Protein AF-0000000079859825 (afdb_homodimer)

Secondary structure (DSSP, 8-state):
----SPEEEEESTTPPPHHHHHHH--S---S-HHHHHHHHHHHTT-SEEEEEHHHHHHTT-HHHHHHHHHHTT-EEEEEEESSSGGG-GGGGGGGGS-HHHHHHHHHHHHHHHHT-SS--SEEEEE-S-TT--HHHHHHHHHHHHHHHHHHT-TTTEEEE--TTSTTSSHHHHHHHHHH-TT--EEE-HHHHHHHHTS---SHHHHHHIIIIIGGGEEEEE-----SS-SS-S-TT-HHHHHHHHHHHHHHHHHHHHHHHHSTT----EEE-----TTTSPBPSS-TTSBSS-HHHHHHHHHHHHHHHHHHHH--/----SPEEEEESTTPPPHHHHHHH--S---S-HHHHHHHHHHHTT-SEEEEEHHHHHHTT-HHHHHHHHHHTT-EEEEEEESSSGGG-GGGGGGGGS-HHHHHHHHHHHHHHHHT-SS--SEEEEE-S-TT--HHHHHHHHHHHHHHHHHHT-TTTEEEE--TTSTTSSHHHHHHHHHH-TT--EEE-HHHHHHHHTS---SHHHHHHIIIIIGGGEEEEE-----SS-SS-S-TT-HHHHHHHHHHHHHHHHHHHHHHHHSTT----EEE-----TTTSPBPSS-TTSBSS-HHHHHHHHHHHHHHHHHHHH--

Foldseek 3Di:
DPPLFAAEAEEPFAQDDPVVLVVVPPPPPPDQRLLSRLLVVLVLPHQAYEEEQVRCVVSPHLVPNVVSCVVSNHAYAYEAELFCPVVDPVGVVRLVDALVSSLVRRLVRLVVQLPRPDHGQAYEYQAHFCPDDLVRVVVNVVSVCVSCVVSVNLVHYAYEQPPGGVNQEVPSVLVVCVVDVSHAYAYLLLSHLQVVLHLLPPPVSCVCLLPRHLLRYQAYQDAFHHSNASHDQCPPDCVVCVVRVVSSLVSVLSSSQNQCPDPPRRRYYYYPPQHFPPRAAAPPVGRVGGVDSRNVVRSVVSVVVSVVSCVSNVD/DPPLFAAEAEEPFAQDDPVVLVVVPPPPPPDQPLLSRLLVVLVLPHQAYEEEQVRCVVSPHLVPNVVSCVVSNHAYAYEAELFCPVVDPVGVVRLVDALVSSLVRRLVRLVVQLPRPDHGQAYEYQAHFCPDDLVRVVVNVVSVCVSCVVSVNLVHYAYEQPPGGVNQEVPSVLVVCVVDVSHAYAYLLLSHLQVVLHLLPPPVSCVCLLPRHLLRYQAYQDAFHHSNASHDQCPPDCVVCVVRVVSSLVSVLSSSQNQCPDPPRRRYYYYPPQHFPPRAAAPPVGRVGGVDSSNVVRSVVSVVVSVVSCVSNVD

Organism: NCBI:txid29920

Sequence (630 aa):
MASNSLRCFRSLWGSPTALKLASDNTAGSTGSYASQLLAHISRQGFNGIEASLGDLEALGGTDVVLPLLAENELELIVGVYSGWVDYEPQNLHQQFEGVETHVSRFREQLETVSSFSQRPVHINAHSGSDHWCPNEQREFLSRVHEIERELGCDDILAHESHRGRMFYSPWPTLALLEEFPSLKLTLDFSHWCVVTERLLDAPEDEEWLLNKVVPRVRHVHGRVGTEQAAQLPYPLDDELSRHEVERFQKLWDAIWIHQKDEAGGKRPTFTPEYGPIPYAPRHHEDQQFEAYNVDELCAQQAAAQRQKFDRVVQAMASNSLRCFRSLWGSPTALKLASDNTAGSTGSYASQLLAHISRQGFNGIEASLGDLEALGGTDVVLPLLAENELELIVGVYSGWVDYEPQNLHQQFEGVETHVSRFREQLETVSSFSQRPVHINAHSGSDHWCPNEQREFLSRVHEIERELGCDDILAHESHRGRMFYSPWPTLALLEEFPSLKLTLDFSHWCVVTERLLDAPEDEEWLLNKVVPRVRHVHGRVGTEQAAQLPYPLDDELSRHEVERFQKLWDAIWIHQKDEAGGKRPTFTPEYGPIPYAPRHHEDQQFEAYNVDELCAQQAAAQRQKFDRVVQA

InterPro domains:
  IPR036237 Xylose isomerase-like superfamily [SSF51658] (36-221)

Solvent-accessible surface area (backbone atoms only — not comparable to full-atom values): 33139 Å² total; per-residue (Å²): 123,83,79,92,53,65,40,30,28,46,48,57,65,56,52,79,49,63,68,55,51,53,69,68,42,80,64,78,77,87,59,56,61,49,55,50,51,51,49,50,44,40,72,61,64,39,42,22,37,30,37,36,65,66,52,37,46,76,50,64,21,64,85,47,44,52,58,53,28,57,74,57,66,34,45,41,30,37,38,45,42,24,32,26,50,91,71,35,78,90,32,48,71,43,54,75,54,55,58,67,58,26,50,51,43,34,48,54,49,50,54,53,56,66,65,45,93,62,79,56,72,31,35,44,28,44,46,59,28,49,75,55,51,72,68,51,52,50,51,44,52,55,52,49,52,50,50,26,55,74,66,69,41,62,89,36,46,20,40,34,35,32,51,45,16,51,34,24,41,64,55,66,34,52,55,49,48,69,74,34,80,83,58,33,22,22,42,27,61,14,34,38,16,33,39,42,52,33,82,62,74,48,73,72,40,45,49,51,42,61,68,62,44,38,82,29,52,62,34,36,38,55,33,53,25,39,40,55,21,47,38,48,81,46,80,87,37,61,81,86,32,40,68,45,50,53,53,52,46,53,53,52,49,52,34,52,52,51,38,65,70,38,86,86,63,65,74,49,39,38,24,35,59,54,43,47,74,80,54,28,44,56,18,91,88,50,65,92,38,52,62,60,63,47,58,59,48,31,42,51,48,40,55,52,48,38,55,50,47,51,57,62,67,72,97,123,84,78,91,53,64,40,30,30,45,48,56,66,56,54,79,49,63,68,57,50,53,68,68,41,80,66,78,78,87,58,56,61,48,55,49,50,50,52,51,46,40,72,62,65,38,43,22,37,31,36,37,64,66,51,38,47,75,49,65,22,64,85,47,45,54,57,52,28,57,75,56,66,33,44,40,32,38,37,45,42,24,32,26,50,92,70,34,77,91,31,46,69,44,54,75,52,55,58,67,59,26,50,52,43,34,50,53,48,50,53,53,56,67,65,44,94,60,80,56,72,32,34,45,28,42,45,60,30,50,74,54,50,72,68,52,49,50,52,44,51,56,51,48,52,51,50,26,56,75,67,68,41,61,89,38,45,19,40,34,36,32,53,45,16,51,34,22,40,64,53,67,35,52,56,48,48,69,75,33,81,82,59,33,23,22,43,27,60,14,34,38,16,33,38,42,53,32,82,62,76,48,74,73,38,46,49,52,43,61,70,63,45,37,82,30,52,64,34,35,38,54,33,54,25,39,39,56,21,45,38,48,81,46,79,87,38,62,80,85,32,40,69,44,49,52,54,51,46,54,54,52,48,52,34,51,53,51,39,65,68,38,85,87,61,67,72,50,38,39,25,36,59,53,44,47,73,81,53,28,45,55,18,92,88,50,66,91,38,50,62,60,63,48,58,58,47,30,42,52,49,41,56,52,46,40,55,51,47,51,56,64,68,73,98

pLDDT: mean 94.1, std 9.92, range [32.75, 98.88]

Radius of gyration: 25.94 Å; Cα contacts (8 Å, |Δi|>4): 1097; chains: 2; bounding box: 51×80×64 Å

Nearest PDB structures (foldseek):
  1yx1-assembly1_C  TM=6.586E-01  e=1.902E-04  Pseudomonas aeruginosa PAO1
  2p0o-assembly1_A  TM=4.050E-01  e=3.858E-02  Enterococcus faecalis V583
  8xfh-assembly1_B  TM=3.396E-01  e=1.910E-01  Mangifera indica
  1rq7-assembly1_A  TM=2.631E-01  e=3.017E-01  Mycobacterium tuberculosis
  3cwc-assembly1_A  TM=1.832E-01  e=4.175E+00  Salmonella enterica subsp. enterica serovar Typhimurium str. LT2

Structure (mmCIF, N/CA/C/O backbone):
data_AF-0000000079859825-model_v1
#
loop_
_entity.id
_entity.type
_entity.pdbx_description
1 polymer 'Xylose isomerase-like TIM barrel domain-containing protein'
#
loop_
_atom_site.group_PDB
_atom_site.id
_atom_site.type_symbol
_atom_site.label_atom_id
_atom_site.label_alt_id
_atom_site.label_comp_id
_atom_site.label_asym_id
_atom_site.label_entity_id
_atom_site.label_seq_id
_atom_site.pdbx_PDB_ins_code
_atom_site.Cartn_x
_atom_site.Cartn_y
_atom_site.Cartn_z
_atom_site.occupancy
_atom_site.B_iso_or_equiv
_atom_site.auth_seq_id
_atom_site.auth_comp_id
_atom_site.auth_asym_id
_atom_site.auth_atom_id
_atom_site.pdbx_PDB_model_num
ATOM 1 N N . MET A 1 1 ? 19.422 -30.172 -24.562 1 32.75 1 MET A N 1
ATOM 2 C CA . MET A 1 1 ? 19.812 -29 -23.766 1 32.75 1 MET A CA 1
ATOM 3 C C . MET A 1 1 ? 18.594 -28.359 -23.109 1 32.75 1 MET A C 1
ATOM 5 O O . MET A 1 1 ? 17.547 -28.203 -23.75 1 32.75 1 MET A O 1
ATOM 9 N N . ALA A 1 2 ? 18.219 -28.594 -21.922 1 42.84 2 ALA A N 1
ATOM 10 C CA . ALA A 1 2 ? 17.047 -28.047 -21.266 1 42.84 2 ALA A CA 1
ATOM 11 C C . ALA A 1 2 ? 16.719 -26.641 -21.781 1 42.84 2 ALA A C 1
ATOM 13 O O . ALA A 1 2 ? 17.594 -25.781 -21.844 1 42.84 2 ALA A O 1
ATOM 14 N N . SER A 1 3 ? 15.766 -26.453 -22.672 1 51.31 3 SER A N 1
ATOM 15 C CA . SER A 1 3 ? 15.445 -25.25 -23.406 1 51.31 3 SER A CA 1
ATOM 16 C C . SER A 1 3 ? 15.422 -24.031 -22.484 1 51.31 3 SER A C 1
ATOM 18 O O . SER A 1 3 ? 14.727 -24.031 -21.469 1 51.31 3 SER A O 1
ATOM 20 N N . ASN A 1 4 ? 16.594 -23.25 -22.344 1 71.31 4 ASN A N 1
ATOM 21 C CA . ASN A 1 4 ? 17.031 -22.062 -21.609 1 71.31 4 ASN A CA 1
ATOM 22 C C . ASN A 1 4 ? 16.094 -20.891 -21.828 1 71.31 4 ASN A C 1
ATOM 24 O O . ASN A 1 4 ? 16.516 -19.734 -21.844 1 71.31 4 ASN A O 1
ATOM 28 N N . SER A 1 5 ? 14.789 -21.25 -22.141 1 87.56 5 SER A N 1
ATOM 29 C CA . SER A 1 5 ? 13.859 -20.156 -22.406 1 87.56 5 SER A CA 1
ATOM 30 C C . SER A 1 5 ? 13 -19.859 -21.188 1 87.56 5 SER A C 1
ATOM 32 O O . SER A 1 5 ? 12.828 -20.719 -20.312 1 87.56 5 SER A O 1
ATOM 34 N N . LEU A 1 6 ? 12.547 -18.703 -21.125 1 95.12 6 LEU A N 1
ATOM 35 C CA . LEU A 1 6 ? 11.648 -18.281 -20.062 1 95.12 6 LEU A CA 1
ATOM 36 C C . LEU A 1 6 ? 10.289 -18.969 -20.188 1 95.12 6 LEU A C 1
ATOM 38 O O . LEU A 1 6 ? 9.664 -18.906 -21.25 1 95.12 6 LEU A O 1
ATOM 42 N N . ARG A 1 7 ? 9.867 -19.703 -19.203 1 96.69 7 ARG A N 1
ATOM 43 C CA . ARG A 1 7 ? 8.547 -20.328 -19.203 1 96.69 7 ARG A CA 1
ATOM 44 C C . ARG A 1 7 ? 7.508 -19.375 -18.609 1 96.69 7 ARG A C 1
ATOM 46 O O . ARG A 1 7 ? 7.633 -18.953 -17.453 1 96.69 7 ARG A O 1
ATOM 53 N N . CYS A 1 8 ? 6.508 -19.062 -19.391 1 98.38 8 CYS A N 1
ATOM 54 C CA . CYS A 1 8 ? 5.477 -18.125 -18.969 1 98.38 8 CYS A CA 1
ATOM 55 C C . CYS A 1 8 ? 4.176 -18.844 -18.641 1 98.38 8 CYS A C 1
ATOM 57 O O . CYS A 1 8 ? 3.771 -19.766 -19.375 1 98.38 8 CYS A O 1
ATOM 59 N N . PHE A 1 9 ? 3.529 -18.453 -17.594 1 98.75 9 PHE A N 1
ATOM 60 C CA . PHE A 1 9 ? 2.305 -19.078 -17.109 1 98.75 9 PHE A CA 1
ATOM 61 C C . PHE A 1 9 ? 1.169 -18.062 -17.031 1 98.75 9 PHE A C 1
ATOM 63 O O . PHE A 1 9 ? 1.381 -16.922 -16.641 1 98.75 9 PHE A O 1
ATOM 70 N N . ARG A 1 10 ? -0.043 -18.453 -17.406 1 98.56 10 ARG A N 1
ATOM 71 C CA . ARG A 1 10 ? -1.229 -17.609 -17.281 1 98.56 10 ARG A CA 1
ATOM 72 C C . ARG A 1 10 ? -1.93 -17.844 -15.953 1 98.56 10 ARG A C 1
ATOM 74 O O . ARG A 1 10 ? -2.395 -18.953 -15.68 1 98.56 10 ARG A O 1
ATOM 81 N N . SER A 1 11 ? -1.951 -16.859 -15.086 1 98.12 11 SER A N 1
ATOM 82 C CA . SER A 1 11 ? -2.783 -16.953 -13.891 1 98.12 11 SER A CA 1
ATOM 83 C C . SER A 1 11 ? -4.258 -17.078 -14.258 1 98.12 11 SER A C 1
ATOM 85 O O . SER A 1 11 ? -4.738 -16.391 -15.164 1 98.12 11 SER A O 1
ATOM 87 N N . LEU A 1 12 ? -4.965 -17.844 -13.508 1 96.62 12 LEU A N 1
ATOM 88 C CA . LEU A 1 12 ? -6.383 -17.969 -13.812 1 96.62 12 LEU A CA 1
ATOM 89 C C . LEU A 1 12 ? -7.188 -16.844 -13.172 1 96.62 12 LEU A C 1
ATOM 91 O O . LEU A 1 12 ? -8.367 -16.656 -13.484 1 96.62 12 LEU A O 1
ATOM 95 N N . TRP A 1 13 ? -6.516 -16.109 -12.312 1 89.5 13 TRP A N 1
ATOM 96 C CA . TRP A 1 13 ? -7.152 -14.906 -11.797 1 89.5 13 TRP A CA 1
ATOM 97 C C . TRP A 1 13 ? -7.367 -13.883 -12.906 1 89.5 13 TRP A C 1
ATOM 99 O O . TRP A 1 13 ? -6.406 -13.438 -13.547 1 89.5 13 TRP A O 1
ATOM 109 N N . GLY A 1 14 ? -8.57 -13.578 -13.242 1 85.94 14 GLY A N 1
ATOM 110 C CA . GLY A 1 14 ? -8.875 -12.617 -14.289 1 85.94 14 GLY A CA 1
ATOM 111 C C . GLY A 1 14 ? -8.93 -13.234 -15.672 1 85.94 14 GLY A C 1
ATOM 112 O O . GLY A 1 14 ? -8.82 -12.539 -16.688 1 85.94 14 GLY A O 1
ATOM 113 N N . SER A 1 15 ? -9.055 -14.516 -15.766 1 92.44 15 SER A N 1
ATOM 114 C CA . SER A 1 15 ? -9.195 -15.18 -17.062 1 92.44 15 SER A CA 1
ATOM 115 C C . SER A 1 15 ? -10.547 -14.875 -17.688 1 92.44 15 SER A C 1
ATOM 117 O O . SER A 1 15 ? -11.5 -14.531 -17 1 92.44 15 SER A O 1
ATOM 119 N N . PRO A 1 16 ? -10.586 -14.93 -19.016 1 92.12 16 PRO A N 1
ATOM 120 C CA . PRO A 1 16 ? -11.852 -14.609 -19.688 1 92.12 16 PRO A CA 1
ATOM 121 C C . PRO A 1 16 ? -12.977 -15.578 -19.312 1 92.12 16 PRO A C 1
ATOM 123 O O . PRO A 1 16 ? -12.727 -16.766 -19.078 1 92.12 16 PRO A O 1
ATOM 126 N N . THR A 1 17 ? -14.156 -15.062 -19.359 1 88.56 17 THR A N 1
ATOM 127 C CA . THR A 1 17 ? -15.344 -15.867 -19.094 1 88.56 17 THR A CA 1
ATOM 128 C C . THR A 1 17 ? -15.664 -16.766 -20.281 1 88.56 17 THR A C 1
ATOM 130 O O . THR A 1 17 ? -15.141 -16.562 -21.375 1 88.56 17 THR A O 1
ATOM 133 N N . ALA A 1 18 ? -16.547 -17.656 -19.953 1 84.31 18 ALA A N 1
ATOM 134 C CA . ALA A 1 18 ? -17.016 -18.531 -21.031 1 84.31 18 ALA A CA 1
ATOM 135 C C . ALA A 1 18 ? -17.656 -17.734 -22.156 1 84.31 18 ALA A C 1
ATOM 137 O O . ALA A 1 18 ? -17.422 -18.016 -23.328 1 84.31 18 ALA A O 1
ATOM 138 N N . LEU A 1 19 ? -18.391 -16.797 -21.812 1 82 19 LEU A N 1
ATOM 139 C CA . LEU A 1 19 ? -19.078 -15.953 -22.781 1 82 19 LEU A CA 1
ATOM 140 C C . LEU A 1 19 ? -18.062 -15.195 -23.641 1 82 19 LEU A C 1
ATOM 142 O O . LEU A 1 19 ? -18.234 -15.117 -24.859 1 82 19 LEU A O 1
ATOM 146 N N . LYS A 1 20 ? -17.062 -14.734 -23.016 1 84.56 20 LYS A N 1
ATOM 147 C CA . LYS A 1 20 ? -16.047 -13.992 -23.75 1 84.56 20 LYS A CA 1
ATOM 148 C C . LYS A 1 20 ? -15.281 -14.906 -24.703 1 84.56 20 LYS A C 1
ATOM 150 O O . LYS A 1 20 ? -14.953 -14.508 -25.828 1 84.56 20 LYS A O 1
ATOM 155 N N . LEU A 1 21 ? -15.023 -16.078 -24.266 1 88.06 21 LEU A N 1
ATOM 156 C CA . LEU A 1 21 ? -14.297 -17.031 -25.094 1 88.06 21 LEU A CA 1
ATOM 157 C C . LEU A 1 21 ? -15.141 -17.469 -26.281 1 88.06 21 LEU A C 1
ATOM 159 O O . LEU A 1 21 ? -14.609 -17.656 -27.391 1 88.06 21 LEU A O 1
ATOM 163 N N . ALA A 1 22 ? -16.391 -17.578 -26.078 1 81.5 22 ALA A N 1
ATOM 164 C CA . ALA A 1 22 ? -17.297 -17.984 -27.141 1 81.5 22 ALA A CA 1
ATOM 165 C C . ALA A 1 22 ? -17.406 -16.906 -28.203 1 81.5 22 ALA A C 1
ATOM 167 O O . ALA A 1 22 ? -17.531 -17.203 -29.406 1 81.5 22 ALA A O 1
ATOM 168 N N . SER A 1 23 ? -17.375 -15.75 -27.75 1 79.62 23 SER A N 1
ATOM 169 C CA . SER A 1 23 ? -17.516 -14.633 -28.688 1 79.62 23 SER A CA 1
ATOM 170 C C . SER A 1 23 ? -16.25 -14.461 -29.531 1 79.62 23 SER A C 1
ATOM 172 O O . SER A 1 23 ? -16.328 -13.992 -30.672 1 79.62 23 SER A O 1
ATOM 174 N N . ASP A 1 24 ? -15.172 -14.773 -28.984 1 72.81 24 ASP A N 1
ATOM 175 C CA . ASP A 1 24 ? -13.906 -14.633 -29.703 1 72.81 24 ASP A CA 1
ATOM 176 C C . ASP A 1 24 ? -13.703 -15.773 -30.688 1 72.81 24 ASP A C 1
ATOM 178 O O . ASP A 1 24 ? -12.984 -15.617 -31.688 1 72.81 24 ASP A O 1
ATOM 182 N N . ASN A 1 25 ? -14.086 -17 -30.219 1 62.25 25 ASN A N 1
ATOM 183 C CA . ASN A 1 25 ? -13.906 -18.203 -31.047 1 62.25 25 ASN A CA 1
ATOM 184 C C . ASN A 1 25 ? -14.984 -18.297 -32.125 1 62.25 25 ASN A C 1
ATOM 186 O O . ASN A 1 25 ? -16.172 -18.422 -31.812 1 62.25 25 ASN A O 1
ATOM 190 N N . THR A 1 26 ? -14.836 -17.516 -33.125 1 47.91 26 THR A N 1
ATOM 191 C CA . THR A 1 26 ? -15.734 -17.766 -34.25 1 47.91 26 THR A CA 1
ATOM 192 C C . THR A 1 26 ? -15.984 -19.25 -34.438 1 47.91 26 THR A C 1
ATOM 194 O O . THR A 1 26 ? -16.922 -19.656 -35.125 1 47.91 26 THR A O 1
ATOM 197 N N . ALA A 1 27 ? -14.906 -20.078 -34.156 1 44.62 27 ALA A N 1
ATOM 198 C CA . ALA A 1 27 ? -15.078 -21.469 -34.625 1 44.62 27 ALA A CA 1
ATOM 199 C C . ALA A 1 27 ? -15.734 -22.312 -33.531 1 44.62 27 ALA A C 1
ATOM 201 O O . ALA A 1 27 ? -15.297 -22.297 -32.375 1 44.62 27 ALA A O 1
ATOM 202 N N . GLY A 1 28 ? -16.859 -22.578 -33.375 1 47.12 28 GLY A N 1
ATOM 203 C CA . GLY A 1 28 ? -17.797 -23.531 -32.812 1 47.12 28 GLY A CA 1
ATOM 204 C C . GLY A 1 28 ? -17.172 -24.359 -31.688 1 47.12 28 GLY A C 1
ATOM 205 O O . GLY A 1 28 ? -17.281 -25.578 -31.688 1 47.12 28 GLY A O 1
ATOM 206 N N . SER A 1 29 ? -16.375 -23.766 -30.797 1 55.09 29 SER A N 1
ATOM 207 C CA . SER A 1 29 ? -15.742 -24.719 -29.906 1 55.09 29 SER A CA 1
ATOM 208 C C . SER A 1 29 ? -16.75 -25.297 -28.906 1 55.09 29 SER A C 1
ATOM 210 O O . SER A 1 29 ? -17.422 -24.547 -28.203 1 55.09 29 SER A O 1
ATOM 212 N N . THR A 1 30 ? -17.281 -26.547 -29.109 1 61.31 30 THR A N 1
ATOM 213 C CA . THR A 1 30 ? -18.266 -27.406 -28.438 1 61.31 30 THR A CA 1
ATOM 214 C C . THR A 1 30 ? -17.672 -28 -27.156 1 61.31 30 THR A C 1
ATOM 216 O O . THR A 1 30 ? -18.312 -28.812 -26.5 1 61.31 30 THR A O 1
ATOM 219 N N . GLY A 1 31 ? -16.734 -27.328 -26.469 1 77.56 31 GLY A N 1
ATOM 220 C CA . GLY A 1 31 ? -16.188 -28.016 -25.312 1 77.56 31 GLY A CA 1
ATOM 221 C C . GLY A 1 31 ? -16.5 -27.312 -24 1 77.56 31 GLY A C 1
ATOM 222 O O . GLY A 1 31 ? -17.25 -26.344 -23.969 1 77.56 31 GLY A O 1
ATOM 223 N N . SER A 1 32 ? -16.219 -28.031 -22.922 1 89.81 32 SER A N 1
ATOM 224 C CA . SER A 1 32 ? -16.375 -27.469 -21.578 1 89.81 32 SER A CA 1
ATOM 225 C C . SER A 1 32 ? -15.602 -26.156 -21.453 1 89.81 32 SER A C 1
ATOM 227 O O . SER A 1 32 ? -14.703 -25.875 -22.25 1 89.81 32 SER A O 1
ATOM 229 N N . TYR A 1 33 ? -16 -25.266 -20.609 1 93.62 33 TYR A N 1
ATOM 230 C CA . TYR A 1 33 ? -15.281 -24.031 -20.328 1 93.62 33 TYR A CA 1
ATOM 231 C C . TYR A 1 33 ? -13.805 -24.312 -20.078 1 93.62 33 TYR A C 1
ATOM 233 O O . TYR A 1 33 ? -12.938 -23.609 -20.609 1 93.62 33 TYR A O 1
ATOM 241 N N . ALA A 1 34 ? -13.531 -25.391 -19.344 1 96.25 34 ALA A N 1
ATOM 242 C CA . ALA A 1 34 ? -12.148 -25.766 -19.062 1 96.25 34 ALA A CA 1
ATOM 243 C C . ALA A 1 34 ? -11.375 -26.031 -20.344 1 96.25 34 ALA A C 1
ATOM 245 O O . ALA A 1 34 ? -10.266 -25.531 -20.516 1 96.25 34 ALA A O 1
ATOM 246 N N . SER A 1 35 ? -11.961 -26.781 -21.188 1 95.12 35 SER A N 1
ATOM 247 C CA . SER A 1 35 ? -11.32 -27.125 -22.469 1 95.12 35 SER A CA 1
ATOM 248 C C . SER A 1 35 ? -11.078 -25.875 -23.312 1 95.12 35 SER A C 1
ATOM 250 O O . SER A 1 35 ? -10 -25.688 -23.875 1 95.12 35 SER A O 1
ATOM 252 N N . GLN A 1 36 ? -12.07 -25.031 -23.359 1 94.56 36 GLN A N 1
ATOM 253 C CA . GLN A 1 36 ? -11.961 -23.797 -24.141 1 94.56 36 GLN A CA 1
ATOM 254 C C . GLN A 1 36 ? -10.891 -22.875 -23.578 1 94.56 36 GLN A C 1
ATOM 256 O O . GLN A 1 36 ? -10.102 -22.297 -24.312 1 94.56 36 GLN A O 1
ATOM 261 N N . LEU A 1 37 ? -10.914 -22.734 -22.297 1 96.94 37 LEU A N 1
ATOM 262 C CA . LEU A 1 37 ? -9.977 -21.844 -21.625 1 96.94 37 LEU A CA 1
ATOM 263 C C . LEU A 1 37 ? -8.539 -22.297 -21.828 1 96.94 37 LEU A C 1
ATOM 265 O O . LEU A 1 37 ? -7.676 -21.5 -22.188 1 96.94 37 LEU A O 1
ATOM 269 N N . LEU A 1 38 ? -8.258 -23.562 -21.656 1 97.38 38 LEU A N 1
ATOM 270 C CA . LEU A 1 38 ? -6.898 -24.078 -21.781 1 97.38 38 LEU A CA 1
ATOM 271 C C . LEU A 1 38 ? -6.426 -24.047 -23.234 1 97.38 38 LEU A C 1
ATOM 273 O O . LEU A 1 38 ? -5.25 -23.781 -23.5 1 97.38 38 LEU A O 1
ATOM 277 N N . ALA A 1 39 ? -7.324 -24.281 -24.141 1 95.44 39 ALA A N 1
ATOM 278 C CA . ALA A 1 39 ? -6.98 -24.141 -25.562 1 95.44 39 ALA A CA 1
ATOM 279 C C . ALA A 1 39 ? -6.621 -22.688 -25.891 1 95.44 39 ALA A C 1
ATOM 281 O O . ALA A 1 39 ? -5.668 -22.438 -26.625 1 95.44 39 ALA A O 1
ATOM 282 N N . HIS A 1 40 ? -7.414 -21.797 -25.375 1 96.31 40 HIS A N 1
ATOM 283 C CA . HIS A 1 40 ? -7.168 -20.375 -25.562 1 96.31 40 HIS A CA 1
ATOM 284 C C . HIS A 1 40 ? -5.801 -19.969 -25.031 1 96.31 40 HIS A C 1
ATOM 286 O O . HIS A 1 40 ? -5.023 -19.312 -25.719 1 96.31 40 HIS A O 1
ATOM 292 N N . ILE A 1 41 ? -5.477 -20.438 -23.828 1 97.75 41 ILE A N 1
ATOM 293 C CA . ILE A 1 41 ? -4.211 -20.125 -23.188 1 97.75 41 ILE A CA 1
ATOM 294 C C . ILE A 1 41 ? -3.055 -20.719 -23.984 1 97.75 41 ILE A C 1
ATOM 296 O O . ILE A 1 41 ? -2.025 -20.062 -24.172 1 97.75 41 ILE A O 1
ATOM 300 N N . SER A 1 42 ? -3.254 -21.906 -24.422 1 97.62 42 SER A N 1
ATOM 301 C CA . SER A 1 42 ? -2.252 -22.547 -25.281 1 97.62 42 SER A CA 1
ATOM 302 C C . SER A 1 42 ? -2.012 -21.734 -26.547 1 97.62 42 SER A C 1
ATOM 304 O O . S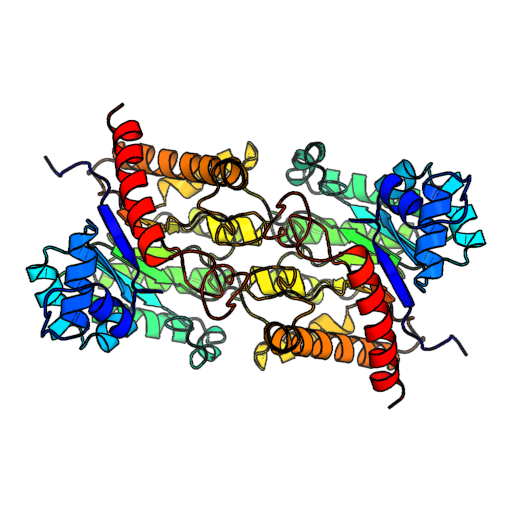ER A 1 42 ? -0.864 -21.516 -26.938 1 97.62 42 SER A O 1
ATOM 306 N N . ARG A 1 43 ? -3.047 -21.234 -27.141 1 96.19 43 ARG A N 1
ATOM 307 C CA . ARG A 1 43 ? -2.943 -20.453 -28.375 1 96.19 43 ARG A CA 1
ATOM 308 C C . ARG A 1 43 ? -2.236 -19.125 -28.141 1 96.19 43 ARG A C 1
ATOM 310 O O . ARG A 1 43 ? -1.591 -18.594 -29.047 1 96.19 43 ARG A O 1
ATOM 317 N N . GLN A 1 44 ? -2.297 -18.609 -26.922 1 97.19 44 GLN A N 1
ATOM 318 C CA . GLN A 1 44 ? -1.64 -17.359 -26.578 1 97.19 44 GLN A CA 1
ATOM 319 C C . GLN A 1 44 ? -0.135 -17.547 -26.406 1 97.19 44 GLN A C 1
ATOM 321 O O . GLN A 1 44 ? 0.614 -16.578 -26.297 1 97.19 44 GLN A O 1
ATOM 326 N N . GLY A 1 45 ? 0.271 -18.797 -26.328 1 97.38 45 GLY A N 1
ATOM 327 C CA . GLY A 1 45 ? 1.695 -19.094 -26.297 1 97.38 45 GLY A CA 1
ATOM 328 C C . GLY A 1 45 ? 2.221 -19.328 -24.891 1 97.38 45 GLY A C 1
ATOM 329 O O . GLY A 1 45 ? 3.434 -19.422 -24.688 1 97.38 45 GLY A O 1
ATOM 330 N N . PHE A 1 46 ? 1.34 -19.469 -23.906 1 98.44 46 PHE A N 1
ATOM 331 C CA . PHE A 1 46 ? 1.789 -19.75 -22.547 1 98.44 46 PHE A CA 1
ATOM 332 C C . PHE A 1 46 ? 2.301 -21.188 -22.438 1 98.44 46 PHE A C 1
ATOM 334 O O . PHE A 1 46 ? 1.889 -22.062 -23.203 1 98.44 46 PHE A O 1
ATOM 341 N N . ASN A 1 47 ? 3.215 -21.422 -21.516 1 98.19 47 ASN A N 1
ATOM 342 C CA . ASN A 1 47 ? 3.758 -22.734 -21.234 1 98.19 47 ASN A CA 1
ATOM 343 C C . ASN A 1 47 ? 2.914 -23.484 -20.219 1 98.19 47 ASN A C 1
ATOM 345 O O . ASN A 1 47 ? 3.062 -24.703 -20.047 1 98.19 47 ASN A O 1
ATOM 349 N N . GLY A 1 48 ? 2.049 -22.812 -19.578 1 98.5 48 GLY A N 1
ATOM 350 C CA . GLY A 1 48 ? 1.212 -23.422 -18.547 1 98.5 48 GLY A CA 1
ATOM 351 C C . GLY A 1 48 ? 0.266 -22.438 -17.891 1 98.5 48 GLY A C 1
ATOM 352 O O . GLY A 1 48 ? 0.098 -21.312 -18.375 1 98.5 48 GLY A O 1
ATOM 353 N N . ILE A 1 49 ? -0.422 -22.922 -16.812 1 98.75 49 ILE A N 1
ATOM 354 C CA . ILE A 1 49 ? -1.324 -22.078 -16.031 1 98.75 49 ILE A CA 1
ATOM 355 C C . ILE A 1 49 ? -0.858 -22.031 -14.586 1 98.75 49 ILE A C 1
ATOM 357 O O . ILE A 1 49 ? -0.114 -22.906 -14.133 1 98.75 49 ILE A O 1
ATOM 361 N N . GLU A 1 50 ? -1.123 -21 -13.945 1 98.69 50 GLU A N 1
ATOM 362 C CA . GLU A 1 50 ? -1.062 -20.891 -12.492 1 98.69 50 GLU A CA 1
ATOM 363 C C . GLU A 1 50 ? -2.461 -20.828 -11.883 1 98.69 50 GLU A C 1
ATOM 365 O O . GLU A 1 50 ? -3.24 -19.938 -12.195 1 98.69 50 GLU A O 1
ATOM 370 N N . ALA A 1 51 ? -2.766 -21.797 -11.039 1 98.5 51 ALA A N 1
ATOM 371 C CA . ALA A 1 51 ? -4.129 -21.938 -10.539 1 98.5 51 ALA A CA 1
ATOM 372 C C . ALA A 1 51 ? -4.129 -22.391 -9.078 1 98.5 51 ALA A C 1
ATOM 374 O O . ALA A 1 51 ? -3.289 -23.188 -8.664 1 98.5 51 ALA A O 1
ATOM 375 N N . SER A 1 52 ? -5.07 -21.859 -8.32 1 98.19 52 SER A N 1
ATOM 376 C CA . SER A 1 52 ? -5.293 -22.375 -6.973 1 98.19 52 SER A CA 1
ATOM 377 C C . SER A 1 52 ? -6.031 -23.703 -7 1 98.19 52 SER A C 1
ATOM 379 O O . SER A 1 52 ? -6.527 -24.125 -8.047 1 98.19 52 SER A O 1
ATOM 381 N N . LEU A 1 53 ? -6.043 -24.344 -5.855 1 98.19 53 LEU A N 1
ATOM 382 C CA . LEU A 1 53 ? -6.848 -25.562 -5.758 1 98.19 53 LEU A CA 1
ATOM 383 C C . LEU A 1 53 ? -8.32 -25.266 -6.016 1 98.19 53 LEU A C 1
ATOM 385 O O . LEU A 1 53 ? -9.016 -26.062 -6.637 1 98.19 53 LEU A O 1
ATOM 389 N N . GLY A 1 54 ? -8.781 -24.078 -5.582 1 97.06 54 GLY A N 1
ATOM 390 C CA . GLY A 1 54 ? -10.141 -23.656 -5.867 1 97.06 54 GLY A CA 1
ATOM 391 C C . GLY A 1 54 ? -10.398 -23.438 -7.348 1 97.06 54 GLY A C 1
ATOM 392 O O . GLY A 1 54 ? -11.477 -23.766 -7.848 1 97.06 54 GLY A O 1
ATOM 393 N N . ASP A 1 55 ? -9.469 -22.859 -8.055 1 97.19 55 ASP A N 1
ATOM 394 C CA . ASP A 1 55 ? -9.57 -22.688 -9.5 1 97.19 55 ASP A CA 1
ATOM 395 C C . ASP A 1 55 ? -9.727 -24.031 -10.203 1 97.19 55 ASP A C 1
ATOM 397 O O . ASP A 1 55 ? -10.562 -24.172 -11.102 1 97.19 55 ASP A O 1
ATOM 401 N N . LEU A 1 56 ? -8.852 -24.984 -9.805 1 97.88 56 LEU A N 1
ATOM 402 C CA . LEU A 1 56 ? -8.898 -26.297 -10.422 1 97.88 56 LEU A CA 1
ATOM 403 C C . LEU A 1 56 ? -10.25 -26.969 -10.18 1 97.88 56 LEU A C 1
ATOM 405 O O . LEU A 1 56 ? -10.82 -27.562 -11.094 1 97.88 56 LEU A O 1
ATOM 409 N N . GLU A 1 57 ? -10.758 -26.797 -9 1 97.12 57 GLU A N 1
ATOM 410 C CA . GLU A 1 57 ? -12.07 -27.359 -8.688 1 97.12 57 GLU A CA 1
ATOM 411 C C . GLU A 1 57 ? -13.156 -26.719 -9.539 1 97.12 57 GLU A C 1
ATOM 413 O O . GLU A 1 57 ? -14.055 -27.406 -10.031 1 97.12 57 GLU A O 1
ATOM 418 N N . ALA A 1 58 ? -13.086 -25.406 -9.719 1 95.38 58 ALA A N 1
ATOM 419 C CA . ALA A 1 58 ? -14.078 -24.672 -10.492 1 95.38 58 ALA A CA 1
ATOM 420 C C . ALA A 1 58 ? -14.07 -25.094 -11.961 1 95.38 58 ALA A C 1
ATOM 422 O O . ALA A 1 58 ? -15.086 -25 -12.648 1 95.38 58 ALA A O 1
ATOM 423 N N . LEU A 1 59 ? -12.938 -25.641 -12.414 1 96.56 59 LEU A N 1
ATOM 424 C CA . LEU A 1 59 ? -12.805 -26.062 -13.797 1 96.56 59 LEU A CA 1
ATOM 425 C C . LEU A 1 59 ? -13.211 -27.531 -13.953 1 96.56 59 LEU A C 1
ATOM 427 O O . LEU A 1 59 ? -13.047 -28.109 -15.023 1 96.56 59 LEU A O 1
ATOM 431 N N . GLY A 1 60 ? -13.641 -28.188 -12.883 1 96.06 60 GLY A N 1
ATOM 432 C CA . GLY A 1 60 ? -14.102 -29.562 -12.961 1 96.06 60 GLY A CA 1
ATOM 433 C C . GLY A 1 60 ? -13.266 -30.516 -12.133 1 96.06 60 GLY A C 1
ATOM 434 O O . GLY A 1 60 ? -13.492 -31.734 -12.164 1 96.06 60 GLY A O 1
ATOM 435 N N . GLY A 1 61 ? -12.273 -29.984 -11.414 1 96.38 61 GLY A N 1
ATOM 436 C CA . GLY A 1 61 ? -11.438 -30.828 -10.578 1 96.38 61 GLY A CA 1
ATOM 437 C C . GLY A 1 61 ? -10.156 -31.266 -11.266 1 96.38 61 GLY A C 1
ATOM 438 O O . GLY A 1 61 ? -10.008 -31.109 -12.477 1 96.38 61 GLY A O 1
ATOM 439 N N . THR A 1 62 ? -9.258 -31.797 -10.461 1 95.88 62 THR A N 1
ATOM 440 C CA . THR A 1 62 ? -7.934 -32.188 -10.938 1 95.88 62 THR A CA 1
ATOM 441 C C . THR A 1 62 ? -8.023 -33.281 -11.969 1 95.88 62 THR A C 1
ATOM 443 O O . THR A 1 62 ? -7.23 -33.344 -12.914 1 95.88 62 THR A O 1
ATOM 446 N N . ASP A 1 63 ? -8.961 -34.156 -11.875 1 94.94 63 ASP A N 1
ATOM 447 C CA . ASP A 1 63 ? -9.117 -35.281 -12.789 1 94.94 63 ASP A CA 1
ATOM 448 C C . ASP A 1 63 ? -9.492 -34.812 -14.188 1 94.94 63 ASP A C 1
ATOM 450 O O . ASP A 1 63 ? -9.25 -35.5 -15.18 1 94.94 63 ASP A O 1
ATOM 454 N N . VAL A 1 64 ? -10.078 -33.688 -14.203 1 95.81 64 VAL A N 1
ATOM 455 C CA . VAL A 1 64 ? -10.484 -33.125 -15.484 1 95.81 64 VAL A CA 1
ATOM 456 C C . VAL A 1 64 ? -9.367 -32.219 -16.016 1 95.81 64 VAL A C 1
ATOM 458 O O . VAL A 1 64 ? -8.992 -32.312 -17.188 1 95.81 64 VAL A O 1
ATOM 461 N N . VAL A 1 65 ? -8.797 -31.422 -15.195 1 97.5 65 VAL A N 1
ATOM 462 C CA . VAL A 1 65 ? -7.91 -30.344 -15.609 1 97.5 65 VAL A CA 1
ATOM 463 C C . VAL A 1 65 ? -6.551 -30.922 -16.016 1 97.5 65 VAL A C 1
ATOM 465 O O . VAL A 1 65 ? -5.969 -30.5 -17.016 1 97.5 65 VAL A O 1
ATOM 468 N N . LEU A 1 66 ? -6.023 -31.875 -15.242 1 97.5 66 LEU A N 1
ATOM 469 C CA . LEU A 1 66 ? -4.672 -32.344 -15.477 1 97.5 66 LEU A CA 1
ATOM 470 C C . LEU A 1 66 ? -4.566 -33.031 -16.844 1 97.5 66 LEU A C 1
ATOM 472 O O . LEU A 1 66 ? -3.637 -32.75 -17.609 1 97.5 66 LEU A O 1
ATOM 476 N N . PRO A 1 67 ? -5.535 -33.906 -17.25 1 96.88 67 PRO A N 1
ATOM 477 C CA . PRO A 1 67 ? -5.488 -34.438 -18.594 1 96.88 67 PRO A CA 1
ATOM 478 C C . PRO A 1 67 ? -5.586 -33.344 -19.672 1 96.88 67 PRO A C 1
ATOM 480 O O . PRO A 1 67 ? -4.918 -33.438 -20.703 1 96.88 67 PRO A O 1
ATOM 483 N N . LEU A 1 68 ? -6.422 -32.375 -19.453 1 96.88 68 LEU A N 1
ATOM 484 C CA . LEU A 1 68 ? -6.566 -31.297 -20.406 1 96.88 68 LEU A CA 1
ATOM 485 C C . LEU A 1 68 ? -5.262 -30.516 -20.547 1 96.88 68 LEU A C 1
ATOM 487 O O . LEU A 1 68 ? -4.914 -30.078 -21.641 1 96.88 68 LEU A O 1
ATOM 491 N N . LEU A 1 69 ? -4.582 -30.297 -19.406 1 98.25 69 LEU A N 1
ATOM 492 C CA . LEU A 1 69 ? -3.271 -29.656 -19.453 1 98.25 69 LEU A CA 1
ATOM 493 C C . LEU A 1 69 ? -2.305 -30.469 -20.328 1 98.25 69 LEU A C 1
ATOM 495 O O . LEU A 1 69 ? -1.609 -29.906 -21.172 1 98.25 69 LEU A O 1
ATOM 499 N N . ALA A 1 70 ? -2.268 -31.75 -20.109 1 97.19 70 ALA A N 1
ATOM 500 C CA . ALA A 1 70 ? -1.393 -32.625 -20.891 1 97.19 70 ALA A CA 1
ATOM 501 C C . ALA A 1 70 ? -1.722 -32.562 -22.375 1 97.19 70 ALA A C 1
ATOM 503 O O . ALA A 1 70 ? -0.82 -32.469 -23.219 1 97.19 70 ALA A O 1
ATOM 504 N N . GLU A 1 71 ? -2.971 -32.594 -22.656 1 96.44 71 GLU A N 1
ATOM 505 C CA . GLU A 1 71 ? -3.43 -32.531 -24.047 1 96.44 71 GLU A CA 1
ATOM 506 C C . GLU A 1 71 ? -2.975 -31.25 -24.734 1 96.44 71 GLU A C 1
ATOM 508 O O . GLU A 1 71 ? -2.707 -31.25 -25.938 1 96.44 71 GLU A O 1
ATOM 513 N N . ASN A 1 72 ? -2.918 -30.188 -24 1 97.19 72 ASN A N 1
ATOM 514 C CA . ASN A 1 72 ? -2.553 -28.891 -24.562 1 97.19 72 ASN A CA 1
ATOM 515 C C . ASN A 1 72 ? -1.073 -28.594 -24.344 1 97.19 72 ASN A C 1
ATOM 517 O O . ASN A 1 72 ? -0.616 -27.484 -24.625 1 97.19 72 ASN A O 1
ATOM 521 N N . GLU A 1 73 ? -0.328 -29.562 -23.734 1 97.25 73 GLU A N 1
ATOM 522 C CA . GLU A 1 73 ? 1.095 -29.406 -23.453 1 97.25 73 GLU A CA 1
ATOM 523 C C . GLU A 1 73 ? 1.349 -28.203 -22.547 1 97.25 73 GLU A C 1
ATOM 525 O O . GLU A 1 73 ? 2.236 -27.391 -22.812 1 97.25 73 GLU A O 1
ATOM 530 N N . LEU A 1 74 ? 0.491 -28.062 -21.578 1 98.44 74 LEU A N 1
ATOM 531 C CA . LEU A 1 74 ? 0.604 -27 -20.594 1 98.44 74 LEU A CA 1
ATOM 532 C C . LEU A 1 74 ? 1.061 -27.547 -19.234 1 98.44 74 LEU A C 1
ATOM 534 O O . LEU A 1 74 ? 0.646 -28.641 -18.844 1 98.44 74 LEU A O 1
ATOM 538 N N . GLU A 1 75 ? 1.883 -26.781 -18.578 1 98.19 75 GLU A N 1
ATOM 539 C CA . GLU A 1 75 ? 2.346 -27.109 -17.234 1 98.19 75 GLU A CA 1
ATOM 540 C C . GLU A 1 75 ? 1.516 -26.406 -16.172 1 98.19 75 GLU A C 1
ATOM 542 O O . GLU A 1 75 ? 0.663 -25.578 -16.5 1 98.19 75 GLU A O 1
ATOM 547 N N . LEU A 1 76 ? 1.762 -26.812 -14.875 1 98.56 76 LEU A N 1
ATOM 548 C CA . LEU A 1 76 ? 0.928 -26.281 -13.805 1 98.56 76 LEU A CA 1
ATOM 549 C C . LEU A 1 76 ? 1.786 -25.688 -12.688 1 98.56 76 LEU A C 1
ATOM 551 O O . LEU A 1 76 ? 2.742 -26.328 -12.234 1 98.56 76 LEU A O 1
ATOM 555 N N . ILE A 1 77 ? 1.571 -24.453 -12.344 1 98.69 77 ILE A N 1
ATOM 556 C CA . ILE A 1 77 ? 1.935 -23.891 -11.047 1 98.69 77 ILE A CA 1
ATOM 557 C C . ILE A 1 77 ? 0.703 -23.844 -10.148 1 98.69 77 ILE A C 1
ATOM 559 O O . ILE A 1 77 ? -0.345 -23.328 -10.547 1 98.69 77 ILE A O 1
ATOM 563 N N . VAL A 1 78 ? 0.795 -24.391 -8.977 1 98.75 78 VAL A N 1
ATOM 564 C CA . VAL A 1 78 ? -0.387 -24.469 -8.125 1 98.75 78 VAL A CA 1
ATOM 565 C C . VAL A 1 78 ? -0.236 -23.5 -6.953 1 98.75 78 VAL A C 1
ATOM 567 O O . VAL A 1 78 ? 0.823 -23.438 -6.324 1 98.75 78 VAL A O 1
ATOM 570 N N . GLY A 1 79 ? -1.266 -22.719 -6.73 1 98.5 79 GLY A N 1
ATOM 571 C CA . GLY A 1 79 ? -1.324 -21.844 -5.578 1 98.5 79 GLY A CA 1
ATOM 572 C C . GLY A 1 79 ? -1.922 -22.5 -4.348 1 98.5 79 GLY A C 1
ATOM 573 O O . GLY A 1 79 ? -2.947 -23.172 -4.438 1 98.5 79 GLY A O 1
ATOM 574 N N . VAL A 1 80 ? -1.271 -22.344 -3.215 1 98.75 80 VAL A N 1
ATOM 575 C CA . VAL A 1 80 ? -1.799 -22.797 -1.938 1 98.75 80 VAL A CA 1
ATOM 576 C C . VAL A 1 80 ? -1.881 -21.641 -0.955 1 98.75 80 VAL A C 1
ATOM 578 O O . VAL A 1 80 ? -1.156 -20.656 -1.094 1 98.75 80 VAL A O 1
ATOM 581 N N . TYR A 1 81 ? -2.787 -21.719 0.047 1 98.69 81 TYR A N 1
ATOM 582 C CA . TYR A 1 81 ? -3.092 -20.656 0.992 1 98.69 81 TYR A CA 1
ATOM 583 C C . TYR A 1 81 ? -3.158 -21.188 2.418 1 98.69 81 TYR A C 1
ATOM 585 O O . TYR A 1 81 ? -3.926 -22.109 2.705 1 98.69 81 TYR A O 1
ATOM 593 N N . SER A 1 82 ? -2.396 -20.578 3.311 1 98.69 82 SER A N 1
ATOM 594 C CA . SER A 1 82 ? -2.492 -21.016 4.703 1 98.69 82 SER A CA 1
ATOM 595 C C . SER A 1 82 ? -3.736 -20.438 5.375 1 98.69 82 SER A C 1
ATOM 597 O O . SER A 1 82 ? -4.176 -20.938 6.41 1 98.69 82 SER A O 1
ATOM 599 N N . GLY A 1 83 ? -4.242 -19.391 4.855 1 98.19 83 GLY A N 1
ATOM 600 C CA . GLY A 1 83 ? -5.43 -18.672 5.309 1 98.19 83 GLY A CA 1
ATOM 601 C C . GLY A 1 83 ? -5.98 -17.719 4.27 1 98.19 83 GLY A C 1
ATOM 602 O O . GLY A 1 83 ? -5.355 -17.5 3.23 1 98.19 83 GLY A O 1
ATOM 603 N N . TRP A 1 84 ? -7.316 -17.297 4.543 1 97.56 84 TRP A N 1
ATOM 604 C CA . TRP A 1 84 ? -7.969 -16.406 3.588 1 97.56 84 TRP A CA 1
ATOM 605 C C . TRP A 1 84 ? -7.867 -16.969 2.172 1 97.56 84 TRP A C 1
ATOM 607 O O . TRP A 1 84 ? -7.398 -16.281 1.26 1 97.56 84 TRP A O 1
ATOM 617 N N . VAL A 1 85 ? -8.203 -18.203 2.004 1 97.94 85 VAL A N 1
ATOM 618 C CA . VAL A 1 85 ? -8.016 -19 0.792 1 97.94 85 VAL A CA 1
ATOM 619 C C . VAL A 1 85 ? -8.648 -18.281 -0.398 1 97.94 85 VAL A C 1
ATOM 621 O O . VAL A 1 85 ? -9.805 -17.859 -0.331 1 97.94 85 VAL A O 1
ATOM 624 N N . ASP A 1 86 ? -7.879 -18.078 -1.47 1 95.56 86 ASP A N 1
ATOM 625 C CA . ASP A 1 86 ? -8.273 -17.484 -2.75 1 95.56 86 ASP A CA 1
ATOM 626 C C . ASP A 1 86 ? -8.719 -16.047 -2.58 1 95.56 86 ASP A C 1
ATOM 628 O O . ASP A 1 86 ? -9.312 -15.461 -3.488 1 95.56 86 ASP A O 1
ATOM 632 N N . TYR A 1 87 ? -8.492 -15.484 -1.324 1 94.69 87 TYR A N 1
ATOM 633 C CA . TYR A 1 87 ? -8.891 -14.117 -0.997 1 94.69 87 TYR A CA 1
ATOM 634 C C . TYR A 1 87 ? -10.391 -13.93 -1.174 1 94.69 87 TYR A C 1
ATOM 636 O O . TYR A 1 87 ? -10.844 -12.852 -1.551 1 94.69 87 TYR A O 1
ATOM 644 N N . GLU A 1 88 ? -11.055 -15.016 -0.93 1 94.75 88 GLU A N 1
ATOM 645 C CA . GLU A 1 88 ? -12.516 -14.945 -0.972 1 94.75 88 GLU A CA 1
ATOM 646 C C . GLU A 1 88 ? -13.07 -14.25 0.266 1 94.75 88 GLU A C 1
ATOM 648 O O . GLU A 1 88 ? -12.672 -14.555 1.392 1 94.75 88 GLU A O 1
ATOM 653 N N . PRO A 1 89 ? -14.023 -13.359 0.07 1 93.44 89 PRO A N 1
ATOM 654 C CA . PRO A 1 89 ? -14.555 -12.609 1.21 1 93.44 89 PRO A CA 1
ATOM 655 C C . PRO A 1 89 ? -15.055 -13.516 2.334 1 93.44 89 PRO A C 1
ATOM 657 O O . PRO A 1 89 ? -14.844 -13.219 3.512 1 93.44 89 PRO A O 1
ATOM 660 N N . GLN A 1 90 ? -15.641 -14.633 1.988 1 95.25 90 GLN A N 1
ATOM 661 C CA . GLN A 1 90 ? -16.188 -15.523 3.002 1 95.25 90 GLN A CA 1
ATOM 662 C C . GLN A 1 90 ? -15.086 -16.203 3.807 1 95.25 90 GLN A C 1
ATOM 664 O O . GLN A 1 90 ? -15.344 -16.781 4.863 1 95.25 90 GLN A O 1
ATOM 669 N N . ASN A 1 91 ? -13.836 -16.172 3.242 1 97.25 91 ASN A N 1
ATOM 670 C CA . ASN A 1 91 ? -12.711 -16.812 3.92 1 97.25 91 ASN A CA 1
ATOM 671 C C . ASN A 1 91 ? -11.875 -15.805 4.695 1 97.25 91 ASN A C 1
ATOM 673 O O . ASN A 1 91 ? -10.859 -16.172 5.293 1 97.25 91 ASN A O 1
ATOM 677 N N . LEU A 1 92 ? -12.289 -14.555 4.797 1 96.81 92 LEU A N 1
ATOM 678 C CA . LEU A 1 92 ? -11.516 -13.5 5.445 1 96.81 92 LEU A CA 1
ATOM 679 C C . LEU A 1 92 ? -11.25 -13.844 6.906 1 96.81 92 LEU A C 1
ATOM 681 O O . LEU A 1 92 ? -10.18 -13.523 7.438 1 96.81 92 LEU A O 1
ATOM 685 N N . HIS A 1 93 ? -12.188 -14.539 7.555 1 96.81 93 HIS A N 1
ATOM 686 C CA . HIS A 1 93 ? -12.047 -14.883 8.969 1 96.81 93 HIS A CA 1
ATOM 687 C C . HIS A 1 93 ? -10.805 -15.727 9.211 1 96.81 93 HIS A C 1
ATOM 689 O O . HIS A 1 93 ? -10.242 -15.711 10.312 1 96.81 93 HIS A O 1
ATOM 695 N N . GLN A 1 94 ? -10.312 -16.469 8.195 1 98 94 GLN A N 1
ATOM 696 C CA . GLN A 1 94 ? -9.133 -17.328 8.312 1 98 94 GLN A CA 1
ATOM 697 C C . GLN A 1 94 ? -7.871 -16.5 8.547 1 98 94 GLN A C 1
ATOM 699 O O . GLN A 1 94 ? -6.852 -17.016 9 1 98 94 GLN A O 1
ATOM 704 N N . GLN A 1 95 ? -7.895 -15.18 8.164 1 96.19 95 GLN A N 1
ATOM 705 C CA . GLN A 1 95 ? -6.793 -14.242 8.375 1 96.19 95 GLN A CA 1
ATOM 706 C C . GLN A 1 95 ? -6.465 -14.109 9.859 1 96.19 95 GLN A C 1
ATOM 708 O O . GLN A 1 95 ? -5.316 -13.852 10.227 1 96.19 95 GLN A O 1
ATOM 713 N N . PHE A 1 96 ? -7.449 -14.344 10.688 1 97.19 96 PHE A N 1
ATOM 714 C CA . PHE A 1 96 ? -7.316 -14.055 12.117 1 97.19 96 PHE A CA 1
ATOM 715 C C . PHE A 1 96 ? -7.121 -15.336 12.914 1 97.19 96 PHE A C 1
ATOM 717 O O . PHE A 1 96 ? -7.066 -15.305 14.141 1 97.19 96 PHE A O 1
ATOM 724 N N . GLU A 1 97 ? -6.973 -16.453 12.234 1 98 97 GLU A N 1
ATOM 725 C CA . GLU A 1 97 ? -6.723 -17.734 12.898 1 98 97 GLU A CA 1
ATOM 726 C C . GLU A 1 97 ? -5.273 -17.828 13.367 1 98 97 GLU A C 1
ATOM 728 O O . GLU A 1 97 ? -4.41 -17.078 12.906 1 98 97 GLU A O 1
ATOM 733 N N . GLY A 1 98 ? -4.98 -18.734 14.266 1 97.44 98 GLY A N 1
ATOM 734 C CA . GLY A 1 98 ? -3.652 -18.922 14.828 1 97.44 98 GLY A CA 1
ATOM 735 C C . GLY A 1 98 ? -2.73 -19.719 13.922 1 97.44 98 GLY A C 1
ATOM 736 O O . GLY A 1 98 ? -3.17 -20.281 12.914 1 97.44 98 GLY A O 1
ATOM 737 N N . VAL A 1 99 ? -1.498 -19.766 14.258 1 98.69 99 VAL A N 1
ATOM 738 C CA . VAL A 1 99 ? -0.452 -20.406 13.477 1 98.69 99 VAL A CA 1
ATOM 739 C C . VAL A 1 99 ? -0.803 -21.875 13.266 1 98.69 99 VAL A C 1
ATOM 741 O O . VAL A 1 99 ? -0.659 -22.406 12.164 1 98.69 99 VAL A O 1
ATOM 744 N N . GLU A 1 100 ? -1.326 -22.531 14.258 1 98.62 100 GLU A N 1
ATOM 745 C CA . GLU A 1 100 ? -1.653 -23.953 14.195 1 98.62 100 GLU A CA 1
ATOM 746 C C . GLU A 1 100 ? -2.67 -24.234 13.094 1 98.62 100 GLU A C 1
ATOM 748 O O . GLU A 1 100 ? -2.506 -25.172 12.312 1 98.62 100 GLU A O 1
ATOM 753 N N . THR A 1 101 ? -3.684 -23.422 13.055 1 98.81 101 THR A N 1
ATOM 754 C CA . THR A 1 101 ? -4.734 -23.625 12.07 1 98.81 101 THR A CA 1
ATOM 755 C C . THR A 1 101 ? -4.207 -23.359 10.656 1 98.81 101 THR A C 1
ATOM 757 O O . THR A 1 101 ? -4.547 -24.094 9.719 1 98.81 101 THR A O 1
ATOM 760 N N . HIS A 1 102 ? -3.389 -22.344 10.508 1 98.81 102 HIS A N 1
ATOM 761 C CA . HIS A 1 102 ? -2.75 -22.062 9.227 1 98.81 102 HIS A CA 1
ATOM 762 C C . HIS A 1 102 ? -1.873 -23.234 8.781 1 98.81 102 HIS A C 1
ATOM 764 O O . HIS A 1 102 ? -1.927 -23.641 7.617 1 98.81 102 HIS A O 1
ATOM 770 N N . VAL A 1 103 ? -1.117 -23.75 9.695 1 98.88 103 VAL A N 1
ATOM 771 C CA . VAL A 1 103 ? -0.218 -24.859 9.375 1 98.88 103 VAL A CA 1
ATOM 772 C C . VAL A 1 103 ? -1.03 -26.078 8.945 1 98.88 103 VAL A C 1
ATOM 774 O O . VAL A 1 103 ? -0.69 -26.734 7.965 1 98.88 103 VAL A O 1
ATOM 777 N N . SER A 1 104 ? -2.068 -26.328 9.648 1 98.81 104 SER A N 1
ATOM 778 C CA . SER A 1 104 ? -2.916 -27.484 9.328 1 98.81 104 SER A CA 1
ATOM 779 C C . SER A 1 104 ? -3.52 -27.344 7.934 1 98.81 104 SER A C 1
ATOM 781 O O . SER A 1 104 ? -3.502 -28.312 7.156 1 98.81 104 SER A O 1
ATOM 783 N N . ARG A 1 105 ? -4.043 -26.219 7.648 1 98.75 105 ARG A N 1
ATOM 784 C CA . ARG A 1 105 ? -4.625 -25.969 6.332 1 98.75 105 ARG A CA 1
ATOM 785 C C . ARG A 1 105 ? -3.568 -26.062 5.238 1 98.75 105 ARG A C 1
ATOM 787 O O . ARG A 1 105 ? -3.816 -26.641 4.18 1 98.75 105 ARG A O 1
ATOM 794 N N . PHE A 1 106 ? -2.467 -25.547 5.547 1 98.69 106 PHE A N 1
ATOM 795 C CA . PHE A 1 106 ? -1.345 -25.594 4.613 1 98.69 106 PHE A CA 1
ATOM 796 C C . PHE A 1 106 ? -0.949 -27.031 4.316 1 98.69 106 PHE A C 1
ATOM 798 O O . PHE A 1 106 ? -0.768 -27.406 3.154 1 98.69 106 PHE A O 1
ATOM 805 N N . ARG A 1 107 ? -0.814 -27.844 5.309 1 98.75 107 ARG A N 1
ATOM 806 C CA . ARG A 1 107 ? -0.475 -29.25 5.141 1 98.75 107 ARG A CA 1
ATOM 807 C C . ARG A 1 107 ? -1.511 -29.953 4.277 1 98.75 107 ARG A C 1
ATOM 809 O O . ARG A 1 107 ? -1.155 -30.703 3.359 1 98.75 107 ARG A O 1
ATOM 816 N N . GLU A 1 108 ? -2.719 -29.703 4.594 1 98.75 108 GLU A N 1
ATOM 817 C CA . GLU A 1 108 ? -3.791 -30.359 3.848 1 98.75 108 GLU A CA 1
ATOM 818 C C . GLU A 1 108 ? -3.707 -30.016 2.359 1 98.75 108 GLU A C 1
ATOM 820 O O . GLU A 1 108 ? -3.867 -30.906 1.512 1 98.75 108 GLU A O 1
ATOM 825 N N . GLN A 1 109 ? -3.467 -28.797 2.051 1 98.75 109 GLN A N 1
ATOM 826 C CA . GLN A 1 109 ? -3.371 -28.391 0.653 1 98.75 109 GLN A CA 1
ATOM 827 C C . GLN A 1 109 ? -2.143 -29 -0.016 1 98.75 109 GLN A C 1
ATOM 829 O O . GLN A 1 109 ? -2.215 -29.453 -1.158 1 98.75 109 GLN A O 1
ATOM 834 N N . LEU A 1 110 ? -1.025 -29.031 0.708 1 98.75 110 LEU A N 1
ATOM 835 C CA . LEU A 1 110 ? 0.184 -29.609 0.137 1 98.75 110 LEU A CA 1
ATOM 836 C C . LEU A 1 110 ? 0.015 -31.109 -0.077 1 98.75 110 LEU A C 1
ATOM 838 O O . LEU A 1 110 ? 0.53 -31.672 -1.051 1 98.75 110 LEU A O 1
ATOM 842 N N . GLU A 1 111 ? -0.687 -31.75 0.842 1 98.75 111 GLU A N 1
ATOM 843 C CA . GLU A 1 111 ? -0.99 -33.156 0.657 1 98.75 111 GLU A CA 1
ATOM 844 C C . GLU A 1 111 ? -1.843 -33.406 -0.588 1 98.75 111 GLU A C 1
ATOM 846 O O . GLU A 1 111 ? -1.617 -34.344 -1.339 1 98.75 111 GLU A O 1
ATOM 851 N N . THR A 1 112 ? -2.773 -32.5 -0.791 1 98.44 112 THR A N 1
ATOM 852 C CA . THR A 1 112 ? -3.584 -32.562 -2.002 1 98.44 112 THR A CA 1
ATOM 853 C C . THR A 1 112 ? -2.711 -32.406 -3.244 1 98.44 112 THR A C 1
ATOM 855 O O . THR A 1 112 ? -2.818 -33.188 -4.188 1 98.44 112 THR A O 1
ATOM 858 N N . VAL A 1 113 ? -1.822 -31.469 -3.229 1 98.44 113 VAL A N 1
ATOM 859 C CA . VAL A 1 113 ? -0.943 -31.203 -4.363 1 98.44 113 VAL A CA 1
ATOM 860 C C . VAL A 1 113 ? -0.052 -32.406 -4.613 1 98.44 113 VAL A C 1
ATOM 862 O O . VAL A 1 113 ? 0.156 -32.812 -5.762 1 98.44 113 VAL A O 1
ATOM 865 N N . SER A 1 114 ? 0.426 -33.031 -3.539 1 97.06 114 SER A N 1
ATOM 866 C CA . SER A 1 114 ? 1.325 -34.188 -3.629 1 97.06 114 SER A CA 1
ATOM 867 C C . SER A 1 114 ? 0.618 -35.375 -4.227 1 97.06 114 SER A C 1
ATOM 869 O O . SER A 1 114 ? 1.269 -36.344 -4.668 1 97.06 114 SER A O 1
ATOM 871 N N . SER A 1 115 ? -0.661 -35.344 -4.289 1 96.62 115 SER A N 1
ATOM 872 C CA . SER A 1 115 ? -1.434 -36.469 -4.785 1 96.62 115 SER A CA 1
ATOM 873 C C . SER A 1 115 ? -1.729 -36.344 -6.273 1 96.62 115 SER A C 1
ATOM 875 O O . SER A 1 115 ? -2.309 -37.219 -6.883 1 96.62 115 SER A O 1
ATOM 877 N N . PHE A 1 116 ? -1.36 -35.156 -6.824 1 97.31 116 PHE A N 1
ATOM 878 C CA . PHE A 1 116 ? -1.61 -34.938 -8.242 1 97.31 116 PHE A CA 1
ATOM 879 C C . PHE A 1 116 ? -0.91 -36 -9.078 1 97.31 116 PHE A C 1
ATOM 881 O O . PHE A 1 116 ? 0.203 -36.438 -8.758 1 97.31 116 PHE A O 1
ATOM 888 N N . SER A 1 117 ? -1.514 -36.438 -10.164 1 94.31 117 SER A N 1
ATOM 889 C CA . SER A 1 117 ? -0.917 -37.406 -11.078 1 94.31 117 SER A CA 1
ATOM 890 C C . SER A 1 117 ? 0.25 -36.781 -11.844 1 94.31 117 SER A C 1
ATOM 892 O O . SER A 1 117 ? 1.13 -37.5 -12.328 1 94.31 117 SER A O 1
ATOM 894 N N . GLN A 1 118 ? 0.182 -35.531 -11.938 1 93.31 118 GLN A N 1
ATOM 895 C CA . GLN A 1 118 ? 1.261 -34.75 -12.547 1 93.31 118 GLN A CA 1
ATOM 896 C C . GLN A 1 118 ? 1.818 -33.719 -11.57 1 93.31 118 GLN A C 1
ATOM 898 O O . GLN A 1 118 ? 1.068 -32.906 -11.016 1 93.31 118 GLN A O 1
ATOM 903 N N . ARG A 1 119 ? 3.139 -33.812 -11.398 1 95.38 119 ARG A N 1
ATOM 904 C CA . ARG A 1 119 ? 3.799 -32.906 -10.469 1 95.38 119 ARG A CA 1
ATOM 905 C C . ARG A 1 119 ? 3.816 -31.484 -11.023 1 95.38 119 ARG A C 1
ATOM 907 O O . ARG A 1 119 ? 4.211 -31.266 -12.172 1 95.38 119 ARG A O 1
ATOM 914 N N . PRO A 1 120 ? 3.35 -30.5 -10.242 1 97.62 120 PRO A N 1
ATOM 915 C CA . PRO A 1 120 ? 3.477 -29.109 -10.703 1 97.62 120 PRO A CA 1
ATOM 916 C C . PRO A 1 120 ? 4.93 -28.656 -10.812 1 97.62 120 PRO A C 1
ATOM 918 O O . PRO A 1 120 ? 5.812 -29.234 -10.18 1 97.62 120 PRO A O 1
ATOM 921 N N . VAL A 1 121 ? 5.129 -27.641 -11.625 1 96.38 121 VAL A N 1
ATOM 922 C CA . VAL A 1 121 ? 6.48 -27.125 -11.789 1 96.38 121 VAL A CA 1
ATOM 923 C C . VAL A 1 121 ? 6.863 -26.281 -10.57 1 96.38 121 VAL A C 1
ATOM 925 O O . VAL A 1 121 ? 8.039 -26.234 -10.195 1 96.38 121 VAL A O 1
ATOM 928 N N . HIS A 1 122 ? 5.867 -25.594 -9.984 1 97.31 122 HIS A N 1
ATOM 929 C CA . HIS A 1 122 ? 6.062 -24.766 -8.805 1 97.31 122 HIS A CA 1
ATOM 930 C C . HIS A 1 122 ? 4.809 -24.734 -7.934 1 97.31 122 HIS A C 1
ATOM 932 O O . HIS A 1 122 ? 3.701 -24.969 -8.43 1 97.31 122 HIS A O 1
ATOM 938 N N . ILE A 1 123 ? 5.047 -24.578 -6.676 1 98.56 123 ILE A N 1
ATOM 939 C CA . ILE A 1 123 ? 3.982 -24.25 -5.734 1 98.56 123 ILE A CA 1
ATOM 940 C C . ILE A 1 123 ? 4.148 -22.812 -5.246 1 98.56 123 ILE A C 1
ATOM 942 O O . ILE A 1 123 ? 5.188 -22.453 -4.688 1 98.56 123 ILE A O 1
ATOM 946 N N . ASN A 1 124 ? 3.195 -21.984 -5.551 1 98.75 124 ASN A N 1
ATOM 947 C CA . ASN A 1 124 ? 3.158 -20.609 -5.059 1 98.75 124 ASN A CA 1
ATOM 948 C C . ASN A 1 124 ? 2.348 -20.5 -3.773 1 98.75 124 ASN A C 1
ATOM 950 O O . ASN A 1 124 ? 1.123 -20.641 -3.791 1 98.75 124 ASN A O 1
ATOM 954 N N . ALA A 1 125 ? 2.986 -20.156 -2.709 1 98.88 125 ALA A N 1
ATOM 955 C CA . ALA A 1 125 ? 2.33 -20.203 -1.405 1 98.88 125 ALA A CA 1
ATOM 956 C C . ALA A 1 125 ? 1.999 -18.812 -0.905 1 98.88 125 ALA A C 1
ATOM 958 O O . ALA A 1 125 ? 2.879 -17.938 -0.827 1 98.88 125 ALA A O 1
ATOM 959 N N . HIS A 1 126 ? 0.754 -18.547 -0.615 1 98.69 126 HIS A N 1
ATOM 960 C CA . HIS A 1 126 ? 0.318 -17.422 0.195 1 98.69 126 HIS A CA 1
ATOM 961 C C . HIS A 1 126 ? 0.336 -17.766 1.681 1 98.69 126 HIS A C 1
ATOM 963 O O . HIS A 1 126 ? -0.609 -18.375 2.193 1 98.69 126 HIS A O 1
ATOM 969 N N . SER A 1 127 ? 1.366 -17.312 2.309 1 98.75 127 SER A N 1
ATOM 970 C CA . SER A 1 127 ? 1.719 -17.859 3.613 1 98.75 127 SER A CA 1
ATOM 971 C C . SER A 1 127 ? 1.468 -16.844 4.727 1 98.75 127 SER A C 1
ATOM 973 O O . SER A 1 127 ? 1.924 -15.703 4.648 1 98.75 127 SER A O 1
ATOM 975 N N . GLY A 1 128 ? 0.711 -17.312 5.738 1 98.56 128 GLY A N 1
ATOM 976 C CA . GLY A 1 128 ? 0.574 -16.594 6.988 1 98.56 128 GLY A CA 1
ATOM 977 C C . GLY A 1 128 ? -0.297 -15.352 6.867 1 98.56 128 GLY A C 1
ATOM 978 O O . GLY A 1 128 ? -1.144 -15.266 5.977 1 98.56 128 GLY A O 1
ATOM 979 N N . SER A 1 129 ? -0.127 -14.539 7.887 1 98 129 SER A N 1
ATOM 980 C CA . SER A 1 129 ? -0.876 -13.289 8.008 1 98 129 SER A CA 1
ATOM 981 C C . SER A 1 129 ? 0.052 -12.109 8.281 1 98 129 SER A C 1
ATOM 983 O O . SER A 1 129 ? 1.093 -12.273 8.922 1 98 129 SER A O 1
ATOM 985 N N . ASP A 1 130 ? -0.368 -10.984 7.809 1 97.69 130 ASP A N 1
ATOM 986 C CA . ASP A 1 130 ? 0.493 -9.82 7.953 1 97.69 130 ASP A CA 1
ATOM 987 C C . ASP A 1 130 ? 0.517 -9.328 9.398 1 97.69 130 ASP A C 1
ATOM 989 O O . ASP A 1 130 ? 1.46 -8.656 9.82 1 97.69 130 ASP A O 1
ATOM 993 N N . HIS A 1 131 ? -0.462 -9.688 10.211 1 96.69 131 HIS A N 1
ATOM 994 C CA . HIS A 1 131 ? -0.536 -9.148 11.562 1 96.69 131 HIS A CA 1
ATOM 995 C C . HIS A 1 131 ? 0.272 -10 12.539 1 96.69 131 HIS A C 1
ATOM 997 O O . HIS A 1 131 ? 0.362 -9.68 13.727 1 96.69 131 HIS A O 1
ATOM 1003 N N . TRP A 1 132 ? 0.848 -11.117 12.031 1 97.56 132 TRP A N 1
ATOM 1004 C CA . TRP A 1 132 ? 1.601 -12 12.922 1 97.56 132 TRP A CA 1
ATOM 1005 C C . TRP A 1 132 ? 2.863 -11.305 13.43 1 97.56 132 TRP A C 1
ATOM 1007 O O . TRP A 1 132 ? 3.537 -10.602 12.68 1 97.56 132 TRP A O 1
ATOM 1017 N N . CYS A 1 133 ? 3.135 -11.539 14.648 1 94.88 133 CYS A N 1
ATOM 1018 C CA . CYS A 1 133 ? 4.402 -11.07 15.203 1 94.88 133 CYS A CA 1
ATOM 1019 C C . CYS A 1 133 ? 5.559 -11.938 14.711 1 94.88 133 CYS A C 1
ATOM 1021 O O . CYS A 1 133 ? 5.34 -13.008 14.133 1 94.88 133 CYS A O 1
ATOM 1023 N N . PRO A 1 134 ? 6.789 -11.539 14.93 1 94.81 134 PRO A N 1
ATOM 1024 C CA . PRO A 1 134 ? 7.945 -12.289 14.43 1 94.81 134 PRO A CA 1
ATOM 1025 C C . PRO A 1 134 ? 7.977 -13.727 14.945 1 94.81 134 PRO A C 1
ATOM 1027 O O . PRO A 1 134 ? 8.328 -14.648 14.195 1 94.81 134 PRO A O 1
ATOM 1030 N N . ASN A 1 135 ? 7.594 -13.945 16.172 1 96.75 135 ASN A N 1
ATOM 1031 C CA . ASN A 1 135 ? 7.605 -15.297 16.719 1 96.75 135 ASN A CA 1
ATOM 1032 C C . ASN A 1 135 ? 6.613 -16.203 16 1 96.75 135 ASN A C 1
ATOM 1034 O O . ASN A 1 135 ? 6.91 -17.375 15.734 1 96.75 135 ASN A O 1
ATOM 1038 N N . GLU A 1 136 ? 5.441 -15.688 15.711 1 98 136 GLU A N 1
ATOM 1039 C CA . GLU A 1 136 ? 4.438 -16.453 14.977 1 98 136 GLU A CA 1
ATOM 1040 C C . GLU A 1 136 ? 4.91 -16.766 13.562 1 98 136 GLU A C 1
ATOM 1042 O O . GLU A 1 136 ? 4.703 -17.875 13.062 1 98 136 GLU A O 1
ATOM 1047 N N . GLN A 1 137 ? 5.555 -15.82 12.945 1 98.25 137 GLN A N 1
ATOM 1048 C CA . GLN A 1 137 ? 6.098 -16.016 11.602 1 98.25 137 GLN A CA 1
ATOM 1049 C C . GLN A 1 137 ? 7.152 -17.125 11.586 1 98.25 137 GLN A C 1
ATOM 1051 O O . GLN A 1 137 ? 7.125 -18 10.719 1 98.25 137 GLN A O 1
ATOM 1056 N N . ARG A 1 138 ? 7.988 -17.109 12.586 1 98.25 138 ARG A N 1
ATOM 1057 C CA . ARG A 1 138 ? 9.055 -18.094 12.695 1 98.25 138 ARG A CA 1
ATOM 1058 C C . ARG A 1 138 ? 8.484 -19.484 12.938 1 98.25 138 ARG A C 1
ATOM 1060 O O . ARG A 1 138 ? 8.945 -20.469 12.336 1 98.25 138 ARG A O 1
ATOM 1067 N N . GLU A 1 139 ? 7.523 -19.5 13.797 1 98.69 139 GLU A N 1
ATOM 1068 C CA . GLU A 1 139 ? 6.887 -20.797 14.086 1 98.69 139 GLU A CA 1
ATOM 1069 C C . GLU A 1 139 ? 6.254 -21.391 12.828 1 98.69 139 GLU A C 1
ATOM 1071 O O . GLU A 1 139 ? 6.465 -22.562 12.523 1 98.69 139 GLU A O 1
ATOM 1076 N N . PHE A 1 140 ? 5.52 -20.594 12.172 1 98.81 140 PHE A N 1
ATOM 1077 C CA . PHE A 1 140 ? 4.867 -21.047 10.945 1 98.81 140 PHE A CA 1
ATOM 1078 C C . PHE A 1 140 ? 5.895 -21.578 9.953 1 98.81 140 PHE A C 1
ATOM 1080 O O . PHE A 1 140 ? 5.758 -22.688 9.445 1 98.81 140 PHE A O 1
ATOM 1087 N N . LEU A 1 141 ? 6.984 -20.797 9.664 1 98.62 141 LEU A N 1
ATOM 1088 C CA . LEU A 1 141 ? 7.98 -21.156 8.656 1 98.62 141 LEU A CA 1
ATOM 1089 C C . LEU A 1 141 ? 8.711 -22.438 9.055 1 98.62 141 LEU A C 1
ATOM 1091 O O . LEU A 1 141 ? 8.984 -23.281 8.203 1 98.62 141 LEU A O 1
ATOM 1095 N N . SER A 1 142 ? 9.008 -22.562 10.328 1 98.38 142 SER A N 1
ATOM 1096 C CA . SER A 1 142 ? 9.68 -23.766 10.797 1 98.38 142 SER A CA 1
ATOM 1097 C C . SER A 1 142 ? 8.836 -25.016 10.555 1 98.38 142 SER A C 1
ATOM 1099 O O . SER A 1 142 ? 9.328 -26.016 10.047 1 98.38 142 SER A O 1
ATOM 1101 N N . ARG A 1 143 ? 7.629 -24.891 10.836 1 98.44 143 ARG A N 1
ATOM 1102 C CA . ARG A 1 143 ? 6.723 -26.031 10.695 1 98.44 143 ARG A CA 1
ATOM 1103 C C . ARG A 1 143 ? 6.457 -26.344 9.219 1 98.44 143 ARG A C 1
ATOM 1105 O O . ARG A 1 143 ? 6.418 -27.5 8.82 1 98.44 143 ARG A O 1
ATOM 1112 N N . VAL A 1 144 ? 6.281 -25.328 8.477 1 97.62 144 VAL A N 1
ATOM 1113 C CA . VAL A 1 144 ? 5.977 -25.516 7.062 1 97.62 144 VAL A CA 1
ATOM 1114 C C . VAL A 1 144 ? 7.191 -26.109 6.348 1 97.62 144 VAL A C 1
ATOM 1116 O O . VAL A 1 144 ? 7.047 -26.938 5.441 1 97.62 144 VAL A O 1
ATOM 1119 N N . HIS A 1 145 ? 8.375 -25.703 6.738 1 97.06 145 HIS A N 1
ATOM 1120 C CA . HIS A 1 145 ? 9.594 -26.281 6.164 1 97.06 145 HIS A CA 1
ATOM 1121 C C . HIS A 1 145 ? 9.672 -27.781 6.426 1 97.06 145 HIS A C 1
ATOM 1123 O O . HIS A 1 145 ? 10.102 -28.547 5.555 1 97.06 145 HIS A O 1
ATOM 1129 N N . GLU A 1 146 ? 9.273 -28.172 7.555 1 97.88 146 GLU A N 1
ATOM 1130 C CA . GLU A 1 146 ? 9.242 -29.594 7.875 1 97.88 146 GLU A CA 1
ATOM 1131 C C . GLU A 1 146 ? 8.234 -30.328 7.012 1 97.88 146 GLU A C 1
ATOM 1133 O O . GLU A 1 146 ? 8.516 -31.422 6.508 1 97.88 146 GLU A O 1
ATOM 1138 N N . ILE A 1 147 ? 7.129 -29.766 6.824 1 98.38 147 ILE A N 1
ATOM 1139 C CA . ILE A 1 147 ? 6.062 -30.359 6.023 1 98.38 147 ILE A CA 1
ATOM 1140 C C . ILE A 1 147 ? 6.527 -30.5 4.574 1 98.38 147 ILE A C 1
ATOM 1142 O O . ILE A 1 147 ? 6.309 -31.531 3.943 1 98.38 147 ILE A O 1
ATOM 1146 N N . GLU A 1 148 ? 7.145 -29.469 4.066 1 97.62 148 GLU A N 1
ATOM 1147 C CA . GLU A 1 148 ? 7.656 -29.5 2.699 1 97.62 148 GLU A CA 1
ATOM 1148 C C . GLU A 1 148 ? 8.633 -30.656 2.488 1 97.62 148 GLU A C 1
ATOM 1150 O O . GLU A 1 148 ? 8.578 -31.328 1.46 1 97.62 148 GLU A O 1
ATOM 1155 N N . ARG A 1 149 ? 9.469 -30.859 3.447 1 97.25 149 ARG A N 1
ATOM 1156 C CA . ARG A 1 149 ? 10.445 -31.938 3.367 1 97.25 149 ARG A CA 1
ATOM 1157 C C . ARG A 1 149 ? 9.773 -33.312 3.441 1 97.25 149 ARG A C 1
ATOM 1159 O O . ARG A 1 149 ? 10.094 -34.219 2.67 1 97.25 149 ARG A O 1
ATOM 1166 N N . GLU A 1 150 ? 8.898 -33.406 4.324 1 98.19 150 GLU A N 1
ATOM 1167 C CA . GLU A 1 150 ? 8.164 -34.625 4.5 1 98.19 150 GLU A CA 1
ATOM 1168 C C . GLU A 1 150 ? 7.438 -35.031 3.217 1 98.19 150 GLU A C 1
ATOM 1170 O O . GLU A 1 150 ? 7.422 -36.219 2.844 1 98.19 150 GLU A O 1
ATOM 1175 N N . LEU A 1 151 ? 6.891 -34.031 2.541 1 98.12 151 LEU A N 1
ATOM 1176 C CA . LEU A 1 151 ? 6.051 -34.312 1.376 1 98.12 151 LEU A CA 1
ATOM 1177 C C . LEU A 1 151 ? 6.871 -34.219 0.091 1 98.12 151 LEU A C 1
ATOM 1179 O O . LEU A 1 151 ? 6.344 -34.469 -1 1 98.12 151 LEU A O 1
ATOM 1183 N N . GLY A 1 152 ? 8.125 -33.875 0.224 1 96.69 152 GLY A N 1
ATOM 1184 C CA . GLY A 1 152 ? 9.031 -33.844 -0.909 1 96.69 152 GLY A CA 1
ATOM 1185 C C . GLY A 1 152 ? 8.742 -32.688 -1.876 1 96.69 152 GLY A C 1
ATOM 1186 O O . GLY A 1 152 ? 8.852 -32.875 -3.092 1 96.69 152 GLY A O 1
ATOM 1187 N N . CYS A 1 153 ? 8.305 -31.547 -1.387 1 96.31 153 CYS A N 1
ATOM 1188 C CA . CYS A 1 153 ? 7.992 -30.453 -2.287 1 96.31 153 CYS A CA 1
ATOM 1189 C C . CYS A 1 153 ? 8.844 -29.234 -1.971 1 96.31 153 CYS A C 1
ATOM 1191 O O . CYS A 1 153 ? 8.539 -28.125 -2.426 1 96.31 153 CYS A O 1
ATOM 1193 N N . ASP A 1 154 ? 9.961 -29.359 -1.195 1 95.38 154 ASP A N 1
ATOM 1194 C CA . ASP A 1 154 ? 10.836 -28.25 -0.798 1 95.38 154 ASP A CA 1
ATOM 1195 C C . ASP A 1 154 ? 11.609 -27.703 -1.996 1 95.38 154 ASP A C 1
ATOM 1197 O O . ASP A 1 154 ? 12.07 -26.562 -1.971 1 95.38 154 ASP A O 1
ATOM 1201 N N . ASP A 1 155 ? 11.664 -28.484 -3.039 1 94.19 155 ASP A N 1
ATOM 1202 C CA . ASP A 1 155 ? 12.43 -28.078 -4.211 1 94.19 155 ASP A CA 1
ATOM 1203 C C . ASP A 1 155 ? 11.586 -27.219 -5.145 1 94.19 155 ASP A C 1
ATOM 1205 O O . ASP A 1 155 ? 12.109 -26.562 -6.055 1 94.19 155 ASP A O 1
ATOM 1209 N N . ILE A 1 156 ? 10.234 -27.156 -4.918 1 96.19 156 ILE A N 1
ATOM 1210 C CA . ILE A 1 156 ? 9.414 -26.453 -5.898 1 96.19 156 ILE A CA 1
ATOM 1211 C C . ILE A 1 156 ? 8.539 -25.406 -5.195 1 96.19 156 ILE A C 1
ATOM 1213 O O . ILE A 1 156 ? 7.82 -24.656 -5.848 1 96.19 156 ILE A O 1
ATOM 1217 N N . LEU A 1 157 ? 8.578 -25.297 -3.875 1 98 157 LEU A N 1
ATOM 1218 C CA . LEU A 1 157 ? 7.703 -24.406 -3.145 1 98 157 LEU A CA 1
ATOM 1219 C C . LEU A 1 157 ? 8.391 -23.062 -2.879 1 98 157 LEU A C 1
ATOM 1221 O O . LEU A 1 157 ? 9.562 -23.031 -2.488 1 98 157 LEU A O 1
ATOM 1225 N N . ALA A 1 158 ? 7.754 -21.984 -3.182 1 98.25 158 ALA A N 1
ATOM 1226 C CA . ALA A 1 158 ? 8.18 -20.625 -2.865 1 98.25 158 ALA A CA 1
ATOM 1227 C C . ALA A 1 158 ? 7.035 -19.812 -2.254 1 98.25 158 ALA A C 1
ATOM 1229 O O . ALA A 1 158 ? 5.867 -20.047 -2.57 1 98.25 158 ALA A O 1
ATOM 1230 N N . HIS A 1 159 ? 7.367 -18.922 -1.363 1 98.81 159 HIS A N 1
ATOM 1231 C CA . HIS A 1 159 ? 6.387 -18.078 -0.687 1 98.81 159 HIS A CA 1
ATOM 1232 C C . HIS A 1 159 ? 6.27 -16.719 -1.366 1 98.81 159 HIS A C 1
ATOM 1234 O O . HIS A 1 159 ? 7.277 -16.062 -1.631 1 98.81 159 HIS A O 1
ATOM 1240 N N . GLU A 1 160 ? 5.059 -16.266 -1.545 1 98.81 160 GLU A N 1
ATOM 1241 C CA . GLU A 1 160 ? 4.816 -15.086 -2.361 1 98.81 160 GLU A CA 1
ATOM 1242 C C . GLU A 1 160 ? 4.883 -13.812 -1.521 1 98.81 160 GLU A C 1
ATOM 1244 O O . GLU A 1 160 ? 4.348 -13.766 -0.411 1 98.81 160 GLU A O 1
ATOM 1249 N N . SER A 1 161 ? 5.582 -12.812 -2.047 1 98.69 161 SER A N 1
ATOM 1250 C CA . SER A 1 161 ? 5.426 -11.453 -1.521 1 98.69 161 SER A CA 1
ATOM 1251 C C . SER A 1 161 ? 4.074 -10.867 -1.909 1 98.69 161 SER A C 1
ATOM 1253 O O . SER A 1 161 ? 3.832 -10.578 -3.082 1 98.69 161 SER A O 1
ATOM 1255 N N . HIS A 1 162 ? 3.209 -10.797 -0.961 1 98.62 162 HIS A N 1
ATOM 1256 C CA . HIS A 1 162 ? 1.853 -10.32 -1.215 1 98.62 162 HIS A CA 1
ATOM 1257 C C . HIS A 1 162 ? 1.275 -9.625 0.011 1 98.62 162 HIS A C 1
ATOM 1259 O O . HIS A 1 162 ? 1.439 -10.102 1.137 1 98.62 162 HIS A O 1
ATOM 1265 N N . ARG A 1 163 ? 0.686 -8.477 -0.225 1 98.38 163 ARG A N 1
ATOM 1266 C CA . ARG A 1 163 ? 0.001 -7.793 0.867 1 98.38 163 ARG A CA 1
ATOM 1267 C C . ARG A 1 163 ? -1.041 -8.703 1.514 1 98.38 163 ARG A C 1
ATOM 1269 O O . ARG A 1 163 ? -1.686 -9.5 0.832 1 98.38 163 ARG A O 1
ATOM 1276 N N . GLY A 1 164 ? -1.153 -8.539 2.818 1 97.62 164 GLY A N 1
ATOM 1277 C CA . GLY A 1 164 ? -2.057 -9.391 3.578 1 97.62 164 GLY A CA 1
ATOM 1278 C C . GLY A 1 164 ? -1.396 -10.648 4.094 1 97.62 164 GLY A C 1
ATOM 1279 O O . GLY A 1 164 ? -1.968 -11.367 4.922 1 97.62 164 GLY A O 1
ATOM 1280 N N . ARG A 1 165 ? -0.169 -10.93 3.631 1 98.25 165 ARG A N 1
ATOM 1281 C CA . ARG A 1 165 ? 0.565 -12.133 4.023 1 98.25 165 ARG A CA 1
ATOM 1282 C C . ARG A 1 165 ? 1.777 -11.773 4.879 1 98.25 165 ARG A C 1
ATOM 1284 O O . ARG A 1 165 ? 2.055 -10.594 5.109 1 98.25 165 ARG A O 1
ATOM 1291 N N . MET A 1 166 ? 2.486 -12.781 5.418 1 97.31 166 MET A N 1
ATOM 1292 C CA . MET A 1 166 ? 3.605 -12.516 6.316 1 97.31 166 MET A CA 1
ATOM 1293 C C . MET A 1 166 ? 4.758 -11.859 5.566 1 97.31 166 MET A C 1
ATOM 1295 O O . MET A 1 166 ? 5.617 -11.219 6.176 1 97.31 166 MET A O 1
ATOM 1299 N N . PHE A 1 167 ? 4.75 -11.938 4.168 1 98.62 167 PHE A N 1
ATOM 1300 C CA . PHE A 1 167 ? 5.816 -11.344 3.369 1 98.62 167 PHE A CA 1
ATOM 1301 C C . PHE A 1 167 ? 5.328 -10.078 2.668 1 98.62 167 PHE A C 1
ATOM 1303 O O . PHE A 1 167 ? 5.824 -9.734 1.595 1 98.62 167 PHE A O 1
ATOM 1310 N N . TYR A 1 168 ? 4.426 -9.32 3.256 1 98.62 168 TYR A N 1
ATOM 1311 C CA . TYR A 1 168 ? 3.77 -8.164 2.66 1 98.62 168 TYR A CA 1
ATOM 1312 C C . TYR A 1 168 ? 4.746 -7 2.516 1 98.62 168 TYR A C 1
ATOM 1314 O O . TYR A 1 168 ? 4.562 -6.133 1.66 1 98.62 168 TYR A O 1
ATOM 1322 N N . SER A 1 169 ? 5.77 -6.965 3.371 1 98.25 169 SER A N 1
ATOM 1323 C CA . SER A 1 169 ? 6.766 -5.902 3.439 1 98.25 169 SER A CA 1
ATOM 1324 C C . SER A 1 169 ? 8.172 -6.453 3.273 1 98.25 169 SER A C 1
ATOM 1326 O O . SER A 1 169 ? 8.484 -7.539 3.771 1 98.25 169 SER A O 1
ATOM 1328 N N . PRO A 1 170 ? 9.047 -5.688 2.594 1 98.19 170 PRO A N 1
ATOM 1329 C CA . PRO A 1 170 ? 10.414 -6.195 2.459 1 98.19 170 PRO A CA 1
ATOM 1330 C C . PRO A 1 170 ? 11.141 -6.293 3.799 1 98.19 170 PRO A C 1
ATOM 1332 O O . PRO A 1 170 ? 12.023 -7.145 3.967 1 98.19 170 PRO A O 1
ATOM 1335 N N . TRP A 1 171 ? 10.703 -5.539 4.73 1 96.38 171 TRP A N 1
ATOM 1336 C CA . TRP A 1 171 ? 11.508 -5.379 5.941 1 96.38 171 TRP A CA 1
ATOM 1337 C C . TRP A 1 171 ? 11.414 -6.621 6.824 1 96.38 171 TRP A C 1
ATOM 1339 O O . TRP A 1 171 ? 12.43 -7.266 7.102 1 96.38 171 TRP A O 1
ATOM 1349 N N . PRO A 1 172 ? 10.203 -7.012 7.188 1 95.56 172 PRO A N 1
ATOM 1350 C CA . PRO A 1 172 ? 10.172 -8.289 7.906 1 95.56 172 PRO A CA 1
ATOM 1351 C C . PRO A 1 172 ? 10.633 -9.461 7.043 1 95.56 172 PRO A C 1
ATOM 1353 O O . PRO A 1 172 ? 11.172 -10.438 7.562 1 95.56 172 PRO A O 1
ATOM 1356 N N . THR A 1 173 ? 10.477 -9.406 5.754 1 98.44 173 THR A N 1
ATOM 1357 C CA . THR A 1 173 ? 10.906 -10.469 4.848 1 98.44 173 THR A CA 1
ATOM 1358 C C . THR A 1 173 ? 12.422 -10.656 4.91 1 98.44 173 THR A C 1
ATOM 1360 O O . THR A 1 173 ? 12.906 -11.789 4.969 1 98.44 173 THR A O 1
ATOM 1363 N N . LEU A 1 174 ? 13.148 -9.531 4.926 1 97.94 174 LEU A N 1
ATOM 1364 C CA . LEU A 1 174 ? 14.602 -9.594 4.965 1 97.94 174 LEU A CA 1
ATOM 1365 C C . LEU A 1 174 ? 15.086 -10.297 6.23 1 97.94 174 LEU A C 1
ATOM 1367 O O . LEU A 1 174 ? 16.031 -11.078 6.188 1 97.94 174 LEU A O 1
ATOM 1371 N N . ALA A 1 175 ? 14.383 -10.023 7.309 1 96.44 175 ALA A N 1
ATOM 1372 C CA . ALA A 1 175 ? 14.734 -10.68 8.562 1 96.44 175 ALA A CA 1
ATOM 1373 C C . ALA A 1 175 ? 14.516 -12.188 8.469 1 96.44 175 ALA A C 1
ATOM 1375 O O . ALA A 1 175 ? 15.352 -12.969 8.93 1 96.44 175 ALA A O 1
ATOM 1376 N N . LEU A 1 176 ? 13.438 -12.609 7.879 1 98.06 176 LEU A N 1
ATOM 1377 C CA . LEU A 1 176 ? 13.117 -14.023 7.746 1 98.06 176 LEU A CA 1
ATOM 1378 C C . LEU A 1 176 ? 14.062 -14.711 6.77 1 98.06 176 LEU A C 1
ATOM 1380 O O . LEU A 1 176 ? 14.438 -15.867 6.969 1 98.06 176 LEU A O 1
ATOM 1384 N N . LEU A 1 177 ? 14.477 -13.977 5.695 1 98.31 177 LEU A N 1
ATOM 1385 C CA . LEU A 1 177 ? 15.43 -14.531 4.738 1 98.31 177 LEU A CA 1
ATOM 1386 C C . LEU A 1 177 ? 16.766 -14.828 5.414 1 98.31 177 LEU A C 1
ATOM 1388 O O . LEU A 1 177 ? 17.422 -15.82 5.098 1 98.31 177 LEU A O 1
ATOM 1392 N N . GLU A 1 178 ? 17.141 -14.016 6.32 1 97.19 178 GLU A N 1
ATOM 1393 C CA . GLU A 1 178 ? 18.391 -14.211 7.055 1 97.19 178 GLU A CA 1
ATOM 1394 C C . GLU A 1 178 ? 18.297 -15.406 7.996 1 97.19 178 GLU A C 1
ATOM 1396 O O . GLU A 1 178 ? 19.234 -16.188 8.109 1 97.19 178 GLU A O 1
ATOM 1401 N N . GLU A 1 179 ? 17.188 -15.594 8.586 1 97.38 179 GLU A N 1
ATOM 1402 C CA . GLU A 1 179 ? 17 -16.625 9.602 1 97.38 179 GLU A CA 1
ATOM 1403 C C . GLU A 1 179 ? 16.75 -17.984 8.961 1 97.38 179 GLU A C 1
ATOM 1405 O O . GLU A 1 179 ? 17.094 -19.031 9.539 1 97.38 179 GLU A O 1
ATOM 1410 N N . PHE A 1 180 ? 16.156 -18 7.797 1 97.75 180 PHE A N 1
ATOM 1411 C CA . PHE A 1 180 ? 15.797 -19.234 7.105 1 97.75 180 PHE A CA 1
ATOM 1412 C C . PHE A 1 180 ? 16.484 -19.312 5.75 1 97.75 180 PHE A C 1
ATOM 1414 O O . PHE A 1 180 ? 15.898 -18.953 4.727 1 97.75 180 PHE A O 1
ATOM 1421 N N . PRO A 1 181 ? 17.625 -19.891 5.664 1 95.31 181 PRO A N 1
ATOM 1422 C CA . PRO A 1 181 ? 18.422 -19.891 4.438 1 95.31 181 PRO A CA 1
ATOM 1423 C C . PRO A 1 181 ? 17.766 -20.672 3.301 1 95.31 181 PRO A C 1
ATOM 1425 O O . PRO A 1 181 ? 18.078 -20.453 2.131 1 95.31 181 PRO A O 1
ATOM 1428 N N . SER A 1 182 ? 16.859 -21.562 3.598 1 94.69 182 SER A N 1
ATOM 1429 C CA . SER A 1 182 ? 16.219 -22.375 2.559 1 94.69 182 SER A CA 1
ATOM 1430 C C . SER A 1 182 ? 14.945 -21.703 2.049 1 94.69 182 SER A C 1
ATOM 1432 O O . SER A 1 182 ? 14.328 -22.188 1.101 1 94.69 182 SER A O 1
ATOM 1434 N N . LEU A 1 183 ? 14.547 -20.609 2.635 1 97.81 183 LEU A N 1
ATOM 1435 C CA . LEU A 1 183 ? 13.328 -19.906 2.264 1 97.81 183 LEU A CA 1
ATOM 1436 C C . LEU A 1 183 ? 13.422 -19.359 0.845 1 97.81 183 LEU A C 1
ATOM 1438 O O . LEU A 1 183 ? 14.375 -18.656 0.513 1 97.81 183 LEU A O 1
ATOM 1442 N N . LYS A 1 184 ? 12.492 -19.75 -0.002 1 97.69 184 LYS A N 1
ATOM 1443 C CA . LYS A 1 184 ? 12.422 -19.266 -1.379 1 97.69 184 LYS A CA 1
ATOM 1444 C C . LYS A 1 184 ? 11.188 -18.391 -1.598 1 97.69 184 LYS A C 1
ATOM 1446 O O . LYS A 1 184 ? 10.156 -18.594 -0.954 1 97.69 184 LYS A O 1
ATOM 1451 N N . LEU A 1 185 ? 11.312 -17.484 -2.584 1 98.62 185 LEU A N 1
ATOM 1452 C CA . LEU A 1 185 ? 10.258 -16.5 -2.791 1 98.62 185 LEU A CA 1
ATOM 1453 C C . LEU A 1 185 ? 9.672 -16.625 -4.191 1 98.62 185 LEU A C 1
ATOM 1455 O O . LEU A 1 185 ? 10.398 -16.875 -5.156 1 98.62 185 LEU A O 1
ATOM 1459 N N . THR A 1 186 ? 8.375 -16.562 -4.301 1 98.69 186 THR A N 1
ATOM 1460 C CA . THR A 1 186 ? 7.723 -15.992 -5.477 1 98.69 186 THR A CA 1
ATOM 1461 C C . THR A 1 186 ? 7.613 -14.477 -5.355 1 98.69 186 THR A C 1
ATOM 1463 O O . THR A 1 186 ? 6.828 -13.961 -4.555 1 98.69 186 THR A O 1
ATOM 1466 N N . LEU A 1 187 ? 8.359 -13.781 -6.16 1 98.81 187 LEU A N 1
ATOM 1467 C CA . LEU A 1 187 ? 8.477 -12.344 -5.93 1 98.81 187 LEU A CA 1
ATOM 1468 C C . LEU A 1 187 ? 7.512 -11.57 -6.82 1 98.81 187 LEU A C 1
ATOM 1470 O O . LEU A 1 187 ? 7.66 -11.562 -8.039 1 98.81 187 LEU A O 1
ATOM 1474 N N . ASP A 1 188 ? 6.539 -11.047 -6.266 1 98.75 188 ASP A N 1
ATOM 1475 C CA . ASP A 1 188 ? 5.781 -9.938 -6.84 1 98.75 188 ASP A CA 1
ATOM 1476 C C . ASP A 1 188 ? 6.238 -8.602 -6.262 1 98.75 188 ASP A C 1
ATOM 1478 O O . ASP A 1 188 ? 5.789 -8.195 -5.188 1 98.75 188 ASP A O 1
ATOM 1482 N N . PHE A 1 189 ? 7.078 -7.973 -6.945 1 98.88 189 PHE A N 1
ATOM 1483 C CA . PHE A 1 189 ? 7.773 -6.77 -6.504 1 98.88 189 PHE A CA 1
ATOM 1484 C C . PHE A 1 189 ? 6.805 -5.605 -6.363 1 98.88 189 PHE A C 1
ATOM 1486 O O . PHE A 1 189 ? 7.035 -4.691 -5.566 1 98.88 189 PHE A O 1
ATOM 1493 N N . SER A 1 190 ? 5.656 -5.598 -7.07 1 98.81 190 SER A N 1
ATOM 1494 C CA . SER A 1 190 ? 4.691 -4.504 -7.066 1 98.81 190 SER A CA 1
ATOM 1495 C C . SER A 1 190 ? 4.121 -4.27 -5.672 1 98.81 190 SER A C 1
ATOM 1497 O O . SER A 1 190 ? 3.889 -3.127 -5.273 1 98.81 190 SER A O 1
ATOM 1499 N N . HIS A 1 191 ? 3.984 -5.336 -4.887 1 98.75 191 HIS A N 1
ATOM 1500 C CA . HIS A 1 191 ? 3.439 -5.215 -3.539 1 98.75 191 HIS A CA 1
ATOM 1501 C C . HIS A 1 191 ? 4.387 -4.445 -2.629 1 98.75 191 HIS A C 1
ATOM 1503 O O . HIS A 1 191 ? 3.949 -3.607 -1.834 1 98.75 191 HIS A O 1
ATOM 1509 N N . TRP A 1 192 ? 5.652 -4.723 -2.752 1 98.81 192 TRP A N 1
ATOM 1510 C CA . TRP A 1 192 ? 6.629 -4.051 -1.9 1 98.81 192 TRP A CA 1
ATOM 1511 C C . TRP A 1 192 ? 6.742 -2.572 -2.26 1 98.81 192 TRP A C 1
ATOM 1513 O O . TRP A 1 192 ? 6.906 -1.724 -1.381 1 98.81 192 TRP A O 1
ATOM 1523 N N . CYS A 1 193 ? 6.598 -2.266 -3.553 1 98.69 193 CYS A N 1
ATOM 1524 C CA . CYS A 1 193 ? 6.645 -0.869 -3.973 1 98.69 193 CYS A CA 1
ATOM 1525 C C . CYS A 1 193 ? 5.484 -0.081 -3.379 1 98.69 193 CYS A C 1
ATOM 1527 O O . CYS A 1 193 ? 5.676 1.026 -2.871 1 98.69 193 CYS A O 1
ATOM 1529 N N . VAL A 1 194 ? 4.332 -0.656 -3.367 1 98.19 194 VAL A N 1
ATOM 1530 C CA . VAL A 1 194 ? 3.148 0.019 -2.842 1 98.19 194 VAL A CA 1
ATOM 1531 C C . VAL A 1 194 ? 3.271 0.173 -1.328 1 98.19 194 VAL A C 1
ATOM 1533 O O . VAL A 1 194 ? 2.984 1.24 -0.781 1 98.19 194 VAL A O 1
ATOM 1536 N N . VAL A 1 195 ? 3.754 -0.827 -0.677 1 98.69 195 VAL A N 1
ATOM 1537 C CA . VAL A 1 195 ? 3.848 -0.837 0.779 1 98.69 195 VAL A CA 1
ATOM 1538 C C . VAL A 1 195 ? 4.844 0.224 1.24 1 98.69 195 VAL A C 1
ATOM 1540 O O . VAL A 1 195 ? 4.602 0.925 2.227 1 98.69 195 VAL A O 1
ATOM 1543 N N . THR A 1 196 ? 5.875 0.417 0.437 1 98.44 196 THR A N 1
ATOM 1544 C CA . THR A 1 196 ? 6.949 1.307 0.871 1 98.44 196 THR A CA 1
ATOM 1545 C C . THR A 1 196 ? 6.77 2.699 0.273 1 98.44 196 THR A C 1
ATOM 1547 O O . THR A 1 196 ? 7.473 3.639 0.654 1 98.44 196 THR A O 1
ATOM 1550 N N . GLU A 1 197 ? 5.875 2.82 -0.681 1 98 197 GLU A N 1
ATOM 1551 C CA . GLU A 1 197 ? 5.637 4.035 -1.451 1 98 197 GLU A CA 1
ATOM 1552 C C . GLU A 1 197 ? 6.91 4.516 -2.137 1 98 197 GLU A C 1
ATOM 1554 O O . GLU A 1 197 ? 7.219 5.711 -2.117 1 98 197 GLU A O 1
ATOM 1559 N N . ARG A 1 198 ? 7.645 3.6 -2.648 1 97.5 198 ARG A N 1
ATOM 1560 C CA . ARG A 1 198 ? 8.875 3.797 -3.408 1 97.5 198 ARG A CA 1
ATOM 1561 C C . ARG A 1 198 ? 9.047 2.715 -4.469 1 97.5 198 ARG A C 1
ATOM 1563 O O . ARG A 1 198 ? 8.484 1.624 -4.348 1 97.5 198 ARG A O 1
ATOM 1570 N N . LEU A 1 199 ? 9.836 3.016 -5.484 1 98.12 199 LEU A N 1
ATOM 1571 C CA . LEU A 1 199 ? 10.188 2 -6.469 1 98.12 199 LEU A CA 1
ATOM 1572 C C . LEU A 1 199 ? 11.406 1.201 -6.012 1 98.12 199 LEU A C 1
ATOM 1574 O O . LEU A 1 199 ? 11.875 0.311 -6.727 1 98.12 199 LEU A O 1
ATOM 1578 N N . LEU A 1 200 ? 11.914 1.535 -4.84 1 98.38 200 LEU A N 1
ATOM 1579 C CA . LEU A 1 200 ? 13.031 0.818 -4.23 1 98.38 200 LEU A CA 1
ATOM 1580 C C . LEU A 1 200 ? 14.211 0.742 -5.188 1 98.38 200 LEU A C 1
ATOM 1582 O O . LEU A 1 200 ? 14.75 -0.341 -5.438 1 98.38 200 LEU A O 1
ATOM 1586 N N . ASP A 1 201 ? 14.578 1.944 -5.648 1 97.75 201 ASP A N 1
ATOM 1587 C CA . ASP A 1 201 ? 15.617 2.006 -6.676 1 97.75 201 ASP A CA 1
ATOM 1588 C C . ASP A 1 201 ? 16.797 2.848 -6.207 1 97.75 201 ASP A C 1
ATOM 1590 O O . ASP A 1 201 ? 17.656 3.232 -7.012 1 97.75 201 ASP A O 1
ATOM 1594 N N . ALA A 1 202 ? 16.828 3.195 -4.887 1 97.38 202 ALA A N 1
ATOM 1595 C CA . ALA A 1 202 ? 18.031 3.822 -4.336 1 97.38 202 ALA A CA 1
ATOM 1596 C C . ALA A 1 202 ? 19.188 2.834 -4.293 1 97.38 202 ALA A C 1
ATOM 1598 O O . ALA A 1 202 ? 18.984 1.619 -4.316 1 97.38 202 ALA A O 1
ATOM 1599 N N . PRO A 1 203 ? 20.406 3.338 -4.254 1 97.12 203 PRO A N 1
ATOM 1600 C CA . PRO A 1 203 ? 21.547 2.436 -4.16 1 97.12 203 PRO A CA 1
ATOM 1601 C C . PRO A 1 203 ? 21.453 1.472 -2.979 1 97.12 203 PRO A C 1
ATOM 1603 O O . PRO A 1 203 ? 21.797 0.295 -3.105 1 97.12 203 PRO A O 1
ATOM 1606 N N . GLU A 1 204 ? 20.953 1.967 -1.866 1 96.88 204 GLU A N 1
ATOM 1607 C CA . GLU A 1 204 ? 20.766 1.136 -0.679 1 96.88 204 GLU A CA 1
ATOM 1608 C C . GLU A 1 204 ? 19.75 0.036 -0.925 1 96.88 204 GLU A C 1
ATOM 1610 O O . GLU A 1 204 ? 19.906 -1.088 -0.444 1 96.88 204 GLU A O 1
ATOM 1615 N N . ASP A 1 205 ? 18.703 0.342 -1.701 1 97.94 205 ASP A N 1
ATOM 1616 C CA . ASP A 1 205 ? 17.688 -0.647 -2.059 1 97.94 205 ASP A CA 1
ATOM 1617 C C . ASP A 1 205 ? 18.266 -1.719 -2.98 1 97.94 205 ASP A C 1
ATOM 1619 O O . ASP A 1 205 ? 18.016 -2.91 -2.789 1 97.94 205 ASP A O 1
ATOM 1623 N N . GLU A 1 206 ? 19.062 -1.264 -3.918 1 97.81 206 GLU A N 1
ATOM 1624 C CA . GLU A 1 206 ? 19.688 -2.201 -4.844 1 97.81 206 GLU A CA 1
ATOM 1625 C C . GLU A 1 206 ? 20.562 -3.215 -4.102 1 97.81 206 GLU A C 1
ATOM 1627 O O . GLU A 1 206 ? 20.578 -4.395 -4.453 1 97.81 206 GLU A O 1
ATOM 1632 N N . GLU A 1 207 ? 21.188 -2.775 -3.119 1 97.81 207 GLU A N 1
ATOM 1633 C CA . GLU A 1 207 ? 22.109 -3.633 -2.381 1 97.81 207 GLU A CA 1
ATOM 1634 C C . GLU A 1 207 ? 21.375 -4.824 -1.765 1 97.81 207 GLU A C 1
ATOM 1636 O O . GLU A 1 207 ? 21.75 -5.977 -1.996 1 97.81 207 GLU A O 1
ATOM 1641 N N . TRP A 1 208 ? 20.344 -4.562 -0.957 1 97.88 208 TRP A N 1
ATOM 1642 C CA . TRP A 1 208 ? 19.688 -5.691 -0.305 1 97.88 208 TRP A CA 1
ATOM 1643 C C . TRP A 1 208 ? 18.859 -6.484 -1.303 1 97.88 208 TRP A C 1
ATOM 1645 O O . TRP A 1 208 ? 18.703 -7.699 -1.165 1 97.88 208 TRP A O 1
ATOM 1655 N N . LEU A 1 209 ? 18.328 -5.883 -2.379 1 98.62 209 LEU A N 1
ATOM 1656 C CA . LEU A 1 209 ? 17.578 -6.617 -3.395 1 98.62 209 LEU A CA 1
ATOM 1657 C C . LEU A 1 209 ? 18.484 -7.617 -4.113 1 98.62 209 LEU A C 1
ATOM 1659 O O . LEU A 1 209 ? 18.125 -8.789 -4.254 1 98.62 209 LEU A O 1
ATOM 1663 N N . LEU A 1 210 ? 19.672 -7.168 -4.512 1 98.25 210 LEU A N 1
ATOM 1664 C CA . LEU A 1 210 ? 20.562 -8 -5.305 1 98.25 210 LEU A CA 1
ATOM 1665 C C . LEU A 1 210 ? 21.219 -9.07 -4.441 1 98.25 210 LEU A C 1
ATOM 1667 O O . LEU A 1 210 ? 21.391 -10.211 -4.883 1 98.25 210 LEU A O 1
ATOM 1671 N N . ASN A 1 211 ? 21.5 -8.727 -3.201 1 98 211 ASN A N 1
ATOM 1672 C CA . ASN A 1 211 ? 22.328 -9.617 -2.395 1 98 211 ASN A CA 1
ATOM 1673 C C . ASN A 1 211 ? 21.484 -10.555 -1.538 1 98 211 ASN A C 1
ATOM 1675 O O . ASN A 1 211 ? 21.906 -11.664 -1.226 1 98 211 ASN A O 1
ATOM 1679 N N . LYS A 1 212 ? 20.297 -10.07 -1.162 1 98.38 212 LYS A N 1
ATOM 1680 C CA . LYS A 1 212 ? 19.547 -10.852 -0.184 1 98.38 212 LYS A CA 1
ATOM 1681 C C . LYS A 1 212 ? 18.281 -11.43 -0.806 1 98.38 212 LYS A C 1
ATOM 1683 O O . LYS A 1 212 ? 17.828 -12.508 -0.408 1 98.38 212 LYS A O 1
ATOM 1688 N N . VAL A 1 213 ? 17.672 -10.75 -1.807 1 98.75 213 VAL A N 1
ATOM 1689 C CA . VAL A 1 213 ? 16.375 -11.156 -2.334 1 98.75 213 VAL A CA 1
ATOM 1690 C C . VAL A 1 213 ? 16.562 -11.961 -3.617 1 98.75 213 VAL A C 1
ATOM 1692 O O . VAL A 1 213 ? 16.094 -13.094 -3.721 1 98.75 213 VAL A O 1
ATOM 1695 N N . VAL A 1 214 ? 17.344 -11.492 -4.535 1 98.12 214 VAL A N 1
ATOM 1696 C CA . VAL A 1 214 ? 17.5 -12.055 -5.871 1 98.12 214 VAL A CA 1
ATOM 1697 C C . VAL A 1 214 ? 17.922 -13.516 -5.766 1 98.12 214 VAL A C 1
ATOM 1699 O O . VAL A 1 214 ? 17.328 -14.391 -6.398 1 98.12 214 VAL A O 1
ATOM 1702 N N . PRO A 1 215 ? 18.875 -13.875 -4.895 1 96.69 215 PRO A N 1
ATOM 1703 C CA . PRO A 1 215 ? 19.312 -15.273 -4.824 1 96.69 215 PRO A CA 1
ATOM 1704 C C . PRO A 1 215 ? 18.219 -16.203 -4.305 1 96.69 215 PRO A C 1
ATOM 1706 O O . PRO A 1 215 ? 18.359 -17.438 -4.41 1 96.69 215 PRO A O 1
ATOM 1709 N N . ARG A 1 216 ? 17.156 -15.617 -3.744 1 97.44 216 ARG A N 1
ATOM 1710 C CA . ARG A 1 216 ? 16.141 -16.422 -3.082 1 97.44 216 ARG A CA 1
ATOM 1711 C C . ARG A 1 216 ? 14.891 -16.531 -3.945 1 97.44 216 ARG A C 1
ATOM 1713 O O . ARG A 1 216 ? 13.945 -17.234 -3.59 1 97.44 216 ARG A O 1
ATOM 1720 N N . VAL A 1 217 ? 14.852 -15.922 -5.133 1 97.56 217 VAL A N 1
ATOM 1721 C CA . VAL A 1 217 ? 13.656 -15.906 -5.969 1 97.56 217 VAL A CA 1
ATOM 1722 C C . VAL A 1 217 ? 13.625 -17.156 -6.848 1 97.56 217 VAL A C 1
ATOM 1724 O O . VAL A 1 217 ? 14.562 -17.406 -7.602 1 97.56 217 VAL A O 1
ATOM 1727 N N . ARG A 1 218 ? 12.562 -17.859 -6.711 1 95.94 218 ARG A N 1
ATOM 1728 C CA . ARG A 1 218 ? 12.344 -19.047 -7.523 1 95.94 218 ARG A CA 1
ATOM 1729 C C . ARG A 1 218 ? 11.406 -18.766 -8.688 1 95.94 218 ARG A C 1
ATOM 1731 O O . ARG A 1 218 ? 11.57 -19.312 -9.781 1 95.94 218 ARG A O 1
ATOM 1738 N N . HIS A 1 219 ? 10.43 -17.938 -8.445 1 97.38 219 HIS A N 1
ATOM 1739 C CA . HIS A 1 219 ? 9.383 -17.609 -9.414 1 97.38 219 HIS A CA 1
ATOM 1740 C C . HIS A 1 219 ? 9.078 -16.109 -9.398 1 97.38 219 HIS A C 1
ATOM 1742 O O . HIS A 1 219 ? 9.109 -15.477 -8.344 1 97.38 219 HIS A O 1
ATOM 1748 N N . VAL A 1 220 ? 8.781 -15.562 -10.625 1 98.38 220 VAL A N 1
ATOM 1749 C CA . VAL A 1 220 ? 8.508 -14.133 -10.727 1 98.38 220 VAL A CA 1
ATOM 1750 C C . VAL A 1 220 ? 7.035 -13.914 -11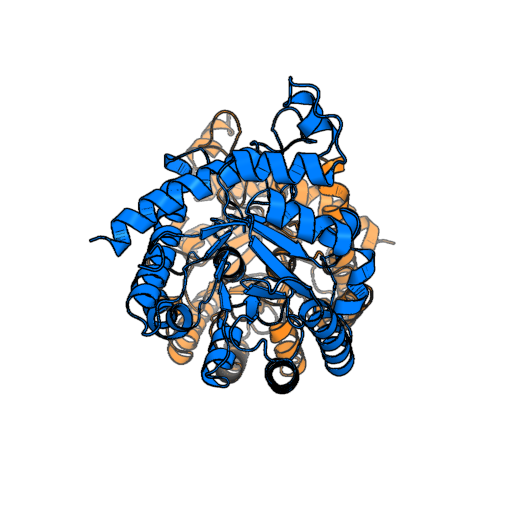.078 1 98.38 220 VAL A C 1
ATOM 1752 O O . VAL A 1 220 ? 6.551 -14.406 -12.094 1 98.38 220 VAL A O 1
ATOM 1755 N N . HIS A 1 221 ? 6.324 -13.32 -10.195 1 98.56 221 HIS A N 1
ATOM 1756 C CA . HIS A 1 221 ? 5.074 -12.672 -10.578 1 98.56 221 HIS A CA 1
ATOM 1757 C C . HIS A 1 221 ? 5.328 -11.305 -11.203 1 98.56 221 HIS A C 1
ATOM 1759 O O . HIS A 1 221 ? 5.723 -10.367 -10.508 1 98.56 221 HIS A O 1
ATOM 1765 N N . GLY A 1 222 ? 5.066 -11.266 -12.469 1 97.75 222 GLY A N 1
ATOM 1766 C CA . GLY A 1 222 ? 5.543 -10.141 -13.266 1 97.75 222 GLY A CA 1
ATOM 1767 C C . GLY A 1 222 ? 4.465 -9.117 -13.547 1 97.75 222 GLY A C 1
ATOM 1768 O O . GLY A 1 222 ? 4.172 -8.82 -14.711 1 97.75 222 GLY A O 1
ATOM 1769 N N . ARG A 1 223 ? 3.93 -8.508 -12.578 1 96.81 223 ARG A N 1
ATOM 1770 C CA . ARG A 1 223 ? 3.088 -7.32 -12.68 1 96.81 223 ARG A CA 1
ATOM 1771 C C . ARG A 1 223 ? 3.877 -6.062 -12.336 1 96.81 223 ARG A C 1
ATOM 1773 O O . ARG A 1 223 ? 4.562 -6.012 -11.312 1 96.81 223 ARG A O 1
ATOM 1780 N N . VAL A 1 224 ? 3.83 -5.094 -13.25 1 98.38 224 VAL A N 1
ATOM 1781 C CA . VAL A 1 224 ? 4.496 -3.83 -12.961 1 98.38 224 VAL A CA 1
ATOM 1782 C C . VAL A 1 224 ? 3.557 -2.924 -12.164 1 98.38 224 VAL A C 1
ATOM 1784 O O . VAL A 1 224 ? 2.389 -2.76 -12.523 1 98.38 224 VAL A O 1
ATOM 1787 N N . GLY A 1 225 ? 4.055 -2.471 -11.055 1 97.81 225 GLY A N 1
ATOM 1788 C CA . GLY A 1 225 ? 3.297 -1.54 -10.234 1 97.81 225 GLY A CA 1
ATOM 1789 C C . GLY A 1 225 ? 3.902 -0.149 -10.195 1 97.81 225 GLY A C 1
ATOM 1790 O O . GLY A 1 225 ? 4.785 0.171 -10.992 1 97.81 225 GLY A O 1
ATOM 1791 N N . THR A 1 226 ? 3.33 0.75 -9.43 1 97.62 226 THR A N 1
ATOM 1792 C CA . THR A 1 226 ? 3.838 2.076 -9.094 1 97.62 226 THR A CA 1
ATOM 1793 C C . THR A 1 226 ? 4.023 2.223 -7.59 1 97.62 226 THR A C 1
ATOM 1795 O O . THR A 1 226 ? 3.836 1.262 -6.84 1 97.62 226 THR A O 1
ATOM 1798 N N . GLU A 1 227 ? 4.375 3.381 -7.176 1 97.12 227 GLU A N 1
ATOM 1799 C CA . GLU A 1 227 ? 4.453 3.68 -5.746 1 97.12 227 GLU A CA 1
ATOM 1800 C C . GLU A 1 227 ? 3.061 3.754 -5.125 1 97.12 227 GLU A C 1
ATOM 1802 O O . GLU A 1 227 ? 2.91 3.617 -3.908 1 97.12 227 GLU A O 1
ATOM 1807 N N . GLN A 1 228 ? 2.061 3.904 -5.961 1 96.5 228 GLN A N 1
ATOM 1808 C CA . GLN A 1 228 ? 0.733 4.199 -5.434 1 96.5 228 GLN A CA 1
ATOM 1809 C C . GLN A 1 228 ? -0.221 3.027 -5.656 1 96.5 228 GLN A C 1
ATOM 1811 O O . GLN A 1 228 ? -1.282 2.957 -5.035 1 96.5 228 GLN A O 1
ATOM 1816 N N . ALA A 1 229 ? 0.196 2.102 -6.543 1 95.31 229 ALA A N 1
ATOM 1817 C CA . ALA A 1 229 ? -0.666 0.967 -6.863 1 95.31 229 ALA A CA 1
ATOM 1818 C C . ALA A 1 229 ? 0.157 -0.238 -7.309 1 95.31 229 ALA A C 1
ATOM 1820 O O . ALA A 1 229 ? 1.179 -0.085 -7.984 1 95.31 229 ALA A O 1
ATOM 1821 N N . ALA A 1 230 ? -0.415 -1.428 -7.031 1 95.88 230 ALA A N 1
ATOM 1822 C CA . ALA A 1 230 ? 0.316 -2.646 -7.371 1 95.88 230 ALA A CA 1
ATOM 1823 C C . ALA A 1 230 ? 0.272 -2.914 -8.875 1 95.88 230 ALA A C 1
ATOM 1825 O O . ALA A 1 230 ? 1.041 -3.73 -9.383 1 95.88 230 ALA A O 1
ATOM 1826 N N . GLN A 1 231 ? -0.592 -2.273 -9.578 1 97.5 231 GLN A N 1
ATOM 1827 C CA . GLN A 1 231 ? -0.712 -2.482 -11.016 1 97.5 231 GLN A CA 1
ATOM 1828 C C . GLN A 1 231 ? -0.704 -1.153 -11.766 1 97.5 231 GLN A C 1
ATOM 1830 O O . GLN A 1 231 ? -1.356 -0.194 -11.352 1 97.5 231 GLN A O 1
ATOM 1835 N N . LEU A 1 232 ? 0.01 -1.069 -12.875 1 96.75 232 LEU A N 1
ATOM 1836 C CA . LEU A 1 232 ? 0.083 0.125 -13.711 1 96.75 232 LEU A CA 1
ATOM 1837 C C . LEU A 1 232 ? -1.31 0.566 -14.148 1 96.75 232 LEU A C 1
ATOM 1839 O O . LEU A 1 232 ? -2.1 -0.248 -14.625 1 96.75 232 LEU A O 1
ATOM 1843 N N . PRO A 1 233 ? -1.53 1.851 -14 1 94.31 233 PRO A N 1
ATOM 1844 C CA . PRO A 1 233 ? -2.803 2.344 -14.531 1 94.31 233 PRO A CA 1
ATOM 1845 C C . PRO A 1 233 ? -2.797 2.479 -16.047 1 94.31 233 PRO A C 1
ATOM 1847 O O . PRO A 1 233 ? -3.852 2.385 -16.688 1 94.31 233 PRO A O 1
ATOM 1850 N N . TYR A 1 234 ? -1.571 2.682 -16.609 1 93.62 234 TYR A N 1
ATOM 1851 C CA . TYR A 1 234 ? -1.461 2.914 -18.047 1 93.62 234 TYR A CA 1
ATOM 1852 C C . TYR A 1 234 ? -0.387 2.025 -18.672 1 93.62 234 TYR A C 1
ATOM 1854 O O . TYR A 1 234 ? 0.572 2.523 -19.266 1 93.62 234 TYR A O 1
ATOM 1862 N N . PRO A 1 235 ? -0.627 0.758 -18.688 1 95.31 235 PRO A N 1
ATOM 1863 C CA . PRO A 1 235 ? 0.429 -0.159 -19.109 1 95.31 235 PRO A CA 1
ATOM 1864 C C . PRO A 1 235 ? 0.714 -0.064 -20.609 1 95.31 235 PRO A C 1
ATOM 1866 O O . PRO A 1 235 ? 1.771 -0.507 -21.078 1 95.31 235 PRO A O 1
ATOM 1869 N N . LEU A 1 236 ? -0.207 0.523 -21.359 1 92 236 LEU A N 1
ATOM 1870 C CA . LEU A 1 236 ? -0.048 0.601 -22.812 1 92 236 LEU A CA 1
ATOM 1871 C C . LEU A 1 236 ? 0.532 1.949 -23.219 1 92 236 LEU A C 1
ATOM 1873 O O . LEU A 1 236 ? 0.745 2.201 -24.406 1 92 236 LEU A O 1
ATOM 1877 N N . ASP A 1 237 ? 0.767 2.84 -22.281 1 94.12 237 ASP A N 1
ATOM 1878 C CA . ASP A 1 237 ? 1.409 4.129 -22.531 1 94.12 237 ASP A CA 1
ATOM 1879 C C . ASP A 1 237 ? 2.887 4.086 -22.141 1 94.12 237 ASP A C 1
ATOM 1881 O O . ASP A 1 237 ? 3.232 4.168 -20.969 1 94.12 237 ASP A O 1
ATOM 1885 N N . ASP A 1 238 ? 3.74 4.078 -23.094 1 94.94 238 ASP A N 1
ATOM 1886 C CA . ASP A 1 238 ? 5.172 3.881 -22.875 1 94.94 238 ASP A CA 1
ATOM 1887 C C . ASP A 1 238 ? 5.773 5.047 -22.094 1 94.94 238 ASP A C 1
ATOM 1889 O O . ASP A 1 238 ? 6.637 4.848 -21.234 1 94.94 238 ASP A O 1
ATOM 1893 N N . GLU A 1 239 ? 5.312 6.18 -22.453 1 95 239 GLU A N 1
ATOM 1894 C CA . GLU A 1 239 ? 5.883 7.359 -21.797 1 95 239 GLU A CA 1
ATOM 1895 C C . GLU A 1 239 ? 5.48 7.434 -20.328 1 95 239 GLU A C 1
ATOM 1897 O O . GLU A 1 239 ? 6.324 7.676 -19.469 1 95 239 GLU A O 1
ATOM 1902 N N . LEU A 1 240 ? 4.246 7.188 -20 1 94.62 240 LEU A N 1
ATOM 1903 C CA . LEU A 1 240 ? 3.732 7.316 -18.641 1 94.62 240 LEU A CA 1
ATOM 1904 C C . LEU A 1 240 ? 4.238 6.18 -17.766 1 94.62 240 LEU A C 1
ATOM 1906 O O . LEU A 1 240 ? 4.312 6.32 -16.531 1 94.62 240 LEU A O 1
ATOM 1910 N N . SER A 1 241 ? 4.574 5.039 -18.391 1 96.31 241 SER A N 1
ATOM 1911 C CA . SER A 1 241 ? 4.906 3.857 -17.594 1 96.31 241 SER A CA 1
ATOM 1912 C C . SER A 1 241 ? 6.395 3.543 -17.672 1 96.31 241 SER A C 1
ATOM 1914 O O . SER A 1 241 ? 6.859 2.578 -17.062 1 96.31 241 SER A O 1
ATOM 1916 N N . ARG A 1 242 ? 7.191 4.285 -18.344 1 97.25 242 ARG A N 1
ATOM 1917 C CA . ARG A 1 242 ? 8.562 3.965 -18.719 1 97.25 242 ARG A CA 1
ATOM 1918 C C . ARG A 1 242 ? 9.422 3.707 -17.469 1 97.25 242 ARG A C 1
ATOM 1920 O O . ARG A 1 242 ? 10.117 2.693 -17.391 1 97.25 242 ARG A O 1
ATOM 1927 N N . HIS A 1 243 ? 9.32 4.613 -16.531 1 97.38 243 HIS A N 1
ATOM 1928 C CA . HIS A 1 243 ? 10.188 4.527 -15.367 1 97.38 243 HIS A CA 1
ATOM 1929 C C . HIS A 1 243 ? 9.898 3.264 -14.562 1 97.38 243 HIS A C 1
ATOM 1931 O O . HIS A 1 243 ? 10.828 2.559 -14.164 1 97.38 243 HIS A O 1
ATOM 1937 N N . GLU A 1 244 ? 8.664 2.973 -14.344 1 98.44 244 GLU A N 1
ATOM 1938 C CA . GLU A 1 244 ? 8.273 1.778 -13.602 1 98.44 244 GLU A CA 1
ATOM 1939 C C . GLU A 1 244 ? 8.656 0.508 -14.352 1 98.44 244 GLU A C 1
ATOM 1941 O O . GLU A 1 244 ? 9.219 -0.422 -13.766 1 98.44 244 GLU A O 1
ATOM 1946 N N . VAL A 1 245 ? 8.383 0.487 -15.641 1 98.44 245 VAL A N 1
ATOM 1947 C CA . VAL A 1 245 ? 8.68 -0.684 -16.453 1 98.44 245 VAL A CA 1
ATOM 1948 C C . VAL A 1 245 ? 10.18 -0.963 -16.438 1 98.44 245 VAL A C 1
ATOM 1950 O O . VAL A 1 245 ? 10.602 -2.105 -16.25 1 98.44 245 VAL A O 1
ATOM 1953 N N . GLU A 1 246 ? 10.961 0.082 -16.594 1 98.31 246 GLU A N 1
ATOM 1954 C CA . GLU A 1 246 ? 12.414 -0.072 -16.594 1 98.31 246 GLU A CA 1
ATOM 1955 C C . GLU A 1 246 ? 12.906 -0.577 -15.242 1 98.31 246 GLU A C 1
ATOM 1957 O O . GLU A 1 246 ? 13.789 -1.436 -15.18 1 98.31 246 GLU A O 1
ATOM 1962 N N . ARG A 1 247 ? 12.344 -0.055 -14.211 1 98.75 247 ARG A N 1
ATOM 1963 C CA . ARG A 1 247 ? 12.758 -0.454 -12.875 1 98.75 247 ARG A CA 1
ATOM 1964 C C . ARG A 1 247 ? 12.469 -1.933 -12.633 1 98.75 247 ARG A C 1
ATOM 1966 O O . ARG A 1 247 ? 13.336 -2.662 -12.133 1 98.75 247 ARG A O 1
ATOM 1973 N N . PHE A 1 248 ? 11.312 -2.381 -12.93 1 98.81 248 PHE A N 1
ATOM 1974 C CA . PHE A 1 248 ? 10.938 -3.775 -12.727 1 98.81 248 PHE A CA 1
ATOM 1975 C C . PHE A 1 248 ? 11.766 -4.695 -13.617 1 98.81 248 PHE A C 1
ATOM 1977 O O . PHE A 1 248 ? 12.219 -5.75 -13.172 1 98.81 248 PHE A O 1
ATOM 1984 N N . GLN A 1 249 ? 11.969 -4.238 -14.836 1 98.5 249 GLN A N 1
ATOM 1985 C CA . GLN A 1 249 ? 12.758 -5.035 -15.766 1 98.5 249 GLN A CA 1
ATOM 1986 C C . GLN A 1 249 ? 14.172 -5.254 -15.234 1 98.5 249 GLN A C 1
ATOM 1988 O O . GLN A 1 249 ? 14.711 -6.355 -15.328 1 98.5 249 GLN A O 1
ATOM 1993 N N . LYS A 1 250 ? 14.75 -4.219 -14.727 1 98.31 250 LYS A N 1
ATOM 1994 C CA . LYS A 1 250 ? 16.094 -4.324 -14.172 1 98.31 250 LYS A CA 1
ATOM 1995 C C . LYS A 1 250 ? 16.172 -5.414 -13.109 1 98.31 250 LYS A C 1
ATOM 1997 O O . LYS A 1 250 ? 17.109 -6.203 -13.078 1 98.31 250 LYS A O 1
ATOM 2002 N N . LEU A 1 251 ? 15.203 -5.465 -12.242 1 98.69 251 LEU A N 1
ATOM 2003 C CA . LEU A 1 251 ? 15.18 -6.469 -11.18 1 98.69 251 LEU A CA 1
ATOM 2004 C C . LEU A 1 251 ? 14.984 -7.863 -11.758 1 98.69 251 LEU A C 1
ATOM 2006 O O . LEU A 1 251 ? 15.664 -8.812 -11.352 1 98.69 251 LEU A O 1
ATOM 2010 N N . TRP A 1 252 ? 14.023 -8.008 -12.711 1 98.25 252 TRP A N 1
ATOM 2011 C CA . TRP A 1 252 ? 13.789 -9.312 -13.328 1 98.25 252 TRP A CA 1
ATOM 2012 C C . TRP A 1 252 ? 15.031 -9.805 -14.055 1 98.25 252 TRP A C 1
ATOM 2014 O O . TRP A 1 252 ? 15.383 -10.984 -13.961 1 98.25 252 TRP A O 1
ATOM 2024 N N . ASP A 1 253 ? 15.727 -8.844 -14.719 1 97.06 253 ASP A N 1
ATOM 2025 C CA . ASP A 1 253 ? 16.984 -9.203 -15.375 1 97.06 253 ASP A CA 1
ATOM 2026 C C . ASP A 1 253 ? 17.984 -9.758 -14.367 1 97.06 253 ASP A C 1
ATOM 2028 O O . ASP A 1 253 ? 18.625 -10.773 -14.617 1 97.06 253 ASP A O 1
ATOM 2032 N N . ALA A 1 254 ? 18.109 -9.102 -13.273 1 97.19 254 ALA A N 1
ATOM 2033 C CA . ALA A 1 254 ? 19.047 -9.547 -12.25 1 97.19 254 ALA A CA 1
ATOM 2034 C C . ALA A 1 254 ? 18.688 -10.945 -11.75 1 97.19 254 ALA A C 1
ATOM 2036 O O . ALA A 1 254 ? 19.578 -11.766 -11.516 1 97.19 254 ALA A O 1
ATOM 2037 N N . ILE A 1 255 ? 17.406 -11.188 -11.594 1 96.69 255 ILE A N 1
ATOM 2038 C CA . ILE A 1 255 ? 16.953 -12.5 -11.141 1 96.69 255 ILE A CA 1
ATOM 2039 C C . ILE A 1 255 ? 17.328 -13.562 -12.164 1 96.69 255 ILE A C 1
ATOM 2041 O O . ILE A 1 255 ? 17.891 -14.602 -11.805 1 96.69 255 ILE A O 1
ATOM 2045 N N . TRP A 1 256 ? 17.062 -13.305 -13.398 1 94.06 256 TRP A N 1
ATOM 2046 C CA . TRP A 1 256 ? 17.297 -14.281 -14.453 1 94.06 256 TRP A CA 1
ATOM 2047 C C . TRP A 1 256 ? 18.797 -14.531 -14.656 1 94.06 256 TRP A C 1
ATOM 2049 O O . TRP A 1 256 ? 19.219 -15.664 -14.867 1 94.06 256 TRP A O 1
ATOM 2059 N N . ILE A 1 257 ? 19.594 -13.469 -14.57 1 93.12 257 ILE A N 1
ATOM 2060 C CA . ILE A 1 257 ? 21.031 -13.609 -14.672 1 93.12 257 ILE A CA 1
ATOM 2061 C C . ILE A 1 257 ? 21.547 -14.492 -13.531 1 93.12 257 ILE A C 1
ATOM 2063 O O . ILE A 1 257 ? 22.359 -15.398 -13.75 1 93.12 257 ILE A O 1
ATOM 2067 N N . HIS A 1 258 ? 21.062 -14.25 -12.367 1 93.75 258 HIS A N 1
ATOM 2068 C CA . HIS A 1 258 ? 21.469 -15.047 -11.219 1 93.75 258 HIS A CA 1
ATOM 2069 C C . HIS A 1 258 ? 21.078 -16.516 -11.391 1 93.75 258 HIS A C 1
ATOM 2071 O O . HIS A 1 258 ? 21.875 -17.406 -11.102 1 93.75 258 HIS A O 1
ATOM 2077 N N . GLN A 1 259 ? 19.859 -16.75 -11.867 1 91.69 259 GLN A N 1
ATOM 2078 C CA . GLN A 1 259 ? 19.344 -18.109 -12.023 1 91.69 259 GLN A CA 1
ATOM 2079 C C . GLN A 1 259 ? 20.125 -18.875 -13.094 1 91.69 259 GLN A C 1
ATOM 2081 O O . GLN A 1 259 ? 20.312 -20.078 -12.984 1 91.69 259 GLN A O 1
ATOM 2086 N N . LYS A 1 260 ? 20.5 -18.203 -14.07 1 86.94 260 LYS A N 1
ATOM 2087 C CA . LYS A 1 260 ? 21.312 -18.812 -15.125 1 86.94 260 LYS A CA 1
ATOM 2088 C C . LYS A 1 260 ? 22.656 -19.297 -14.578 1 86.94 260 LYS A C 1
ATOM 2090 O O . LYS A 1 260 ? 23.141 -20.359 -14.961 1 86.94 260 LYS A O 1
ATOM 2095 N N . ASP A 1 261 ? 23.172 -18.562 -13.711 1 82.06 261 ASP A N 1
ATOM 2096 C CA . ASP A 1 261 ? 24.516 -18.828 -13.195 1 82.06 261 ASP A CA 1
ATOM 2097 C C . ASP A 1 261 ? 24.484 -19.922 -12.125 1 82.06 261 ASP A C 1
ATOM 2099 O O . ASP A 1 261 ? 25.516 -20.484 -11.781 1 82.06 261 ASP A O 1
ATOM 2103 N N . GLU A 1 262 ? 23.297 -20.078 -11.57 1 76.88 262 GLU A N 1
ATOM 2104 C CA . GLU A 1 262 ? 23.172 -21.109 -10.539 1 76.88 262 GLU A CA 1
ATOM 2105 C C . GLU A 1 262 ? 23.297 -22.5 -11.141 1 76.88 262 GLU A C 1
ATOM 2107 O O . GLU A 1 262 ? 22.859 -22.75 -12.266 1 76.88 262 GLU A O 1
ATOM 2112 N N . ALA A 1 263 ? 24.047 -23.312 -10.461 1 59.09 263 ALA A N 1
ATOM 2113 C CA . ALA A 1 263 ? 24.281 -24.703 -10.828 1 59.09 263 ALA A CA 1
ATOM 2114 C C . ALA A 1 263 ? 22.969 -25.5 -10.875 1 59.09 263 ALA A C 1
ATOM 2116 O O . ALA A 1 263 ? 22.141 -25.375 -9.977 1 59.09 263 ALA A O 1
ATOM 2117 N N . GLY A 1 264 ? 22.719 -26.297 -11.828 1 55 264 GLY A N 1
ATOM 2118 C CA . GLY A 1 264 ? 21.609 -27.234 -11.961 1 55 264 GLY A CA 1
ATOM 2119 C C . GLY A 1 264 ? 20.5 -26.719 -12.859 1 55 264 GLY A C 1
ATOM 2120 O O . GLY A 1 264 ? 19.594 -27.469 -13.219 1 55 264 GLY A O 1
ATOM 2121 N N . GLY A 1 265 ? 20.703 -25.641 -13.422 1 56.88 265 GLY A N 1
ATOM 2122 C CA . GLY A 1 265 ? 19.859 -25.188 -14.523 1 56.88 265 GLY A CA 1
ATOM 2123 C C . GLY A 1 265 ? 18.422 -24.922 -14.102 1 56.88 265 GLY A C 1
ATOM 2124 O O . GLY A 1 265 ? 17.5 -25.562 -14.602 1 56.88 265 GLY A O 1
ATOM 2125 N N . LYS A 1 266 ? 18.062 -24 -13.125 1 68 266 LYS A N 1
ATOM 2126 C CA . LYS A 1 266 ? 16.672 -23.75 -12.773 1 68 266 LYS A CA 1
ATOM 2127 C C . LYS A 1 266 ? 15.922 -23.078 -13.93 1 68 266 LYS A C 1
ATOM 2129 O O . LYS A 1 266 ? 16.5 -22.281 -14.68 1 68 266 LYS A O 1
ATOM 2134 N N . ARG A 1 267 ? 14.773 -23.672 -14.281 1 83.38 267 ARG A N 1
ATOM 2135 C CA . ARG A 1 267 ? 13.938 -23.109 -15.336 1 83.38 267 ARG A CA 1
ATOM 2136 C C . ARG A 1 267 ? 13.266 -21.828 -14.867 1 83.38 267 ARG A C 1
ATOM 2138 O O . ARG A 1 267 ? 12.461 -21.844 -13.93 1 83.38 267 ARG A O 1
ATOM 2145 N N . PRO A 1 268 ? 13.742 -20.703 -15.438 1 93.12 268 PRO A N 1
ATOM 2146 C CA . PRO A 1 268 ? 13.102 -19.438 -15.062 1 93.12 268 PRO A CA 1
ATOM 2147 C C . PRO A 1 268 ? 11.609 -19.406 -15.406 1 93.12 268 PRO A C 1
ATOM 2149 O O . PRO A 1 268 ? 11.219 -19.844 -16.484 1 93.12 268 PRO A O 1
ATOM 2152 N N . THR A 1 269 ? 10.805 -19.062 -14.469 1 97 269 THR A N 1
ATOM 2153 C CA . THR A 1 269 ? 9.359 -19 -14.656 1 97 269 THR A CA 1
ATOM 2154 C C . THR A 1 269 ? 8.836 -17.594 -14.391 1 97 269 THR A C 1
ATOM 2156 O O . THR A 1 269 ? 9.398 -16.859 -13.562 1 97 269 THR A O 1
ATOM 2159 N N . PHE A 1 270 ? 7.812 -17.219 -15.148 1 98.31 270 PHE A N 1
ATOM 2160 C CA . PHE A 1 270 ? 7.25 -15.875 -15.133 1 98.31 270 PHE A CA 1
ATOM 2161 C C . PHE A 1 270 ? 5.734 -15.922 -15.297 1 98.31 270 PHE A C 1
ATOM 2163 O O . PHE A 1 270 ? 5.223 -16.594 -16.203 1 98.31 270 PHE A O 1
ATOM 2170 N N . THR A 1 271 ? 5.012 -15.312 -14.406 1 98.75 271 THR A N 1
ATOM 2171 C CA . THR A 1 271 ? 3.57 -15.133 -14.531 1 98.75 271 THR A CA 1
ATOM 2172 C C . THR A 1 271 ? 3.215 -13.648 -14.586 1 98.75 271 THR A C 1
ATOM 2174 O O . THR A 1 271 ? 3.363 -12.938 -13.586 1 98.75 271 THR A O 1
ATOM 2177 N N . PRO A 1 272 ? 2.809 -13.125 -15.734 1 98.12 272 PRO A N 1
ATOM 2178 C CA . PRO A 1 272 ? 2.326 -11.742 -15.789 1 98.12 272 PRO A CA 1
ATOM 2179 C C . PRO A 1 272 ? 0.987 -11.555 -15.078 1 98.12 272 PRO A C 1
ATOM 2181 O O . PRO A 1 272 ? -0.048 -11.406 -15.734 1 98.12 272 PRO A O 1
ATOM 2184 N N . GLU A 1 273 ? 1.022 -11.438 -13.844 1 96.56 273 GLU A N 1
ATOM 2185 C CA . GLU A 1 273 ? -0.193 -11.5 -13.039 1 96.56 273 GLU A CA 1
ATOM 2186 C C . GLU A 1 273 ? -0.89 -10.148 -12.977 1 96.56 273 GLU A C 1
ATOM 2188 O O . GLU A 1 273 ? -1.148 -9.625 -11.891 1 96.56 273 GLU A O 1
ATOM 2193 N N . TYR A 1 274 ? -1.214 -9.547 -14.094 1 97.25 274 TYR A N 1
ATOM 2194 C CA . TYR A 1 274 ? -2.148 -8.43 -14.141 1 97.25 274 TYR A CA 1
ATOM 2195 C C . TYR A 1 274 ? -3.568 -8.891 -13.844 1 97.25 274 TYR A C 1
ATOM 2197 O O . TYR A 1 274 ? -4.023 -9.906 -14.383 1 97.25 274 TYR A O 1
ATOM 2205 N N . GLY A 1 275 ? -4.195 -8.203 -12.938 1 96.25 275 GLY A N 1
ATOM 2206 C CA . GLY A 1 275 ? -5.516 -8.617 -12.492 1 96.25 275 GLY A CA 1
ATOM 2207 C C . GLY A 1 275 ? -6.617 -7.668 -12.914 1 96.25 275 GLY A C 1
ATOM 2208 O O . GLY A 1 275 ? -6.344 -6.547 -13.352 1 96.25 275 GLY A O 1
ATOM 2209 N N . PRO A 1 276 ? -7.82 -8.164 -12.875 1 95.94 276 PRO A N 1
ATOM 2210 C CA . PRO A 1 276 ? -8.977 -7.34 -13.234 1 95.94 276 PRO A CA 1
ATOM 2211 C C . PRO A 1 276 ? -9.297 -6.281 -12.188 1 95.94 276 PRO A C 1
ATOM 2213 O O . PRO A 1 276 ? -8.523 -6.09 -11.242 1 95.94 276 PRO A O 1
ATOM 2216 N N . ILE A 1 277 ? -10.367 -5.461 -12.359 1 94.88 277 ILE A N 1
ATOM 2217 C CA . ILE A 1 277 ? -10.867 -4.551 -11.336 1 94.88 277 ILE A CA 1
ATOM 2218 C C . ILE A 1 277 ? -11.016 -5.301 -10.016 1 94.88 277 ILE A C 1
ATOM 2220 O O . ILE A 1 277 ? -11.578 -6.395 -9.969 1 94.88 277 ILE A O 1
ATOM 2224 N N . PRO A 1 278 ? -10.398 -4.902 -8.984 1 93.94 278 PRO A N 1
ATOM 2225 C CA . PRO A 1 278 ? -10.047 -3.498 -8.766 1 93.94 278 PRO A CA 1
ATOM 2226 C C . PRO A 1 278 ? -8.562 -3.225 -8.969 1 93.94 278 PRO A C 1
ATOM 2228 O O . PRO A 1 278 ? -8.086 -2.119 -8.688 1 93.94 278 PRO A O 1
ATOM 2231 N N . TYR A 1 279 ? -7.766 -4.172 -9.453 1 95.81 279 TYR A N 1
ATOM 2232 C CA . TYR A 1 279 ? -6.363 -3.906 -9.766 1 95.81 279 TYR A CA 1
ATOM 2233 C C . TYR A 1 279 ? -6.234 -3.047 -11.016 1 95.81 279 TYR A C 1
ATOM 2235 O O . TYR A 1 279 ? -5.457 -2.09 -11.039 1 95.81 279 TYR A O 1
ATOM 2243 N N . ALA A 1 280 ? -7.004 -3.402 -12.016 1 95.69 280 ALA A N 1
ATOM 2244 C CA . ALA A 1 280 ? -7.062 -2.58 -13.219 1 95.69 280 ALA A CA 1
ATOM 2245 C C . ALA A 1 280 ? -7.984 -1.382 -13.023 1 95.69 280 ALA A C 1
ATOM 2247 O O . ALA A 1 280 ? -9.039 -1.497 -12.391 1 95.69 280 ALA A O 1
ATOM 2248 N N . PRO A 1 281 ? -7.598 -0.244 -13.57 1 94.25 281 PRO A N 1
ATOM 2249 C CA . PRO A 1 281 ? -8.539 0.878 -13.562 1 94.25 281 PRO A CA 1
ATOM 2250 C C . PRO A 1 281 ? -9.797 0.602 -14.391 1 94.25 281 PRO A C 1
ATOM 2252 O O . PRO A 1 281 ? -9.781 -0.264 -15.266 1 94.25 281 PRO A O 1
ATOM 2255 N N . ARG A 1 282 ? -10.828 1.352 -14.039 1 95 282 ARG A N 1
ATOM 2256 C CA . ARG A 1 282 ? -12.078 1.246 -14.773 1 95 282 ARG A CA 1
ATOM 2257 C C . ARG A 1 282 ? -12.039 2.078 -16.047 1 95 282 ARG A C 1
ATOM 2259 O O . ARG A 1 282 ? -11.375 3.117 -16.094 1 95 282 ARG A O 1
ATOM 2266 N N . HIS A 1 283 ? -12.797 1.567 -17 1 93.88 283 HIS A N 1
ATOM 2267 C CA . HIS A 1 283 ? -12.945 2.309 -18.25 1 93.88 283 HIS A CA 1
ATOM 2268 C C . HIS A 1 283 ? -13.648 3.639 -18.016 1 93.88 283 HIS A C 1
ATOM 2270 O O . HIS A 1 283 ? -14.602 3.715 -17.25 1 93.88 283 HIS A O 1
ATOM 2276 N N . HIS A 1 284 ? -13.227 4.707 -18.734 1 89 284 HIS A N 1
ATOM 2277 C CA . HIS A 1 284 ? -13.719 6.055 -18.469 1 89 284 HIS A CA 1
ATOM 2278 C C . HIS A 1 284 ? -15.18 6.199 -18.891 1 89 284 HIS A C 1
ATOM 2280 O O . HIS A 1 284 ? -15.914 6.992 -18.297 1 89 284 HIS A O 1
ATOM 2286 N N . GLU A 1 285 ? -15.609 5.469 -19.906 1 90.25 285 GLU A N 1
ATOM 2287 C CA . GLU A 1 285 ? -16.969 5.586 -20.422 1 90.25 285 GLU A CA 1
ATOM 2288 C C . GLU A 1 285 ? -17.891 4.566 -19.75 1 90.25 285 GLU A C 1
ATOM 2290 O O . GLU A 1 285 ? -19.047 4.879 -19.422 1 90.25 285 GLU A O 1
ATOM 2295 N N . ASP A 1 286 ? -17.406 3.326 -19.609 1 92.12 286 ASP A N 1
ATOM 2296 C CA . ASP A 1 286 ? -18.188 2.248 -19 1 92.12 286 ASP A CA 1
ATOM 2297 C C . ASP A 1 286 ? -17.422 1.613 -17.844 1 92.12 286 ASP A C 1
ATOM 2299 O O . ASP A 1 286 ? -16.641 0.671 -18.031 1 92.12 286 ASP A O 1
ATOM 2303 N N . GLN A 1 287 ? -17.719 2.008 -16.703 1 90.88 287 GLN A N 1
ATOM 2304 C CA . GLN A 1 287 ? -16.922 1.726 -15.523 1 90.88 287 GLN A CA 1
ATOM 2305 C C . GLN A 1 287 ? -17.094 0.28 -15.07 1 90.88 287 GLN A C 1
ATOM 2307 O O . GLN A 1 287 ? -16.469 -0.157 -14.109 1 90.88 287 GLN A O 1
ATOM 2312 N N . GLN A 1 288 ? -17.922 -0.49 -15.742 1 90.56 288 GLN A N 1
ATOM 2313 C CA . GLN A 1 288 ? -18.062 -1.917 -15.469 1 90.56 288 GLN A CA 1
ATOM 2314 C C . GLN A 1 288 ? -16.891 -2.703 -16.062 1 90.56 288 GLN A C 1
ATOM 2316 O O . GLN A 1 288 ? -16.656 -3.852 -15.68 1 90.56 288 GLN A O 1
ATOM 2321 N N . PHE A 1 289 ? -16.234 -2.055 -16.984 1 92.69 289 PHE A N 1
ATOM 2322 C CA . PHE A 1 289 ? -15.148 -2.721 -17.688 1 92.69 289 PHE A CA 1
ATOM 2323 C C . PHE A 1 289 ? -13.805 -2.109 -17.312 1 92.69 289 PHE A C 1
ATOM 2325 O O . PHE A 1 289 ? -13.742 -0.983 -16.812 1 92.69 289 PHE A O 1
ATOM 2332 N N . GLU A 1 290 ? -12.758 -2.885 -17.516 1 94.94 290 GLU A N 1
ATOM 2333 C CA . GLU A 1 290 ? -11.398 -2.395 -17.328 1 94.94 290 GLU A CA 1
ATOM 2334 C C . GLU A 1 290 ? -11.016 -1.387 -18.406 1 94.94 290 GLU A C 1
ATOM 2336 O O . GLU A 1 290 ? -11.562 -1.412 -19.516 1 94.94 290 GLU A O 1
ATOM 2341 N N . ALA A 1 291 ? -10.086 -0.555 -18.031 1 94.25 291 ALA A N 1
ATOM 2342 C CA . ALA A 1 291 ? -9.609 0.471 -18.953 1 94.25 291 ALA A CA 1
ATOM 2343 C C . ALA A 1 291 ? -8.789 -0.146 -20.078 1 94.25 291 ALA A C 1
ATOM 2345 O O . ALA A 1 291 ? -8.508 0.514 -21.078 1 94.25 291 ALA A O 1
ATOM 2346 N N . TYR A 1 292 ? -8.367 -1.406 -20 1 94.56 292 TYR A N 1
ATOM 2347 C CA . TYR A 1 292 ? -7.645 -2.174 -21 1 94.56 292 TYR A CA 1
ATOM 2348 C C . TYR A 1 292 ? -7.965 -3.658 -20.891 1 94.56 292 TYR A C 1
ATOM 2350 O O . TYR A 1 292 ? -8.531 -4.105 -19.891 1 94.56 292 TYR A O 1
ATOM 2358 N N . ASN A 1 293 ? -7.703 -4.422 -21.938 1 94.88 293 ASN A N 1
ATOM 2359 C CA . ASN A 1 293 ? -7.945 -5.859 -21.953 1 94.88 293 ASN A CA 1
ATOM 2360 C C . ASN A 1 293 ? -6.883 -6.617 -21.156 1 94.88 293 ASN A C 1
ATOM 2362 O O . ASN A 1 293 ? -5.777 -6.84 -21.656 1 94.88 293 ASN A O 1
ATOM 2366 N N . VAL A 1 294 ? -7.223 -7.066 -19.969 1 96.44 294 VAL A N 1
ATOM 2367 C CA . VAL A 1 294 ? -6.281 -7.68 -19.031 1 96.44 294 VAL A CA 1
ATOM 2368 C C . VAL A 1 294 ? -5.73 -8.969 -19.625 1 96.44 294 VAL A C 1
ATOM 2370 O O . VAL A 1 294 ? -4.531 -9.25 -19.531 1 96.44 294 VAL A O 1
ATOM 2373 N N . ASP A 1 295 ? -6.605 -9.766 -20.25 1 96.62 295 ASP A N 1
ATOM 2374 C CA . ASP A 1 295 ? -6.184 -11.031 -20.844 1 96.62 295 ASP A CA 1
ATOM 2375 C C . ASP A 1 295 ? -5.141 -10.805 -21.938 1 96.62 295 ASP A C 1
ATOM 2377 O O . ASP A 1 295 ? -4.094 -11.453 -21.953 1 96.62 295 ASP A O 1
ATOM 2381 N N . GLU A 1 296 ? -5.434 -9.914 -22.766 1 96 296 GLU A N 1
ATOM 2382 C CA . GLU A 1 296 ? -4.512 -9.586 -23.844 1 96 296 GLU A CA 1
ATOM 2383 C C . GLU A 1 296 ? -3.207 -9.016 -23.312 1 96 296 GLU A C 1
ATOM 2385 O O . GLU A 1 296 ? -2.129 -9.32 -23.828 1 96 296 GLU A O 1
ATOM 2390 N N . LEU A 1 297 ? -3.328 -8.172 -22.312 1 97.5 297 LEU A N 1
ATOM 2391 C CA . LEU A 1 297 ? -2.135 -7.582 -21.719 1 97.5 297 LEU A CA 1
ATOM 2392 C C . LEU A 1 297 ? -1.222 -8.664 -21.141 1 97.5 297 LEU A C 1
ATOM 2394 O O . LEU A 1 297 ? -0.003 -8.609 -21.328 1 97.5 297 LEU A O 1
ATOM 2398 N N . CYS A 1 298 ? -1.779 -9.664 -20.438 1 98.19 298 CYS A N 1
ATOM 2399 C CA . CYS A 1 298 ? -0.985 -10.758 -19.891 1 98.19 298 CYS A CA 1
ATOM 2400 C C . CYS A 1 298 ? -0.229 -11.484 -20.984 1 98.19 298 CYS A C 1
ATOM 2402 O O . CYS A 1 298 ? 0.96 -11.773 -20.844 1 98.19 298 CYS A O 1
ATOM 2404 N N . ALA A 1 299 ? -0.912 -11.75 -22.109 1 97.94 299 ALA A N 1
ATOM 2405 C CA . ALA A 1 299 ? -0.279 -12.445 -23.234 1 97.94 299 ALA A CA 1
ATOM 2406 C C . ALA A 1 299 ? 0.834 -11.594 -23.844 1 97.94 299 ALA A C 1
ATOM 2408 O O . ALA A 1 299 ? 1.913 -12.109 -24.156 1 97.94 299 ALA A O 1
ATOM 2409 N N . GLN A 1 300 ? 0.565 -10.328 -23.984 1 97.69 300 GLN A N 1
ATOM 2410 C CA . GLN A 1 300 ? 1.55 -9.414 -24.547 1 97.69 300 GLN A CA 1
ATOM 2411 C C . GLN A 1 300 ? 2.791 -9.328 -23.656 1 97.69 300 GLN A C 1
ATOM 2413 O O . GLN A 1 300 ? 3.918 -9.328 -24.156 1 97.69 300 GLN A O 1
ATOM 2418 N N . GLN A 1 301 ? 2.562 -9.258 -22.375 1 97.88 301 GLN A N 1
ATOM 2419 C CA . GLN A 1 301 ? 3.678 -9.156 -21.438 1 97.88 301 GLN A CA 1
ATOM 2420 C C . GLN A 1 301 ? 4.488 -10.445 -21.406 1 97.88 301 GLN A C 1
ATOM 2422 O O . GLN A 1 301 ? 5.715 -10.414 -21.281 1 97.88 301 GLN A O 1
ATOM 2427 N N . ALA A 1 302 ? 3.82 -11.586 -21.469 1 98.19 302 ALA A N 1
ATOM 2428 C CA . ALA A 1 302 ? 4.527 -12.859 -21.547 1 98.19 302 ALA A CA 1
ATOM 2429 C C . ALA A 1 302 ? 5.441 -12.906 -22.766 1 98.19 302 ALA A C 1
ATOM 2431 O O . ALA A 1 302 ? 6.617 -13.266 -22.656 1 98.19 302 ALA A O 1
ATOM 2432 N N . ALA A 1 303 ? 4.902 -12.531 -23.906 1 97.69 303 ALA A N 1
ATOM 2433 C CA . ALA A 1 303 ? 5.68 -12.531 -25.141 1 97.69 303 ALA A CA 1
ATOM 2434 C C . ALA A 1 303 ? 6.859 -11.57 -25.047 1 97.69 303 ALA A C 1
ATOM 2436 O O . ALA A 1 303 ? 7.98 -11.906 -25.438 1 97.69 303 ALA A O 1
ATOM 2437 N N . ALA A 1 304 ? 6.621 -10.391 -24.531 1 97.06 304 ALA A N 1
ATOM 2438 C CA . ALA A 1 304 ? 7.664 -9.375 -24.406 1 97.06 304 ALA A CA 1
ATOM 2439 C C . ALA A 1 304 ? 8.781 -9.859 -23.484 1 97.06 304 ALA A C 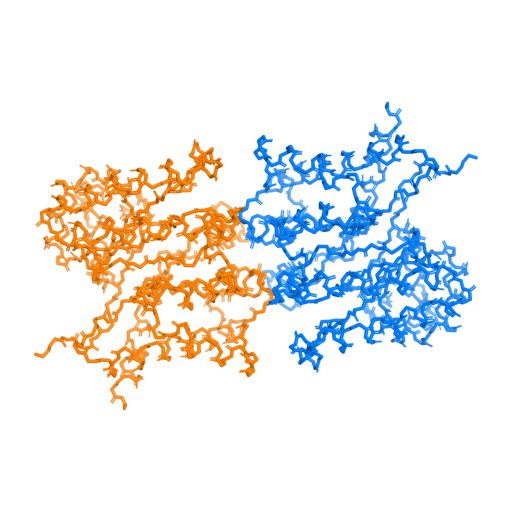1
ATOM 2441 O O . ALA A 1 304 ? 9.969 -9.656 -23.766 1 97.06 304 ALA A O 1
ATOM 2442 N N . GLN A 1 305 ? 8.422 -10.492 -22.406 1 97.62 305 GLN A N 1
ATOM 2443 C CA . GLN A 1 305 ? 9.422 -10.891 -21.422 1 97.62 305 GLN A CA 1
ATOM 2444 C C . GLN A 1 305 ? 10.242 -12.07 -21.922 1 97.62 305 GLN A C 1
ATOM 2446 O O . GLN A 1 305 ? 11.422 -12.203 -21.594 1 97.62 305 GLN A O 1
ATOM 2451 N N . ARG A 1 306 ? 9.688 -12.938 -22.781 1 96.25 306 ARG A N 1
ATOM 2452 C CA . ARG A 1 306 ? 10.469 -13.992 -23.406 1 96.25 306 ARG A CA 1
ATOM 2453 C C . ARG A 1 306 ? 11.578 -13.406 -24.281 1 96.25 306 ARG A C 1
ATOM 2455 O O . ARG A 1 306 ? 12.719 -13.875 -24.234 1 96.25 306 ARG A O 1
ATOM 2462 N N . GLN A 1 307 ? 11.18 -12.398 -24.969 1 95.75 307 GLN A N 1
ATOM 2463 C CA . GLN A 1 307 ? 12.164 -11.75 -25.844 1 95.75 307 GLN A CA 1
ATOM 2464 C C . GLN A 1 307 ? 13.258 -11.078 -25.016 1 95.75 307 GLN A C 1
ATOM 2466 O O . GLN A 1 307 ? 14.438 -11.188 -25.344 1 95.75 307 GLN A O 1
ATOM 2471 N N . LYS A 1 308 ? 12.852 -10.406 -24.047 1 95.75 308 LYS A N 1
ATOM 2472 C CA . LYS A 1 308 ? 13.82 -9.711 -23.203 1 95.75 308 LYS A CA 1
ATOM 2473 C C . LYS A 1 308 ? 14.734 -10.695 -22.484 1 95.75 308 LYS A C 1
ATOM 2475 O O . LYS A 1 308 ? 15.938 -10.445 -22.344 1 95.75 308 LYS A O 1
ATOM 2480 N N . PHE A 1 309 ? 14.125 -11.727 -21.984 1 95.38 309 PHE A N 1
ATOM 2481 C CA . PHE A 1 309 ? 14.898 -12.773 -21.328 1 95.38 309 PHE A CA 1
ATOM 2482 C C . PHE A 1 309 ? 15.977 -13.312 -22.266 1 95.38 309 PHE A C 1
ATOM 2484 O O . PHE A 1 309 ? 17.141 -13.461 -21.859 1 95.38 309 PHE A O 1
ATOM 2491 N N . ASP A 1 310 ? 15.664 -13.586 -23.5 1 91.94 310 ASP A N 1
ATOM 2492 C CA . ASP A 1 310 ? 16.609 -14.117 -24.484 1 91.94 310 ASP A CA 1
ATOM 2493 C C . ASP A 1 310 ? 17.781 -13.148 -24.703 1 91.94 310 ASP A C 1
ATOM 2495 O O . ASP A 1 310 ? 18.922 -13.578 -24.828 1 91.94 310 ASP A O 1
ATOM 2499 N N . ARG A 1 311 ? 17.453 -11.938 -24.609 1 90.5 311 ARG A N 1
ATOM 2500 C CA . ARG A 1 311 ? 18.484 -10.922 -24.828 1 90.5 311 ARG A CA 1
ATOM 2501 C C . ARG A 1 311 ? 19.453 -10.867 -23.641 1 90.5 311 ARG A C 1
ATOM 2503 O O . ARG A 1 311 ? 20.656 -10.664 -23.812 1 90.5 311 ARG A O 1
ATOM 2510 N N . VAL A 1 312 ? 18.922 -11.055 -22.5 1 89.81 312 VAL A N 1
ATOM 2511 C CA . VAL A 1 312 ? 19.703 -10.883 -21.281 1 89.81 312 VAL A CA 1
ATOM 2512 C C . VAL A 1 312 ? 20.531 -12.141 -21 1 89.81 312 VAL A C 1
ATOM 2514 O O . VAL A 1 312 ? 21.672 -12.055 -20.547 1 89.81 312 VAL A O 1
ATOM 2517 N N . VAL A 1 313 ? 20 -13.281 -21.281 1 83.81 313 VAL A N 1
ATOM 2518 C CA . VAL A 1 313 ? 20.656 -14.523 -20.906 1 83.81 313 VAL A CA 1
ATOM 2519 C C . VAL A 1 313 ? 21.516 -15.031 -22.062 1 83.81 313 VAL A C 1
ATOM 2521 O O . VAL A 1 313 ? 22.484 -15.766 -21.859 1 83.81 313 VAL A O 1
ATOM 2524 N N . GLN A 1 314 ? 21.203 -14.703 -23.281 1 74.06 314 GLN A N 1
ATOM 2525 C CA . GLN A 1 314 ? 22.047 -15.109 -24.406 1 74.06 314 GLN A CA 1
ATOM 2526 C C . GLN A 1 314 ? 23.203 -14.148 -24.609 1 74.06 314 GLN A C 1
ATOM 2528 O O . GLN A 1 314 ? 24.125 -14.43 -25.391 1 74.06 314 GLN A O 1
ATOM 2533 N N . ALA A 1 315 ? 23.281 -13.133 -23.922 1 62.25 315 ALA A N 1
ATOM 2534 C CA . ALA A 1 315 ? 24.422 -12.219 -24.031 1 62.25 315 ALA A CA 1
ATOM 2535 C C . ALA A 1 315 ? 25.578 -12.664 -23.141 1 62.25 315 ALA A C 1
ATOM 2537 O O . ALA A 1 315 ? 25.359 -13.297 -22.094 1 62.25 315 ALA A O 1
ATOM 2538 N N . MET B 1 1 ? -18.297 29.266 25 1 33.03 1 MET B N 1
ATOM 2539 C CA . MET B 1 1 ? -18.266 27.812 24.875 1 33.03 1 MET B CA 1
ATOM 2540 C C . MET B 1 1 ? -17.359 27.359 23.75 1 33.03 1 MET B C 1
ATOM 2542 O O . MET B 1 1 ? -17.359 27.969 22.672 1 33.03 1 MET B O 1
ATOM 2546 N N . ALA B 1 2 ? -16.141 27 23.922 1 42.97 2 ALA B N 1
ATOM 2547 C CA . ALA B 1 2 ? -15.195 26.625 22.875 1 42.97 2 ALA B CA 1
ATOM 2548 C C . ALA B 1 2 ? -15.906 25.984 21.688 1 42.97 2 ALA B C 1
ATOM 2550 O O . ALA B 1 2 ? -16.703 25.062 21.859 1 42.97 2 ALA B O 1
ATOM 2551 N N . SER B 1 3 ? -16.156 26.656 20.594 1 51.44 3 SER B N 1
ATOM 2552 C CA . SER B 1 3 ? -16.984 26.281 19.453 1 51.44 3 SER B CA 1
ATOM 2553 C C . SER B 1 3 ? -16.672 24.859 19 1 51.44 3 SER B C 1
ATOM 2555 O O . SER B 1 3 ? -15.5 24.531 18.75 1 51.44 3 SER B O 1
ATOM 2557 N N . ASN B 1 4 ? -17.438 23.781 19.5 1 71.12 4 ASN B N 1
ATOM 2558 C CA . ASN B 1 4 ? -17.5 22.328 19.359 1 71.12 4 ASN B CA 1
ATOM 2559 C C . ASN B 1 4 ? -17.562 21.906 17.906 1 71.12 4 ASN B C 1
ATOM 2561 O O . ASN B 1 4 ? -18.188 20.891 17.578 1 71.12 4 ASN B O 1
ATOM 2565 N N . SER B 1 5 ? -17.016 22.812 17.031 1 87.38 5 SER B N 1
ATOM 2566 C CA . SER B 1 5 ? -17.094 22.469 15.617 1 87.38 5 SER B CA 1
ATOM 2567 C C . SER B 1 5 ? -15.797 21.844 15.117 1 87.38 5 SER B C 1
ATOM 2569 O O . SER B 1 5 ? -14.734 22.047 15.711 1 87.38 5 SER B O 1
ATOM 2571 N N . LEU B 1 6 ? -15.914 21.109 14.117 1 95.12 6 LEU B N 1
ATOM 2572 C CA . LEU B 1 6 ? -14.758 20.5 13.477 1 95.12 6 LEU B CA 1
ATOM 2573 C C . LEU B 1 6 ? -13.898 21.547 12.781 1 95.12 6 LEU B C 1
ATOM 2575 O O . LEU B 1 6 ? -14.406 22.328 11.977 1 95.12 6 LEU B O 1
ATOM 2579 N N . ARG B 1 7 ? -12.664 21.688 13.156 1 96.75 7 ARG B N 1
ATOM 2580 C CA . ARG B 1 7 ? -11.742 22.609 12.492 1 96.75 7 ARG B CA 1
ATOM 2581 C C . ARG B 1 7 ? -11.062 21.922 11.305 1 96.75 7 ARG B C 1
ATOM 2583 O O . ARG B 1 7 ? -10.383 20.906 11.469 1 96.75 7 ARG B O 1
ATOM 2590 N N . CYS B 1 8 ? -11.25 22.484 10.141 1 98.31 8 CYS B N 1
ATOM 2591 C CA . CYS B 1 8 ? -10.703 21.906 8.922 1 98.31 8 CYS B CA 1
ATOM 2592 C C . CYS B 1 8 ? -9.516 22.719 8.414 1 98.31 8 CYS B C 1
ATOM 2594 O O . CYS B 1 8 ? -9.547 23.938 8.43 1 98.31 8 CYS B O 1
ATOM 2596 N N . PHE B 1 9 ? -8.484 22.047 7.973 1 98.75 9 PHE B N 1
ATOM 2597 C CA . PHE B 1 9 ? -7.246 22.656 7.516 1 98.75 9 PHE B CA 1
ATOM 2598 C C . PHE B 1 9 ? -6.941 22.266 6.078 1 98.75 9 PHE B C 1
ATOM 2600 O O . PHE B 1 9 ? -7.148 21.109 5.691 1 98.75 9 PHE B O 1
ATOM 2607 N N . ARG B 1 10 ? -6.461 23.188 5.266 1 98.56 10 ARG B N 1
ATOM 2608 C CA . ARG B 1 10 ? -6.027 22.906 3.902 1 98.56 10 ARG B CA 1
ATOM 2609 C C . ARG B 1 10 ? -4.543 22.562 3.859 1 98.56 10 ARG B C 1
ATOM 2611 O O . ARG B 1 10 ? -3.701 23.391 4.211 1 98.56 10 ARG B O 1
ATOM 2618 N N . SER B 1 11 ? -4.215 21.344 3.494 1 98.06 11 SER B N 1
ATOM 2619 C CA . SER B 1 11 ? -2.816 21.016 3.234 1 98.06 11 SER B CA 1
ATOM 2620 C C . SER B 1 11 ? -2.273 21.844 2.064 1 98.06 11 SER B C 1
ATOM 2622 O O . SER B 1 11 ? -2.957 22.016 1.055 1 98.06 11 SER B O 1
ATOM 2624 N N . LEU B 1 12 ? -1.057 22.219 2.152 1 96.5 12 LEU B N 1
ATOM 2625 C CA . LEU B 1 12 ? -0.492 22.984 1.049 1 96.5 12 LEU B CA 1
ATOM 2626 C C . LEU B 1 12 ? 0.034 22.062 -0.044 1 96.5 12 LEU B C 1
ATOM 2628 O O . LEU B 1 12 ? 0.358 22.516 -1.144 1 96.5 12 LEU B O 1
ATOM 2632 N N . TRP B 1 13 ? 0.076 20.797 0.286 1 89 13 TRP B N 1
ATOM 2633 C CA . TRP B 1 13 ? 0.386 19.812 -0.757 1 89 13 TRP B CA 1
ATOM 2634 C C . TRP B 1 13 ? -0.716 19.781 -1.811 1 89 13 TRP B C 1
ATOM 2636 O O . TRP B 1 13 ? -1.871 19.469 -1.5 1 89 13 TRP B O 1
ATOM 2646 N N . GLY B 1 14 ? -0.439 20.172 -3.018 1 85.44 14 GLY B N 1
ATOM 2647 C CA . GLY B 1 14 ? -1.426 20.172 -4.086 1 85.44 14 GLY B CA 1
ATOM 2648 C C . GLY B 1 14 ? -2.24 21.438 -4.148 1 85.44 14 GLY B C 1
ATOM 2649 O O . GLY B 1 14 ? -3.326 21.469 -4.73 1 85.44 14 GLY B O 1
ATOM 2650 N N . SER B 1 15 ? -1.8 22.484 -3.539 1 92.12 15 SER B N 1
ATOM 2651 C CA . SER B 1 15 ? -2.484 23.766 -3.615 1 92.12 15 SER B CA 1
ATOM 2652 C C . SER B 1 15 ? -2.371 24.375 -5.012 1 92.12 15 SER B C 1
ATOM 2654 O O . SER B 1 15 ? -1.449 24.047 -5.762 1 92.12 15 SER B O 1
ATOM 2656 N N . PRO B 1 16 ? -3.336 25.188 -5.371 1 91.88 16 PRO B N 1
ATOM 2657 C CA . PRO B 1 16 ? -3.303 25.766 -6.715 1 91.88 16 PRO B CA 1
ATOM 2658 C C . PRO B 1 16 ? -2.09 26.656 -6.941 1 91.88 16 PRO B C 1
ATOM 2660 O O . PRO B 1 16 ? -1.615 27.312 -6.004 1 91.88 16 PRO B O 1
ATOM 2663 N N . THR B 1 17 ? -1.697 26.719 -8.164 1 88.19 17 THR B N 1
ATOM 2664 C CA . THR B 1 17 ? -0.587 27.578 -8.555 1 88.19 17 THR B CA 1
ATOM 2665 C C . THR B 1 17 ? -1.026 29.031 -8.602 1 88.19 17 THR B C 1
ATOM 2667 O O . THR B 1 17 ? -2.225 29.328 -8.602 1 88.19 17 THR B O 1
ATOM 2670 N N . ALA B 1 18 ? 0.017 29.844 -8.688 1 83.69 18 ALA B N 1
ATOM 2671 C CA . ALA B 1 18 ? -0.264 31.266 -8.828 1 83.69 18 ALA B CA 1
ATOM 2672 C C . ALA B 1 18 ? -1.096 31.531 -10.078 1 83.69 18 ALA B C 1
ATOM 2674 O O . ALA B 1 18 ? -2.029 32.344 -10.047 1 83.69 18 ALA B O 1
ATOM 2675 N N . LEU B 1 19 ? -0.766 30.906 -11.109 1 81.56 19 LEU B N 1
ATOM 2676 C CA . LEU B 1 19 ? -1.462 31.078 -12.375 1 81.56 19 LEU B CA 1
ATOM 2677 C C . LEU B 1 19 ? -2.926 30.672 -12.258 1 81.56 19 LEU B C 1
ATOM 2679 O O . LEU B 1 19 ? -3.814 31.359 -12.75 1 81.56 19 LEU B O 1
ATOM 2683 N N . LYS B 1 20 ? -3.119 29.594 -11.602 1 84.88 20 LYS B N 1
ATOM 2684 C CA . LYS B 1 20 ? -4.488 29.109 -11.43 1 84.88 20 LYS B CA 1
ATOM 2685 C C . LYS B 1 20 ? -5.301 30.062 -10.562 1 84.88 20 LYS B C 1
ATOM 2687 O O . LYS B 1 20 ? -6.48 30.312 -10.828 1 84.88 20 LYS B O 1
ATOM 2692 N N . LEU B 1 21 ? -4.699 30.578 -9.562 1 88.06 21 LEU B N 1
ATOM 2693 C CA . LEU B 1 21 ? -5.379 31.516 -8.664 1 88.06 21 LEU B CA 1
ATOM 2694 C C . LEU B 1 21 ? -5.711 32.812 -9.383 1 88.06 21 LEU B C 1
ATOM 2696 O O . LEU B 1 21 ? -6.777 33.406 -9.156 1 88.06 21 LEU B O 1
ATOM 2700 N N . ALA B 1 22 ? -4.84 33.25 -10.227 1 80.88 22 ALA B N 1
ATOM 2701 C CA . ALA B 1 22 ? -5.043 34.469 -10.984 1 80.88 22 ALA B CA 1
ATOM 2702 C C . ALA B 1 22 ? -6.191 34.312 -11.977 1 80.88 22 ALA B C 1
ATOM 2704 O O . ALA B 1 22 ? -6.953 35.25 -12.203 1 80.88 22 ALA B O 1
ATOM 2705 N N . SER B 1 23 ? -6.266 33.188 -12.484 1 79.06 23 SER B N 1
ATOM 2706 C CA . SER B 1 23 ? -7.309 32.938 -13.469 1 79.06 23 SER B CA 1
ATOM 2707 C C . SER B 1 23 ? -8.688 32.844 -12.82 1 79.06 23 SER B C 1
ATOM 2709 O O . SER B 1 23 ? -9.695 33.188 -13.445 1 79.06 23 SER B O 1
ATOM 2711 N N . ASP B 1 24 ? -8.711 32.406 -11.656 1 72.81 24 ASP B N 1
ATOM 2712 C CA . ASP B 1 24 ? -9.977 32.281 -10.945 1 72.81 24 ASP B CA 1
ATOM 2713 C C . ASP B 1 24 ? -10.445 33.625 -10.398 1 72.81 24 ASP B C 1
ATOM 2715 O O . ASP B 1 24 ? -11.641 33.844 -10.203 1 72.81 24 ASP B O 1
ATOM 2719 N N . ASN B 1 25 ? -9.438 34.406 -9.867 1 62.66 25 ASN B N 1
ATOM 2720 C CA . ASN B 1 25 ? -9.742 35.688 -9.266 1 62.66 25 ASN B CA 1
ATOM 2721 C C . ASN B 1 25 ? -9.977 36.781 -10.328 1 62.66 25 ASN B C 1
ATOM 2723 O O . ASN B 1 25 ? -9.078 37.062 -11.117 1 62.66 25 ASN B O 1
ATOM 2727 N N . THR B 1 26 ? -11.102 36.719 -10.922 1 48.16 26 THR B N 1
ATOM 2728 C CA . THR B 1 26 ? -11.422 37.844 -11.781 1 48.16 26 THR B CA 1
ATOM 2729 C C . THR B 1 26 ? -10.898 39.156 -11.188 1 48.16 26 THR B C 1
ATOM 2731 O O . THR B 1 26 ? -10.742 40.156 -11.891 1 48.16 26 THR B O 1
ATOM 2734 N N . ALA B 1 27 ? -10.992 39.281 -9.812 1 44.84 27 ALA B N 1
ATOM 2735 C CA . ALA B 1 27 ? -10.773 40.625 -9.281 1 44.84 27 ALA B CA 1
ATOM 2736 C C . ALA B 1 27 ? -9.297 40.875 -9.008 1 44.84 27 ALA B C 1
ATOM 2738 O O . ALA B 1 27 ? -8.641 40.094 -8.32 1 44.84 27 ALA B O 1
ATOM 2739 N N . GLY B 1 28 ? -8.477 41.344 -9.688 1 47.19 28 GLY B N 1
ATOM 2740 C CA . GLY B 1 28 ? -7.211 42.062 -9.703 1 47.19 28 GLY B CA 1
ATOM 2741 C C . GLY B 1 28 ? -6.375 41.812 -8.461 1 47.19 28 GLY B C 1
ATOM 2742 O O . GLY B 1 28 ? -5.828 42.781 -7.879 1 47.19 28 GLY B O 1
ATOM 2743 N N . SER B 1 29 ? -6.309 40.594 -7.941 1 55.16 29 SER B N 1
ATOM 2744 C CA . SER B 1 29 ? -5.602 40.531 -6.668 1 55.16 29 SER B CA 1
ATOM 2745 C C . SER B 1 29 ? -4.098 40.719 -6.863 1 55.16 29 SER B C 1
ATOM 2747 O O . SER B 1 29 ? -3.48 39.969 -7.637 1 55.16 29 SER B O 1
ATOM 2749 N N . THR B 1 30 ? -3.5 41.938 -6.621 1 61.53 30 THR B N 1
ATOM 2750 C CA . THR B 1 30 ? -2.158 42.5 -6.711 1 61.53 30 THR B CA 1
ATOM 2751 C C . THR B 1 30 ? -1.276 41.969 -5.578 1 61.53 30 THR B C 1
ATOM 2753 O O . THR B 1 30 ? -0.131 42.406 -5.43 1 61.53 30 THR B O 1
ATOM 2756 N N . GLY B 1 31 ? -1.543 40.781 -5.016 1 77.5 31 GLY B N 1
ATOM 2757 C CA . GLY B 1 31 ? -0.701 40.438 -3.881 1 77.5 31 GLY B CA 1
ATOM 2758 C C . GLY B 1 31 ? 0.24 39.281 -4.168 1 77.5 31 GLY B C 1
ATOM 2759 O O . GLY B 1 31 ? 0.303 38.812 -5.301 1 77.5 31 GLY B O 1
ATOM 2760 N N . SER B 1 32 ? 1.187 39.094 -3.271 1 89.75 32 SER B N 1
ATOM 2761 C CA . SER B 1 32 ? 2.1 37.938 -3.355 1 89.75 32 SER B CA 1
ATOM 2762 C C . SER B 1 32 ? 1.338 36.625 -3.469 1 89.75 32 SER B C 1
ATOM 2764 O O . SER B 1 32 ? 0.148 36.562 -3.152 1 89.75 32 SER B O 1
ATOM 2766 N N . TYR B 1 33 ? 1.888 35.625 -4.062 1 93.62 33 TYR B N 1
ATOM 2767 C CA . TYR B 1 33 ? 1.297 34.312 -4.129 1 93.62 33 TYR B CA 1
ATOM 2768 C C . TYR B 1 33 ? 0.801 33.875 -2.758 1 93.62 33 TYR B C 1
ATOM 2770 O O . TYR B 1 33 ? -0.307 33.344 -2.633 1 93.62 33 TYR B O 1
ATOM 2778 N N . ALA B 1 34 ? 1.604 34.156 -1.739 1 96.19 34 ALA B N 1
ATOM 2779 C CA . ALA B 1 34 ? 1.222 33.781 -0.379 1 96.19 34 ALA B CA 1
ATOM 2780 C C . ALA B 1 34 ? -0.091 34.438 0.024 1 96.19 34 ALA B C 1
ATOM 2782 O O . ALA B 1 34 ? -0.99 33.781 0.553 1 96.19 34 ALA B O 1
ATOM 2783 N N . SER B 1 35 ? -0.181 35.688 -0.223 1 95.06 35 SER B N 1
ATOM 2784 C CA . SER B 1 35 ? -1.388 36.438 0.119 1 95.06 35 SER B CA 1
ATOM 2785 C C . SER B 1 35 ? -2.6 35.906 -0.641 1 95.06 35 SER B C 1
ATOM 2787 O O . SER B 1 35 ? -3.67 35.719 -0.059 1 95.06 35 SER B O 1
ATOM 2789 N N . GLN B 1 36 ? -2.408 35.656 -1.897 1 94.56 36 GLN B N 1
ATOM 2790 C CA . GLN B 1 36 ? -3.5 35.156 -2.727 1 94.56 36 GLN B CA 1
ATOM 2791 C C . GLN B 1 36 ? -3.943 33.781 -2.279 1 94.56 36 GLN B C 1
ATOM 2793 O O . GLN B 1 36 ? -5.141 33.5 -2.203 1 94.56 36 GLN B O 1
ATOM 2798 N N . LEU B 1 37 ? -2.988 32.938 -2.029 1 97 37 LEU B N 1
ATOM 2799 C CA . LEU B 1 37 ? -3.275 31.578 -1.635 1 97 37 LEU B CA 1
ATOM 2800 C C . LEU B 1 37 ? -4.039 31.531 -0.314 1 97 37 LEU B C 1
ATOM 2802 O O . LEU B 1 37 ? -5.055 30.844 -0.2 1 97 37 LEU B O 1
ATOM 2806 N N . LEU B 1 38 ? -3.613 32.281 0.672 1 97.38 38 LEU B N 1
ATOM 2807 C CA . LEU B 1 38 ? -4.246 32.25 1.986 1 97.38 38 LEU B CA 1
ATOM 2808 C C . LEU B 1 38 ? -5.633 32.875 1.935 1 97.38 38 LEU B C 1
ATOM 2810 O O . LEU B 1 38 ? -6.551 32.438 2.629 1 97.38 38 LEU B O 1
ATOM 2814 N N . ALA B 1 39 ? -5.781 33.906 1.127 1 95.5 39 ALA B N 1
ATOM 2815 C CA . ALA B 1 39 ? -7.105 34.469 0.927 1 95.5 39 ALA B CA 1
ATOM 2816 C C . ALA B 1 39 ? -8.055 33.469 0.287 1 95.5 39 ALA B C 1
ATOM 2818 O O . ALA B 1 39 ? -9.219 33.375 0.674 1 95.5 39 ALA B O 1
ATOM 2819 N N . HIS B 1 40 ? -7.551 32.812 -0.688 1 96.31 40 HIS B N 1
ATOM 2820 C CA . HIS B 1 40 ? -8.32 31.766 -1.365 1 96.31 40 HIS B CA 1
ATOM 2821 C C . HIS B 1 40 ? -8.773 30.688 -0.388 1 96.31 40 HIS B C 1
ATOM 2823 O O . HIS B 1 40 ? -9.945 30.312 -0.355 1 96.31 40 HIS B O 1
ATOM 2829 N N . ILE B 1 41 ? -7.863 30.219 0.447 1 97.75 41 ILE B N 1
ATOM 2830 C CA . ILE B 1 41 ? -8.141 29.172 1.422 1 97.75 41 ILE B CA 1
ATOM 2831 C C . ILE B 1 41 ? -9.156 29.672 2.441 1 97.75 41 ILE B C 1
ATOM 2833 O O . ILE B 1 41 ? -10.078 28.938 2.814 1 97.75 41 ILE B O 1
ATOM 2837 N N . SER B 1 42 ? -8.977 30.891 2.848 1 97.62 42 SER B N 1
ATOM 2838 C CA . SER B 1 42 ? -9.945 31.484 3.756 1 97.62 42 SER B CA 1
ATOM 2839 C C . SER B 1 42 ? -11.336 31.531 3.135 1 97.62 42 SER B C 1
ATOM 2841 O O . SER B 1 42 ? -12.328 31.203 3.793 1 97.62 42 SER B O 1
ATOM 2843 N N . ARG B 1 43 ? -11.43 31.859 1.888 1 96.25 43 ARG B N 1
ATOM 2844 C CA . ARG B 1 43 ? -12.711 31.969 1.191 1 96.25 43 ARG B CA 1
ATOM 2845 C C . ARG B 1 43 ? -13.359 30.594 1.045 1 96.25 43 ARG B C 1
ATOM 2847 O O . ARG B 1 43 ? -14.586 30.484 0.994 1 96.25 43 ARG B O 1
ATOM 2854 N N . GLN B 1 44 ? -12.578 29.547 1.028 1 97.19 44 GLN B N 1
ATOM 2855 C CA . GLN B 1 44 ? -13.094 28.172 0.919 1 97.19 44 GLN B CA 1
ATOM 2856 C C . GLN B 1 44 ? -13.695 27.703 2.24 1 97.19 44 GLN B C 1
ATOM 2858 O O . GLN B 1 44 ? -14.352 26.672 2.295 1 97.19 44 GLN B O 1
ATOM 2863 N N . GLY B 1 45 ? -13.406 28.453 3.297 1 97.38 45 GLY B N 1
ATOM 2864 C CA . GLY B 1 45 ? -14.023 28.156 4.574 1 97.38 45 GLY B CA 1
ATOM 2865 C C . GLY B 1 45 ? -13.133 27.344 5.5 1 97.38 45 GLY B C 1
ATOM 2866 O O . GLY B 1 45 ? -13.578 26.859 6.547 1 97.38 45 GLY B O 1
ATOM 2867 N N . PHE B 1 46 ? -11.867 27.188 5.156 1 98.44 46 PHE B N 1
ATOM 2868 C CA . PHE B 1 46 ? -10.953 26.453 6.035 1 98.44 46 PHE B CA 1
ATOM 2869 C C . PHE B 1 46 ? -10.633 27.266 7.281 1 98.44 46 PHE B C 1
ATOM 2871 O O . PHE B 1 46 ? -10.703 28.5 7.258 1 98.44 46 PHE B O 1
ATOM 2878 N N . ASN B 1 47 ? -10.32 26.594 8.359 1 98.19 47 ASN B N 1
ATOM 2879 C CA . ASN B 1 47 ? -9.93 27.234 9.617 1 98.19 47 ASN B CA 1
ATOM 2880 C C . ASN B 1 47 ? -8.43 27.5 9.672 1 98.19 47 ASN B C 1
ATOM 2882 O O . ASN B 1 47 ? -7.961 28.25 10.523 1 98.19 47 ASN B O 1
ATOM 2886 N N . GLY B 1 48 ? -7.719 26.922 8.789 1 98.5 48 GLY B N 1
ATOM 2887 C CA . GLY B 1 48 ? -6.273 27.078 8.766 1 98.5 48 GLY B CA 1
ATOM 2888 C C . GLY B 1 48 ? -5.609 26.312 7.645 1 98.5 48 GLY B C 1
ATOM 2889 O O . GLY B 1 48 ? -6.281 25.812 6.742 1 98.5 48 GLY B O 1
ATOM 2890 N N . ILE B 1 49 ? -4.238 26.281 7.688 1 98.69 49 ILE B N 1
ATOM 2891 C CA . ILE B 1 49 ? -3.455 25.531 6.719 1 98.69 49 ILE B CA 1
ATOM 2892 C C . ILE B 1 49 ? -2.592 24.5 7.441 1 98.69 49 ILE B C 1
ATOM 2894 O O . ILE B 1 49 ? -2.332 24.625 8.641 1 98.69 49 ILE B O 1
ATOM 2898 N N . GLU B 1 50 ? -2.307 23.469 6.82 1 98.69 50 GLU B N 1
ATOM 2899 C CA . GLU B 1 50 ? -1.251 22.531 7.199 1 98.69 50 GLU B CA 1
ATOM 2900 C C . GLU B 1 50 ? -0.061 22.625 6.25 1 98.69 50 GLU B C 1
ATOM 2902 O O . GLU B 1 50 ? -0.202 22.406 5.043 1 98.69 50 GLU B O 1
ATOM 2907 N N . ALA B 1 51 ? 1.081 22.953 6.789 1 98.44 51 ALA B N 1
ATOM 2908 C CA . ALA B 1 51 ? 2.244 23.266 5.961 1 98.44 51 ALA B CA 1
ATOM 2909 C C . ALA B 1 51 ? 3.529 22.75 6.613 1 98.44 51 ALA B C 1
ATOM 2911 O O . ALA B 1 51 ? 3.684 22.828 7.832 1 98.44 51 ALA B O 1
ATOM 2912 N N . SER B 1 52 ? 4.422 22.25 5.793 1 98.19 52 SER B N 1
ATOM 2913 C CA . SER B 1 52 ? 5.762 21.938 6.277 1 98.19 52 SER B CA 1
ATOM 2914 C C . SER B 1 52 ? 6.594 23.203 6.461 1 98.19 52 SER B C 1
ATOM 2916 O O . SER B 1 52 ? 6.191 24.281 6.039 1 98.19 52 SER B O 1
ATOM 2918 N N . LEU B 1 53 ? 7.707 23.031 7.125 1 98.19 53 LEU B N 1
ATOM 2919 C CA . LEU B 1 53 ? 8.633 24.156 7.23 1 98.19 53 LEU B CA 1
ATOM 2920 C C . LEU B 1 53 ? 9.109 24.594 5.848 1 98.19 53 LEU B C 1
ATOM 2922 O O . LEU B 1 53 ? 9.281 25.797 5.598 1 98.19 53 LEU B O 1
ATOM 2926 N N . GLY B 1 54 ? 9.273 23.625 4.926 1 97 54 GLY B N 1
ATOM 2927 C CA . GLY B 1 54 ? 9.625 23.953 3.555 1 97 54 GLY B CA 1
ATOM 2928 C C . GLY B 1 54 ? 8.539 24.734 2.828 1 97 54 GLY B C 1
ATOM 2929 O O . GLY B 1 54 ? 8.836 25.641 2.055 1 97 54 GLY B O 1
ATOM 2930 N N . ASP B 1 55 ? 7.301 24.375 3.027 1 97.12 55 ASP B N 1
ATOM 2931 C CA . ASP B 1 55 ? 6.176 25.109 2.455 1 97.12 55 ASP B CA 1
ATOM 2932 C C . ASP B 1 55 ? 6.18 26.562 2.914 1 97.12 55 ASP B C 1
ATOM 2934 O O . ASP B 1 55 ? 5.977 27.484 2.107 1 97.12 55 ASP B O 1
ATOM 2938 N N . LEU B 1 56 ? 6.359 26.734 4.242 1 97.81 56 LEU B N 1
ATOM 2939 C CA . LEU B 1 56 ? 6.371 28.094 4.797 1 97.81 56 LEU B CA 1
ATOM 2940 C C . LEU B 1 56 ? 7.5 28.922 4.195 1 97.81 56 LEU B C 1
ATOM 2942 O O . LEU B 1 56 ? 7.305 30.078 3.846 1 97.81 56 LEU B O 1
ATOM 2946 N N . GLU B 1 57 ? 8.625 28.297 4.031 1 97.06 57 GLU B N 1
ATOM 2947 C CA . GLU B 1 57 ? 9.758 28.984 3.416 1 97.06 57 GLU B CA 1
ATOM 2948 C C . GLU B 1 57 ? 9.445 29.375 1.973 1 97.06 57 GLU B C 1
ATOM 2950 O O . GLU B 1 57 ? 9.781 30.484 1.537 1 97.06 57 GLU B O 1
ATOM 2955 N N . ALA B 1 58 ? 8.812 28.5 1.23 1 95.25 58 ALA B N 1
ATOM 2956 C CA . ALA B 1 58 ? 8.484 28.734 -0.172 1 95.25 58 ALA B CA 1
ATOM 2957 C C . ALA B 1 58 ? 7.488 29.875 -0.317 1 95.25 58 ALA B C 1
ATOM 2959 O O . ALA B 1 58 ? 7.461 30.562 -1.346 1 95.25 58 ALA B O 1
ATOM 2960 N N . LEU B 1 59 ? 6.73 30.141 0.736 1 96.5 59 LEU B N 1
ATOM 2961 C CA . LEU B 1 59 ? 5.734 31.203 0.711 1 96.5 59 LEU B CA 1
ATOM 2962 C C . LEU B 1 59 ? 6.34 32.531 1.193 1 96.5 59 LEU B C 1
ATOM 2964 O O . LEU B 1 59 ? 5.625 33.531 1.354 1 96.5 59 LEU B O 1
ATOM 2968 N N . GLY B 1 60 ? 7.629 32.531 1.531 1 96 60 GLY B N 1
ATOM 2969 C CA . GLY B 1 60 ? 8.297 33.781 1.937 1 96 60 GLY B CA 1
ATOM 2970 C C . GLY B 1 60 ? 8.828 33.719 3.355 1 96 60 GLY B C 1
ATOM 2971 O O . GLY B 1 60 ? 9.352 34.719 3.867 1 96 60 GLY B O 1
ATOM 2972 N N . GLY B 1 61 ? 8.68 32.562 4.02 1 96.31 61 GLY B N 1
ATOM 2973 C CA . GLY B 1 61 ? 9.18 32.406 5.379 1 96.31 61 GLY B CA 1
ATOM 2974 C C . GLY B 1 61 ? 8.125 32.688 6.434 1 96.31 61 GLY B C 1
ATOM 2975 O O . GLY B 1 61 ? 7.055 33.219 6.125 1 96.31 61 GLY B O 1
ATOM 2976 N N . THR B 1 62 ? 8.445 32.344 7.648 1 95.88 62 THR B N 1
ATOM 2977 C CA . THR B 1 62 ? 7.5 32.406 8.75 1 95.88 62 THR B CA 1
ATOM 2978 C C . THR B 1 62 ? 7.145 33.875 9.047 1 95.88 62 THR B C 1
ATOM 2980 O O . THR B 1 62 ? 6.016 34.188 9.43 1 95.88 62 THR B O 1
ATOM 2983 N N . ASP B 1 63 ? 8.023 34.812 8.852 1 94.88 63 ASP B N 1
ATOM 2984 C CA . ASP B 1 63 ? 7.789 36.219 9.125 1 94.88 63 ASP B CA 1
ATOM 2985 C C . ASP B 1 63 ? 6.742 36.781 8.172 1 94.88 63 ASP B C 1
ATOM 2987 O O . ASP B 1 63 ? 6.094 37.781 8.492 1 94.88 63 ASP B O 1
ATOM 2991 N N . VAL B 1 64 ? 6.645 36.156 7.086 1 95.81 64 VAL B N 1
ATOM 2992 C CA . VAL B 1 64 ? 5.664 36.594 6.098 1 95.81 64 VAL B CA 1
ATOM 2993 C C . VAL B 1 64 ? 4.348 35.875 6.305 1 95.81 64 VAL B C 1
ATOM 2995 O O . VAL B 1 64 ? 3.279 36.469 6.336 1 95.81 64 VAL B O 1
ATOM 2998 N N . VAL B 1 65 ? 4.41 34.594 6.512 1 97.5 65 VAL B N 1
ATOM 2999 C CA . VAL B 1 65 ? 3.242 33.719 6.469 1 97.5 65 VAL B CA 1
ATOM 3000 C C . VAL B 1 65 ? 2.412 33.906 7.738 1 97.5 65 VAL B C 1
ATOM 3002 O O . VAL B 1 65 ? 1.183 33.969 7.68 1 97.5 65 VAL B O 1
ATOM 3005 N N . LEU B 1 66 ? 3.059 33.969 8.898 1 97.56 66 LEU B N 1
ATOM 3006 C CA . LEU B 1 66 ? 2.332 34 10.164 1 97.56 66 LEU B CA 1
ATOM 3007 C C . LEU B 1 66 ? 1.451 35.25 10.25 1 97.56 66 LEU B C 1
ATOM 3009 O O . LEU B 1 66 ? 0.274 35.156 10.609 1 97.56 66 LEU B O 1
ATOM 3013 N N . PRO B 1 67 ? 1.957 36.469 9.891 1 96.88 67 PRO B N 1
ATOM 3014 C CA . PRO B 1 67 ? 1.069 37.625 9.875 1 96.88 67 PRO B CA 1
ATOM 3015 C C . PRO B 1 67 ? -0.086 37.469 8.883 1 96.88 67 PRO B C 1
ATOM 3017 O O . PRO B 1 67 ? -1.208 37.906 9.172 1 96.88 67 PRO B O 1
ATOM 3020 N N . LEU B 1 68 ? 0.192 36.906 7.746 1 96.88 68 LEU B N 1
ATOM 3021 C CA . LEU B 1 68 ? -0.853 36.719 6.75 1 96.88 68 LEU B CA 1
ATOM 3022 C C . LEU B 1 68 ? -1.922 35.75 7.277 1 96.88 68 LEU B C 1
ATOM 3024 O O . LEU B 1 68 ? -3.107 35.938 6.988 1 96.88 68 LEU B O 1
ATOM 3028 N N . LEU B 1 69 ? -1.48 34.719 7.984 1 98.25 69 LEU B N 1
ATOM 3029 C CA . LEU B 1 69 ? -2.434 33.812 8.625 1 98.25 69 LEU B CA 1
ATOM 3030 C C . LEU B 1 69 ? -3.334 34.562 9.594 1 98.25 69 LEU B C 1
ATOM 3032 O O . LEU B 1 69 ? -4.555 34.375 9.578 1 98.25 69 LEU B O 1
ATOM 3036 N N . ALA B 1 70 ? -2.744 35.375 10.414 1 97.19 70 ALA B N 1
ATOM 3037 C CA . ALA B 1 70 ? -3.496 36.188 11.383 1 97.19 70 ALA B CA 1
ATOM 3038 C C . ALA B 1 70 ? -4.5 37.094 10.688 1 97.19 70 ALA B C 1
ATOM 3040 O O . ALA B 1 70 ? -5.652 37.188 11.109 1 97.19 70 ALA B O 1
ATOM 3041 N N . GLU B 1 71 ? -4.047 37.719 9.656 1 96.44 71 GLU B N 1
ATOM 3042 C CA . GLU B 1 71 ? -4.895 38.625 8.898 1 96.44 71 GLU B CA 1
ATOM 3043 C C . GLU B 1 71 ? -6.113 37.906 8.328 1 96.44 71 GLU B C 1
ATOM 3045 O O . GLU B 1 71 ? -7.188 38.5 8.203 1 96.44 71 GLU B O 1
ATOM 3050 N N . ASN B 1 72 ? -5.945 36.688 7.965 1 97.19 72 ASN B N 1
ATOM 3051 C CA . ASN B 1 72 ? -7.02 35.906 7.355 1 97.19 72 ASN B CA 1
ATOM 3052 C C . ASN B 1 72 ? -7.742 35.031 8.383 1 97.19 72 ASN B C 1
ATOM 3054 O O . ASN B 1 72 ? -8.594 34.219 8.031 1 97.19 72 ASN B O 1
ATOM 3058 N N . GLU B 1 73 ? -7.32 35.156 9.688 1 97.25 73 GLU B N 1
ATOM 3059 C CA . GLU B 1 73 ? -7.902 34.375 10.781 1 97.25 73 GLU B CA 1
ATOM 3060 C C . GLU B 1 73 ? -7.754 32.875 10.531 1 97.25 73 GLU B C 1
ATOM 3062 O O . GLU B 1 73 ? -8.719 32.125 10.688 1 97.25 73 GLU B O 1
ATOM 3067 N N . LEU B 1 7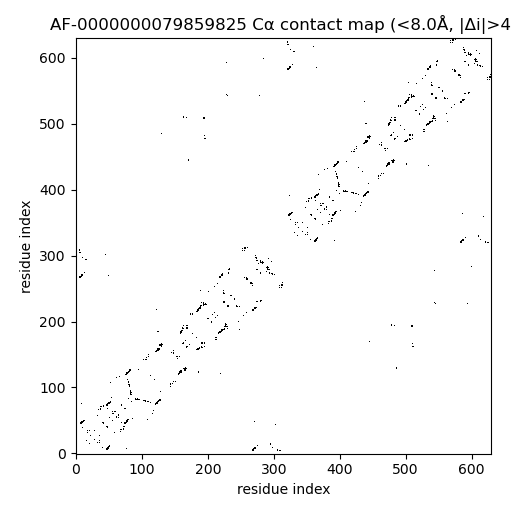4 ? -6.613 32.5 10.047 1 98.38 74 LEU B N 1
ATOM 3068 C CA . LEU B 1 74 ? -6.277 31.109 9.797 1 98.38 74 LEU B CA 1
ATOM 3069 C C . LEU B 1 74 ? -5.289 30.594 10.828 1 98.38 74 LEU B C 1
ATOM 3071 O O . LEU B 1 74 ? -4.379 31.312 11.242 1 98.38 74 LEU B O 1
ATOM 3075 N N . GLU B 1 75 ? -5.473 29.359 11.203 1 98.19 75 GLU B N 1
ATOM 3076 C CA . GLU B 1 75 ? -4.562 28.672 12.117 1 98.19 75 GLU B CA 1
ATOM 3077 C C . GLU B 1 75 ? -3.549 27.828 11.352 1 98.19 75 GLU B C 1
ATOM 3079 O O . GLU B 1 75 ? -3.637 27.703 10.125 1 98.19 75 GLU B O 1
ATOM 3084 N N . LEU B 1 76 ? -2.535 27.297 12.133 1 98.56 76 LEU B N 1
ATOM 3085 C CA . LEU B 1 76 ? -1.452 26.578 11.477 1 98.56 76 LEU B CA 1
ATOM 3086 C C . LEU B 1 76 ? -1.248 25.203 12.102 1 98.56 76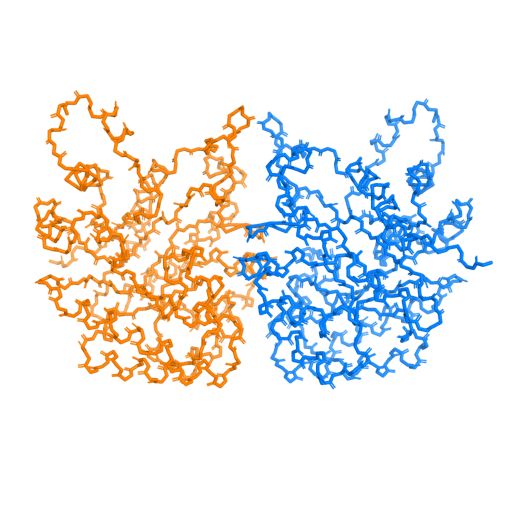 LEU B C 1
ATOM 3088 O O . LEU B 1 76 ? -1.182 25.078 13.328 1 98.56 76 LEU B O 1
ATOM 3092 N N . ILE B 1 77 ? -1.304 24.172 11.32 1 98.69 77 ILE B N 1
ATOM 3093 C CA . ILE B 1 77 ? -0.687 22.891 11.633 1 98.69 77 ILE B CA 1
ATOM 3094 C C . ILE B 1 77 ? 0.643 22.766 10.891 1 98.69 77 ILE B C 1
ATOM 3096 O O . ILE B 1 77 ? 0.708 22.984 9.68 1 98.69 77 ILE B O 1
ATOM 3100 N N . VAL B 1 78 ? 1.696 22.469 11.602 1 98.75 78 VAL B N 1
ATOM 3101 C CA . VAL B 1 78 ? 3.006 22.453 10.953 1 98.75 78 VAL B CA 1
ATOM 3102 C C . VAL B 1 78 ? 3.496 21 10.836 1 98.75 78 VAL B C 1
ATOM 3104 O O . VAL B 1 78 ? 3.4 20.234 11.789 1 98.75 78 VAL B O 1
ATOM 3107 N N . GLY B 1 79 ? 3.939 20.656 9.648 1 98.5 79 GLY B N 1
ATOM 3108 C CA . GLY B 1 79 ? 4.551 19.359 9.414 1 98.5 79 GLY B CA 1
ATOM 3109 C C . GLY B 1 79 ? 6.047 19.344 9.656 1 98.5 79 GLY B C 1
ATOM 3110 O O . GLY B 1 79 ? 6.758 20.266 9.227 1 98.5 79 GLY B O 1
ATOM 3111 N N . VAL B 1 80 ? 6.52 18.359 10.383 1 98.75 80 VAL B N 1
ATOM 3112 C CA . VAL B 1 80 ? 7.949 18.156 10.586 1 98.75 80 VAL B CA 1
ATOM 3113 C C . VAL B 1 80 ? 8.344 16.766 10.117 1 98.75 80 VAL B C 1
ATOM 3115 O O . VAL B 1 80 ? 7.508 15.852 10.078 1 98.75 80 VAL B O 1
ATOM 3118 N N . TYR B 1 81 ? 9.625 16.562 9.742 1 98.69 81 TYR B N 1
ATOM 3119 C CA . TYR B 1 81 ? 10.148 15.336 9.148 1 98.69 81 TYR B CA 1
ATOM 3120 C C . TYR B 1 81 ? 11.469 14.938 9.797 1 98.69 81 TYR B C 1
ATOM 3122 O O . TYR B 1 81 ? 12.422 15.727 9.805 1 98.69 81 TYR B O 1
ATOM 3130 N N . SER B 1 82 ? 11.555 13.727 10.273 1 98.69 82 SER B N 1
ATOM 3131 C CA . SER B 1 82 ? 12.828 13.281 10.82 1 98.69 82 SER B CA 1
ATOM 3132 C C . SER B 1 82 ? 13.805 12.898 9.711 1 98.69 82 SER B C 1
ATOM 3134 O O . SER B 1 82 ? 15.016 12.828 9.938 1 98.69 82 SER B O 1
ATOM 3136 N N . GLY B 1 83 ? 13.305 12.594 8.578 1 98.19 83 GLY B N 1
ATOM 3137 C CA . GLY B 1 83 ? 14.031 12.219 7.379 1 98.19 83 GLY B CA 1
ATOM 3138 C C . GLY B 1 83 ? 13.188 12.289 6.121 1 98.19 83 GLY B C 1
ATOM 3139 O O . GLY B 1 83 ? 11.977 12.5 6.195 1 98.19 83 GLY B O 1
ATOM 3140 N N . TRP B 1 84 ? 13.945 12.266 4.93 1 97.56 84 TRP B N 1
ATOM 3141 C CA . TRP B 1 84 ? 13.242 12.383 3.654 1 97.56 84 TRP B CA 1
ATOM 3142 C C . TRP B 1 84 ? 12.289 13.57 3.664 1 97.56 84 TRP B C 1
ATOM 3144 O O . TRP B 1 84 ? 11.102 13.422 3.391 1 97.56 84 TRP B O 1
ATOM 3154 N N . VAL B 1 85 ? 12.781 14.719 4.07 1 97.94 85 VAL B N 1
ATOM 3155 C CA . VAL B 1 85 ? 12.016 15.938 4.34 1 97.94 85 VAL B CA 1
ATOM 3156 C C . VAL B 1 85 ? 11.188 16.297 3.113 1 97.94 85 VAL B C 1
ATOM 3158 O O . VAL B 1 85 ? 11.703 16.359 1.997 1 97.94 85 VAL B O 1
ATOM 3161 N N . ASP B 1 86 ? 9.875 16.5 3.299 1 95.56 86 ASP B N 1
ATOM 3162 C CA . ASP B 1 86 ? 8.891 16.938 2.314 1 95.56 86 ASP B CA 1
ATOM 3163 C C . ASP B 1 86 ? 8.75 15.922 1.185 1 95.56 86 ASP B C 1
ATOM 3165 O O . ASP B 1 86 ? 8.164 16.219 0.141 1 95.56 86 ASP B O 1
ATOM 3169 N N . TYR B 1 87 ? 9.406 14.711 1.381 1 94.81 87 TYR B N 1
ATOM 3170 C CA . TYR B 1 87 ? 9.391 13.648 0.381 1 94.81 87 TYR B CA 1
ATOM 3171 C C . TYR B 1 87 ? 9.984 14.133 -0.937 1 94.81 87 TYR B C 1
ATOM 3173 O O . TYR B 1 87 ? 9.555 13.703 -2.012 1 94.81 87 TYR B O 1
ATOM 3181 N N . GLU B 1 88 ? 10.914 15.023 -0.755 1 94.81 88 GLU B N 1
ATOM 3182 C CA . GLU B 1 88 ? 11.625 15.508 -1.934 1 94.81 88 GLU B CA 1
ATOM 3183 C C . GLU B 1 88 ? 12.641 14.477 -2.426 1 94.81 88 GLU B C 1
ATOM 3185 O O . GLU B 1 88 ? 13.406 13.922 -1.635 1 94.81 88 GLU B O 1
ATOM 3190 N N . PRO B 1 89 ? 12.695 14.258 -3.727 1 93.62 89 PRO B N 1
ATOM 3191 C CA . PRO B 1 89 ? 13.609 13.242 -4.258 1 93.62 89 PRO B CA 1
ATOM 3192 C C . PRO B 1 89 ? 15.055 13.445 -3.814 1 93.62 89 PRO B C 1
ATOM 3194 O O . PRO B 1 89 ? 15.75 12.477 -3.504 1 93.62 89 PRO B O 1
ATOM 3197 N N . GLN B 1 90 ? 15.484 14.672 -3.725 1 95.31 90 GLN B N 1
ATOM 3198 C CA . GLN B 1 90 ? 16.859 14.953 -3.365 1 95.31 90 GLN B CA 1
ATOM 3199 C C . GLN B 1 90 ? 17.141 14.602 -1.902 1 95.31 90 GLN B C 1
ATOM 3201 O O . GLN B 1 90 ? 18.297 14.523 -1.482 1 95.31 90 GLN B O 1
ATOM 3206 N N . ASN B 1 91 ? 16.016 14.469 -1.101 1 97.3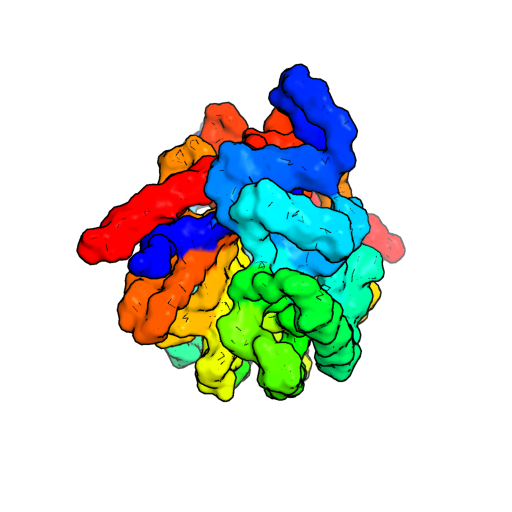1 91 ASN B N 1
ATOM 3207 C CA . ASN B 1 91 ? 16.172 14.172 0.318 1 97.31 91 ASN B CA 1
ATOM 3208 C C . ASN B 1 91 ? 15.969 12.68 0.598 1 97.31 91 ASN B C 1
ATOM 3210 O O . ASN B 1 91 ? 16.016 12.25 1.751 1 97.31 91 ASN B O 1
ATOM 3214 N N . LEU B 1 92 ? 15.836 11.844 -0.417 1 96.81 92 LEU B N 1
ATOM 3215 C CA . LEU B 1 92 ? 15.562 10.422 -0.25 1 96.81 92 LEU B CA 1
ATOM 3216 C C . LEU B 1 92 ? 16.672 9.742 0.548 1 96.81 92 LEU B C 1
ATOM 3218 O O . LEU B 1 92 ? 16.406 8.828 1.333 1 96.81 92 LEU B O 1
ATOM 3222 N N . HIS B 1 93 ? 17.906 10.211 0.405 1 96.81 93 HIS B N 1
ATOM 3223 C CA . HIS B 1 93 ? 19.047 9.602 1.088 1 96.81 93 HIS B CA 1
ATOM 3224 C C . HIS B 1 93 ? 18.875 9.656 2.602 1 96.81 93 HIS B C 1
ATOM 3226 O O . HIS B 1 93 ? 19.422 8.812 3.32 1 96.81 93 HIS B O 1
ATOM 3232 N N . GLN B 1 94 ? 18.094 10.625 3.135 1 98.06 94 GLN B N 1
ATOM 3233 C CA . GLN B 1 94 ? 17.844 10.773 4.566 1 98.06 94 GLN B CA 1
ATOM 3234 C C . GLN B 1 94 ? 17.078 9.578 5.125 1 98.06 94 GLN B C 1
ATOM 3236 O O . GLN B 1 94 ? 17.062 9.352 6.336 1 98.06 94 GLN B O 1
ATOM 3241 N N . GLN B 1 95 ? 16.328 8.836 4.246 1 96.19 95 GLN B N 1
ATOM 3242 C CA . GLN B 1 95 ? 15.586 7.641 4.621 1 96.19 95 GLN B CA 1
ATOM 3243 C C . GLN B 1 95 ? 16.516 6.574 5.195 1 96.19 95 GLN B C 1
ATOM 3245 O O . GLN B 1 95 ? 16.109 5.77 6.035 1 96.19 95 GLN B O 1
ATOM 3250 N N . PHE B 1 96 ? 17.766 6.613 4.801 1 97.19 96 PHE B N 1
ATOM 3251 C CA . PHE B 1 96 ? 18.688 5.535 5.125 1 97.19 96 PHE B CA 1
ATOM 3252 C C . PHE B 1 96 ? 19.656 5.965 6.227 1 97.19 96 PHE B C 1
ATOM 3254 O O . PHE B 1 96 ? 20.578 5.223 6.582 1 97.19 96 PHE B O 1
ATOM 3261 N N . GLU B 1 97 ? 19.438 7.125 6.793 1 98 97 GLU B N 1
ATOM 3262 C CA . GLU B 1 97 ? 20.266 7.609 7.898 1 98 97 GLU B CA 1
ATOM 3263 C C . GLU B 1 97 ? 19.891 6.918 9.203 1 98 97 GLU B C 1
ATOM 3265 O O . GLU B 1 97 ? 18.828 6.316 9.312 1 98 97 GLU B O 1
ATOM 3270 N N . GLY B 1 98 ? 20.75 6.973 10.195 1 97.44 98 GLY B N 1
ATOM 3271 C CA . GLY B 1 98 ? 20.531 6.328 11.484 1 97.44 98 GLY B CA 1
ATOM 3272 C C . GLY B 1 98 ? 19.625 7.117 12.406 1 97.44 98 GLY B C 1
ATOM 3273 O O . GLY B 1 98 ? 19.281 8.266 12.117 1 97.44 98 GLY B O 1
ATOM 3274 N N . VAL B 1 99 ? 19.25 6.523 13.477 1 98.69 99 VAL B N 1
ATOM 3275 C CA . VAL B 1 99 ? 18.328 7.094 14.445 1 98.69 99 VAL B CA 1
ATOM 3276 C C . VAL B 1 99 ? 18.859 8.43 14.961 1 98.69 99 VAL B C 1
ATOM 3278 O O . VAL B 1 99 ? 18.125 9.398 15.078 1 98.69 99 VAL B O 1
ATOM 3281 N N . GLU B 1 100 ? 20.141 8.523 15.203 1 98.56 100 GLU B N 1
ATOM 3282 C CA . GLU B 1 100 ? 20.75 9.727 15.742 1 98.56 100 GLU B CA 1
ATOM 3283 C C . GLU B 1 100 ? 20.531 10.922 14.82 1 98.56 100 GLU B C 1
ATOM 3285 O O . GLU B 1 100 ? 20.172 12.008 15.273 1 98.56 100 GLU B O 1
ATOM 3290 N N . THR B 1 101 ? 20.766 10.695 13.547 1 98.81 101 THR B N 1
ATOM 3291 C CA . THR B 1 101 ? 20.625 11.773 12.578 1 98.81 101 THR B CA 1
ATOM 3292 C C . THR B 1 101 ? 19.156 12.203 12.461 1 98.81 101 THR B C 1
ATOM 3294 O O . THR B 1 101 ? 18.875 13.398 12.359 1 98.81 101 THR B O 1
ATOM 3297 N N . HIS B 1 102 ? 18.266 11.25 12.477 1 98.81 102 HIS B N 1
ATOM 3298 C CA . HIS B 1 102 ? 16.828 11.547 12.469 1 98.81 102 HIS B CA 1
ATOM 3299 C C . HIS B 1 102 ? 16.422 12.367 13.688 1 98.81 102 HIS B C 1
ATOM 3301 O O . HIS B 1 102 ? 15.703 13.359 13.57 1 98.81 102 HIS B O 1
ATOM 3307 N N . VAL B 1 103 ? 16.922 11.977 14.82 1 98.88 103 VAL B N 1
ATOM 3308 C CA . VAL B 1 103 ? 16.578 12.664 16.062 1 98.88 103 VAL B CA 1
ATOM 3309 C C . VAL B 1 103 ? 17.109 14.102 16.016 1 98.88 103 VAL B C 1
ATOM 3311 O O . VAL B 1 103 ? 16.406 15.039 16.391 1 98.88 103 VAL B O 1
ATOM 3314 N N . SER B 1 104 ? 18.281 14.25 15.555 1 98.81 104 SER B N 1
ATOM 3315 C CA . SER B 1 104 ? 18.891 15.578 15.469 1 98.81 104 SER B CA 1
ATOM 3316 C C . SER B 1 104 ? 18.094 16.484 14.547 1 98.81 104 SER B C 1
ATOM 3318 O O . SER B 1 104 ? 17.812 17.641 14.898 1 98.81 104 SER B O 1
ATOM 3320 N N . ARG B 1 105 ? 17.75 15.992 13.406 1 98.75 105 ARG B N 1
ATOM 3321 C CA . ARG B 1 105 ? 16.953 16.766 12.461 1 98.75 105 ARG B CA 1
ATOM 3322 C C . ARG B 1 105 ? 15.578 17.109 13.039 1 98.75 105 ARG B C 1
ATOM 3324 O O . ARG B 1 105 ? 15.094 18.219 12.891 1 98.75 105 ARG B O 1
ATOM 3331 N N . PHE B 1 106 ? 15.055 16.156 13.68 1 98.69 106 PHE B N 1
ATOM 3332 C CA . PHE B 1 106 ? 13.758 16.328 14.32 1 98.69 106 PHE B CA 1
ATOM 3333 C C . PHE B 1 106 ? 13.82 17.438 15.375 1 98.69 106 PHE B C 1
ATOM 3335 O O . PHE B 1 106 ? 12.953 18.312 15.414 1 98.69 106 PHE B O 1
ATOM 3342 N N . ARG B 1 107 ? 14.789 17.406 16.203 1 98.75 107 ARG B N 1
ATOM 3343 C CA . ARG B 1 107 ? 14.977 18.438 17.234 1 98.75 107 ARG B CA 1
ATOM 3344 C C . ARG B 1 107 ? 15.102 19.812 16.609 1 98.75 107 ARG B C 1
ATOM 3346 O O . ARG B 1 107 ? 14.469 20.766 17.062 1 98.75 107 ARG B O 1
ATOM 3353 N N . GLU B 1 108 ? 15.898 19.859 15.609 1 98.75 108 GLU B N 1
ATOM 3354 C CA . GLU B 1 108 ? 16.109 21.141 14.945 1 98.75 108 GLU B CA 1
ATOM 3355 C C . GLU B 1 108 ? 14.805 21.719 14.422 1 98.75 108 GLU B C 1
ATOM 3357 O O . GLU B 1 108 ? 14.539 22.922 14.57 1 98.75 108 GLU B O 1
ATOM 3362 N N . GLN B 1 109 ? 14.008 20.906 13.828 1 98.75 109 GLN B N 1
ATOM 3363 C CA . GLN B 1 109 ? 12.734 21.375 13.289 1 98.75 109 GLN B CA 1
ATOM 3364 C C . GLN B 1 109 ? 11.781 21.781 14.406 1 98.75 109 GLN B C 1
ATOM 3366 O O . GLN B 1 109 ? 11.094 22.797 14.305 1 98.75 109 GLN B O 1
ATOM 3371 N N . LEU B 1 110 ? 11.758 21 15.477 1 98.75 110 LEU B N 1
ATOM 3372 C CA . LEU B 1 110 ? 10.883 21.344 16.594 1 98.75 110 LEU B CA 1
ATOM 3373 C C . LEU B 1 110 ? 11.328 22.641 17.266 1 98.75 110 LEU B C 1
ATOM 3375 O O . LEU B 1 110 ? 10.492 23.438 17.719 1 98.75 110 LEU B O 1
ATOM 3379 N N . GLU B 1 111 ? 12.633 22.828 17.344 1 98.69 111 GLU B N 1
ATOM 3380 C CA . GLU B 1 111 ? 13.148 24.094 17.859 1 98.69 111 GLU B CA 1
ATOM 3381 C C . GLU B 1 111 ? 12.719 25.266 17 1 98.69 111 GLU B C 1
ATOM 3383 O O . GLU B 1 111 ? 12.352 26.328 17.516 1 98.69 111 GLU B O 1
ATOM 3388 N N . THR B 1 112 ? 12.742 25.047 15.711 1 98.38 112 THR B N 1
ATOM 3389 C CA . THR B 1 112 ? 12.258 26.078 14.789 1 98.38 112 THR B CA 1
ATOM 3390 C C . THR B 1 112 ? 10.781 26.359 15.039 1 98.38 112 THR B C 1
ATOM 3392 O O . THR B 1 112 ? 10.383 27.531 15.148 1 98.38 112 THR B O 1
ATOM 3395 N N . VAL B 1 113 ? 9.992 25.344 15.188 1 98.44 113 VAL B N 1
ATOM 3396 C CA . VAL B 1 113 ? 8.555 25.5 15.414 1 98.44 113 VAL B CA 1
ATOM 3397 C C . VAL B 1 113 ? 8.312 26.234 16.734 1 98.44 113 VAL B C 1
ATOM 3399 O O . VAL B 1 113 ? 7.453 27.109 16.812 1 98.44 113 VAL B O 1
ATOM 3402 N N . SER B 1 114 ? 9.102 25.906 17.734 1 97.06 114 SER B N 1
ATOM 3403 C CA . SER B 1 114 ? 8.953 26.5 19.062 1 97.06 114 SER B CA 1
ATOM 3404 C C . SER B 1 114 ? 9.289 27.984 19.047 1 97.06 114 SER B C 1
ATOM 3406 O O . SER B 1 114 ? 8.93 28.719 19.969 1 97.06 114 SER B O 1
ATOM 3408 N N . SER B 1 115 ? 9.906 28.422 18.016 1 96.62 115 SER B N 1
ATOM 3409 C CA . SER B 1 115 ? 10.328 29.828 17.922 1 96.62 115 SER B CA 1
ATOM 3410 C C . SER B 1 115 ? 9.281 30.672 17.219 1 96.62 115 SER B C 1
ATOM 3412 O O . SER B 1 115 ? 9.438 31.891 17.109 1 96.62 115 SER B O 1
ATOM 3414 N N . PHE B 1 116 ? 8.25 29.984 16.672 1 97.31 116 PHE B N 1
ATOM 3415 C CA . PHE B 1 116 ? 7.215 30.719 15.969 1 97.31 116 PHE B CA 1
ATOM 3416 C C . PHE B 1 116 ? 6.566 31.75 16.891 1 97.31 116 PHE B C 1
ATOM 3418 O O . PHE B 1 116 ? 6.379 31.5 18.078 1 97.31 116 PHE B O 1
ATOM 3425 N N . SER B 1 117 ? 6.188 32.906 16.375 1 94.25 117 SER B N 1
ATOM 3426 C CA . SER B 1 117 ? 5.5 33.938 17.141 1 94.25 117 SER B CA 1
ATOM 3427 C C . SER B 1 117 ? 4.074 33.531 17.484 1 94.25 117 SER B C 1
ATOM 3429 O O . SER B 1 117 ? 3.482 34.031 18.438 1 94.25 117 SER B O 1
ATOM 3431 N N . GLN B 1 118 ? 3.605 32.656 16.688 1 93.31 118 GLN B N 1
ATOM 3432 C CA . GLN B 1 118 ? 2.293 32.031 16.906 1 93.31 118 GLN B CA 1
ATOM 3433 C C . GLN B 1 118 ? 2.395 30.531 17.016 1 93.31 118 GLN B C 1
ATOM 3435 O O . GLN B 1 118 ? 2.947 29.875 16.141 1 93.31 118 GLN B O 1
ATOM 3440 N N . ARG B 1 119 ? 1.864 30.047 18.141 1 95.38 119 ARG B N 1
ATOM 3441 C CA . ARG B 1 119 ? 1.911 28.609 18.375 1 95.38 119 ARG B CA 1
ATOM 3442 C C . ARG B 1 119 ? 0.979 27.859 17.438 1 95.38 119 ARG B C 1
ATOM 3444 O O . ARG B 1 119 ? -0.194 28.219 17.297 1 95.38 119 ARG B O 1
ATOM 3451 N N . PRO B 1 120 ? 1.49 26.828 16.719 1 97.62 120 PRO B N 1
ATOM 3452 C CA . PRO B 1 120 ? 0.583 26.031 15.906 1 97.62 120 PRO B CA 1
ATOM 3453 C C . PRO B 1 120 ? -0.424 25.234 16.734 1 97.62 120 PRO B C 1
ATOM 3455 O O . PRO B 1 120 ? -0.193 25 17.922 1 97.62 120 PRO B O 1
ATOM 3458 N N . VAL B 1 121 ? -1.505 24.891 16.094 1 96.44 121 VAL B N 1
ATOM 3459 C CA . VAL B 1 121 ? -2.533 24.125 16.797 1 96.44 121 VAL B CA 1
ATOM 3460 C C . VAL B 1 121 ? -2.086 22.672 16.953 1 96.44 121 VAL B C 1
ATOM 3462 O O . VAL B 1 121 ? -2.432 22.016 17.922 1 96.44 121 VAL B O 1
ATOM 3465 N N . HIS B 1 122 ? -1.351 22.172 15.938 1 97.31 122 HIS B N 1
ATOM 3466 C CA . HIS B 1 122 ? -0.824 20.812 15.93 1 97.31 122 HIS B CA 1
ATOM 3467 C C . HIS B 1 122 ? 0.501 20.734 15.18 1 97.31 122 HIS B C 1
ATOM 3469 O O . HIS B 1 122 ? 0.784 21.578 14.328 1 97.31 122 HIS B O 1
ATOM 3475 N N . ILE B 1 123 ? 1.291 19.812 15.625 1 98.62 123 ILE B N 1
ATOM 3476 C CA . ILE B 1 123 ? 2.471 19.406 14.867 1 98.62 123 ILE B CA 1
ATOM 3477 C C . ILE B 1 123 ? 2.262 18 14.305 1 98.62 123 ILE B C 1
ATOM 3479 O O . ILE B 1 123 ? 2.021 17.047 15.055 1 98.62 123 ILE B O 1
ATOM 3483 N N . ASN B 1 124 ? 2.229 17.875 13.008 1 98.75 124 ASN B N 1
ATOM 3484 C CA . ASN B 1 124 ? 2.148 16.594 12.328 1 98.75 124 ASN B CA 1
ATOM 3485 C C . ASN B 1 124 ? 3.535 16.047 11.984 1 98.75 124 ASN B C 1
ATOM 3487 O O . ASN B 1 124 ? 4.219 16.594 11.109 1 98.75 124 ASN B O 1
ATOM 3491 N N . ALA B 1 125 ? 3.898 14.977 12.57 1 98.88 125 ALA B N 1
ATOM 3492 C CA . ALA B 1 125 ? 5.273 14.492 12.445 1 98.88 125 ALA B CA 1
ATOM 3493 C C . ALA B 1 125 ? 5.348 13.281 11.523 1 98.88 125 ALA B C 1
ATOM 3495 O O . ALA B 1 125 ? 4.641 12.289 11.727 1 98.88 125 ALA B O 1
ATOM 3496 N N . HIS B 1 126 ? 6.141 13.352 10.492 1 98.69 126 HIS B N 1
ATOM 3497 C CA . HIS B 1 126 ? 6.605 12.203 9.727 1 98.69 126 HIS B CA 1
ATOM 3498 C C . HIS B 1 126 ? 7.863 11.602 10.344 1 98.69 126 HIS B C 1
ATOM 3500 O O . HIS B 1 126 ? 8.969 12.086 10.094 1 98.69 126 HIS B O 1
ATOM 3506 N N . SER B 1 127 ? 7.652 10.562 11.039 1 98.75 127 SER B N 1
ATOM 3507 C CA . SER B 1 127 ? 8.664 10.094 11.984 1 98.75 127 SER B CA 1
ATOM 3508 C C . SER B 1 127 ? 9.305 8.797 11.508 1 98.75 127 SER B C 1
ATOM 3510 O O . SER B 1 127 ? 8.609 7.836 11.188 1 98.75 127 SER B O 1
ATOM 3512 N N . GLY B 1 128 ? 10.648 8.828 11.477 1 98.56 128 GLY B N 1
ATOM 3513 C CA . GLY B 1 128 ? 11.438 7.621 11.289 1 98.56 128 GLY B CA 1
ATOM 3514 C C . GLY B 1 128 ? 11.375 7.078 9.875 1 98.56 128 GLY B C 1
ATOM 3515 O O . GLY B 1 128 ? 11.102 7.82 8.93 1 98.56 128 GLY B O 1
ATOM 3516 N N . SER B 1 129 ? 11.797 5.824 9.812 1 98.06 129 SER B N 1
ATOM 3517 C CA . SER B 1 129 ? 11.844 5.094 8.555 1 98.06 129 SER B CA 1
ATOM 3518 C C . SER B 1 129 ? 11.148 3.74 8.672 1 98.06 129 SER B C 1
ATOM 3520 O O . SER B 1 129 ? 11.156 3.127 9.742 1 98.06 129 SER B O 1
ATOM 3522 N N . ASP B 1 130 ? 10.609 3.322 7.574 1 97.75 130 ASP B N 1
ATOM 3523 C CA . ASP B 1 130 ? 9.859 2.074 7.613 1 97.75 130 ASP B CA 1
ATOM 3524 C C . ASP B 1 130 ? 10.789 0.873 7.746 1 97.75 130 ASP B C 1
ATOM 3526 O O . ASP B 1 130 ? 10.375 -0.195 8.203 1 97.75 130 ASP B O 1
ATOM 3530 N N . HIS B 1 131 ? 12.055 1.012 7.414 1 96.69 131 HIS B N 1
ATOM 3531 C CA . HIS B 1 131 ? 12.953 -0.14 7.414 1 96.69 131 HIS B CA 1
ATOM 3532 C C . HIS B 1 131 ? 13.578 -0.348 8.789 1 96.69 131 HIS B C 1
ATOM 3534 O O . HIS B 1 131 ? 14.336 -1.3 8.992 1 96.69 131 HIS B O 1
ATOM 3540 N N . TRP B 1 132 ? 13.281 0.565 9.734 1 97.56 132 TRP B N 1
ATOM 3541 C CA . TRP B 1 132 ? 13.875 0.446 11.062 1 97.56 132 TRP B CA 1
ATOM 3542 C C . TRP B 1 132 ? 13.359 -0.795 11.781 1 97.56 132 TRP B C 1
ATOM 3544 O O . TRP B 1 132 ? 12.172 -1.12 11.695 1 97.56 132 TRP B O 1
ATOM 3554 N N . CYS B 1 133 ? 14.234 -1.419 12.461 1 94.88 133 CYS B N 1
ATOM 3555 C CA . CYS B 1 133 ? 13.828 -2.52 13.328 1 94.88 133 CYS B CA 1
ATOM 3556 C C . CYS B 1 133 ? 13.148 -1.996 14.586 1 94.88 133 CYS B C 1
ATOM 3558 O O . CYS B 1 133 ? 13.18 -0.796 14.867 1 94.88 133 CYS B O 1
ATOM 3560 N N . PRO B 1 134 ? 12.516 -2.855 15.359 1 94.88 134 PRO B N 1
ATOM 3561 C CA . PRO B 1 134 ? 11.781 -2.412 16.547 1 94.88 134 PRO B CA 1
ATOM 3562 C C . PRO B 1 134 ? 12.664 -1.647 17.531 1 94.88 134 PRO B C 1
ATOM 3564 O O . PRO B 1 134 ? 12.219 -0.662 18.125 1 94.88 134 PRO B O 1
ATOM 3567 N N . ASN B 1 135 ? 13.883 -2.051 17.703 1 96.81 135 ASN B N 1
ATOM 3568 C CA . ASN B 1 135 ? 14.773 -1.371 18.625 1 96.81 135 ASN B CA 1
ATOM 3569 C C . ASN B 1 135 ? 15.062 0.06 18.188 1 96.81 135 ASN B C 1
ATOM 3571 O O . ASN B 1 135 ? 15.109 0.974 19.016 1 96.81 135 ASN B O 1
ATOM 3575 N N . GLU B 1 136 ? 15.289 0.249 16.906 1 98 136 GLU B N 1
ATOM 3576 C CA . GLU B 1 136 ? 15.516 1.585 16.375 1 98 136 GLU B CA 1
ATOM 3577 C C . GLU B 1 136 ? 14.281 2.465 16.531 1 98 136 GLU B C 1
ATOM 3579 O O . GLU B 1 136 ? 14.391 3.645 16.859 1 98 136 GLU B O 1
ATOM 3584 N N . GLN B 1 137 ? 13.133 1.891 16.328 1 98.25 137 GLN B N 1
ATOM 3585 C CA . GLN B 1 137 ? 11.875 2.613 16.484 1 98.25 137 GLN B CA 1
ATOM 3586 C C . GLN B 1 137 ? 11.695 3.074 17.938 1 98.25 137 GLN B C 1
ATOM 3588 O O . GLN B 1 137 ? 11.344 4.23 18.188 1 98.25 137 GLN B O 1
ATOM 3593 N N . ARG B 1 138 ? 12.016 2.201 18.844 1 98.25 138 ARG B N 1
ATOM 3594 C CA . ARG B 1 138 ? 11.883 2.504 20.266 1 98.25 138 ARG B CA 1
ATOM 3595 C C . ARG B 1 138 ? 12.859 3.6 20.688 1 98.25 138 ARG B C 1
ATOM 3597 O O . ARG B 1 138 ? 12.492 4.504 21.438 1 98.25 138 ARG B O 1
ATOM 3604 N N . GLU B 1 139 ? 14.039 3.457 20.188 1 98.69 139 GLU B N 1
ATOM 3605 C CA . GLU B 1 139 ? 15.047 4.465 20.5 1 98.69 139 GLU B CA 1
ATOM 3606 C C . GLU B 1 139 ? 14.617 5.848 20.016 1 98.69 139 GLU B C 1
ATOM 3608 O O . GLU B 1 139 ? 14.672 6.82 20.766 1 98.69 139 GLU B O 1
ATOM 3613 N N . PHE B 1 140 ? 14.219 5.891 18.812 1 98.81 140 PHE B N 1
ATOM 3614 C CA . PHE B 1 140 ? 13.781 7.156 18.234 1 98.81 140 PHE B CA 1
ATOM 3615 C C . PHE B 1 140 ? 12.648 7.762 19.062 1 98.81 140 PHE B C 1
ATOM 3617 O O . PHE B 1 140 ? 12.719 8.93 19.453 1 98.81 140 PHE B O 1
ATOM 3624 N N . LEU B 1 141 ? 11.578 6.965 19.391 1 98.62 141 LEU B N 1
ATOM 3625 C CA . LEU B 1 141 ? 10.398 7.461 20.094 1 98.62 141 LEU B CA 1
ATOM 3626 C C . LEU B 1 141 ? 10.766 7.934 21.5 1 98.62 141 LEU B C 1
ATOM 3628 O O . LEU B 1 141 ? 10.266 8.961 21.953 1 98.62 141 LEU B O 1
ATOM 3632 N N . SER B 1 142 ? 11.633 7.207 22.141 1 98.38 142 SER B N 1
ATOM 3633 C CA . SER B 1 142 ? 12.062 7.59 23.484 1 98.38 142 SER B CA 1
ATOM 3634 C C . SER B 1 142 ? 12.758 8.945 23.469 1 98.38 142 SER B C 1
ATOM 3636 O O . SER B 1 142 ? 12.453 9.812 24.297 1 98.38 142 SER B O 1
ATOM 3638 N N . ARG B 1 143 ? 13.578 9.117 22.547 1 98.38 143 ARG B N 1
ATOM 3639 C CA . ARG B 1 143 ? 14.344 10.359 22.453 1 98.38 143 ARG B CA 1
ATOM 3640 C C . ARG B 1 143 ? 13.453 11.523 22.031 1 98.38 143 ARG B C 1
ATOM 3642 O O . ARG B 1 143 ? 13.578 12.625 22.547 1 98.38 143 ARG B O 1
ATOM 3649 N N . VAL B 1 144 ? 12.609 11.266 21.109 1 97.56 144 VAL B N 1
ATOM 3650 C CA . VAL B 1 144 ? 11.742 12.32 20.609 1 97.56 144 VAL B CA 1
ATOM 3651 C C . VAL B 1 144 ? 10.758 12.742 21.688 1 97.56 144 VAL B C 1
ATOM 3653 O O . VAL B 1 144 ? 10.414 13.922 21.797 1 97.56 144 VAL B O 1
ATOM 3656 N N . HIS B 1 145 ? 10.297 11.805 22.484 1 97.06 145 HIS B N 1
ATOM 3657 C CA . HIS B 1 145 ? 9.406 12.133 23.594 1 97.06 145 HIS B CA 1
ATOM 3658 C C . HIS B 1 145 ? 10.086 13.07 24.578 1 97.06 145 HIS B C 1
ATOM 3660 O O . HIS B 1 145 ? 9.453 13.984 25.109 1 97.06 145 HIS B O 1
ATOM 3666 N N . GLU B 1 146 ? 11.297 12.844 24.812 1 97.81 146 GLU B N 1
ATOM 3667 C CA . GLU B 1 146 ? 12.055 13.727 25.688 1 97.81 146 GLU B CA 1
ATOM 3668 C C . GLU B 1 146 ? 12.188 15.125 25.094 1 97.81 146 GLU B C 1
ATOM 3670 O O . GLU B 1 146 ? 12.023 16.125 25.797 1 97.81 146 GLU B O 1
ATOM 3675 N N . ILE B 1 147 ? 12.438 15.211 23.859 1 98.38 147 ILE B N 1
ATOM 3676 C CA . ILE B 1 147 ? 12.586 16.484 23.156 1 98.38 147 ILE B CA 1
ATOM 3677 C C . ILE B 1 147 ? 11.266 17.25 23.203 1 98.38 147 ILE B C 1
ATOM 3679 O O . ILE B 1 147 ? 11.258 18.453 23.453 1 98.38 147 ILE B O 1
ATOM 3683 N N . GLU B 1 148 ? 10.188 16.547 22.953 1 97.56 148 GLU B N 1
ATOM 3684 C CA . GLU B 1 148 ? 8.867 17.172 22.984 1 97.56 148 GLU B CA 1
ATOM 3685 C C . GLU B 1 148 ? 8.594 17.812 24.344 1 97.56 148 GLU B C 1
ATOM 3687 O O . GLU B 1 148 ? 8.055 18.922 24.422 1 97.56 148 GLU B O 1
ATOM 3692 N N . ARG B 1 149 ? 8.961 17.141 25.375 1 97.19 149 ARG B N 1
ATOM 3693 C CA . ARG B 1 149 ? 8.758 17.641 26.734 1 97.19 149 ARG B CA 1
ATOM 3694 C C . ARG B 1 149 ? 9.648 18.844 27.016 1 97.19 149 ARG B C 1
ATOM 3696 O O . ARG B 1 149 ? 9.195 19.844 27.562 1 97.19 149 ARG B O 1
ATOM 3703 N N . GLU B 1 150 ? 10.828 18.719 26.625 1 98.19 150 GLU B N 1
ATOM 3704 C CA . GLU B 1 150 ? 11.781 19.797 26.828 1 98.19 150 GLU B CA 1
ATOM 3705 C C . GLU B 1 150 ? 11.312 21.078 26.141 1 98.19 150 GLU B C 1
ATOM 3707 O O . GLU B 1 150 ? 11.445 22.172 26.703 1 98.19 150 GLU B O 1
ATOM 3712 N N . LEU B 1 151 ? 10.734 20.906 24.953 1 98.12 151 LEU B N 1
ATOM 3713 C CA . LEU B 1 151 ? 10.367 22.062 24.141 1 98.12 151 LEU B CA 1
ATOM 3714 C C . LEU B 1 151 ? 8.914 22.453 24.391 1 98.12 151 LEU B C 1
ATOM 3716 O O . LEU B 1 151 ? 8.43 23.438 23.812 1 98.12 151 LEU B O 1
ATOM 3720 N N . GLY B 1 152 ? 8.227 21.672 25.203 1 96.69 152 GLY B N 1
ATOM 3721 C CA . GLY B 1 152 ? 6.855 21.984 25.578 1 96.69 152 GLY B CA 1
ATOM 3722 C C . GLY B 1 152 ? 5.867 21.797 24.438 1 96.69 152 GLY B C 1
ATOM 3723 O O . GLY B 1 152 ? 4.926 22.578 24.297 1 96.69 152 GLY B O 1
ATOM 3724 N N . CYS B 1 153 ? 6.078 20.828 23.578 1 96.31 153 CYS B N 1
ATOM 3725 C CA . CYS B 1 153 ? 5.164 20.625 22.453 1 96.31 153 CYS B CA 1
ATOM 3726 C C . CYS B 1 153 ? 4.535 19.234 22.5 1 96.31 153 CYS B C 1
ATOM 3728 O O . CYS B 1 153 ? 3.955 18.781 21.516 1 96.31 153 CYS B O 1
ATOM 3730 N N . ASP B 1 154 ? 4.598 18.5 23.641 1 95.38 154 ASP B N 1
ATOM 3731 C CA . ASP B 1 154 ? 4.062 17.141 23.797 1 95.38 154 ASP B CA 1
ATOM 3732 C C . ASP B 1 154 ? 2.535 17.156 23.75 1 95.38 154 ASP B C 1
ATOM 3734 O O . ASP B 1 154 ? 1.913 16.125 23.469 1 95.38 154 ASP B O 1
ATOM 3738 N N . ASP B 1 155 ? 1.961 18.312 23.969 1 94.12 155 ASP B N 1
ATOM 3739 C CA . ASP B 1 155 ? 0.505 18.406 24 1 94.12 155 ASP B CA 1
ATOM 3740 C C . ASP B 1 155 ? -0.067 18.594 22.594 1 94.12 155 ASP B C 1
ATOM 3742 O O . ASP B 1 155 ? -1.272 18.453 22.391 1 94.12 155 ASP B O 1
ATOM 3746 N N . ILE B 1 156 ? 0.803 18.891 21.578 1 96.19 156 ILE B N 1
ATOM 3747 C CA . ILE B 1 156 ? 0.228 19.219 20.281 1 96.19 156 ILE B CA 1
ATOM 3748 C C . ILE B 1 156 ? 0.874 18.359 19.203 1 96.19 156 ILE B C 1
ATOM 3750 O O . ILE B 1 156 ? 0.494 18.422 18.031 1 96.19 156 ILE B O 1
ATOM 3754 N N . LEU B 1 157 ? 1.829 17.5 19.531 1 98.06 157 LEU B N 1
ATOM 3755 C CA . LEU B 1 157 ? 2.543 16.719 18.516 1 98.06 157 LEU B CA 1
ATOM 3756 C C . LEU B 1 157 ? 1.922 15.344 18.359 1 98.06 157 LEU B C 1
ATOM 3758 O O . LEU B 1 157 ? 1.604 14.68 19.359 1 98.06 157 LEU B O 1
ATOM 3762 N N . ALA B 1 158 ? 1.648 14.938 17.172 1 98.25 158 ALA B N 1
ATOM 3763 C CA . ALA B 1 158 ? 1.194 13.602 16.812 1 98.25 158 ALA B CA 1
ATOM 3764 C C . ALA B 1 158 ? 1.989 13.055 15.633 1 98.25 158 ALA B C 1
ATOM 3766 O O . ALA B 1 158 ? 2.445 13.812 14.781 1 98.25 158 ALA B O 1
ATOM 3767 N N . HIS B 1 159 ? 2.195 11.758 15.609 1 98.81 159 HIS B N 1
ATOM 3768 C CA . HIS B 1 159 ? 2.943 11.094 14.555 1 98.81 159 HIS B CA 1
ATOM 3769 C C . HIS B 1 159 ? 2.008 10.516 13.5 1 98.81 159 HIS B C 1
ATOM 3771 O O . HIS B 1 159 ? 1.041 9.828 13.828 1 98.81 159 HIS B O 1
ATOM 3777 N N . GLU B 1 160 ? 2.344 10.711 12.258 1 98.81 160 GLU B N 1
ATOM 3778 C CA . GLU B 1 160 ? 1.431 10.383 11.172 1 98.81 160 GLU B CA 1
ATOM 3779 C C . GLU B 1 160 ? 1.603 8.938 10.719 1 98.81 160 GLU B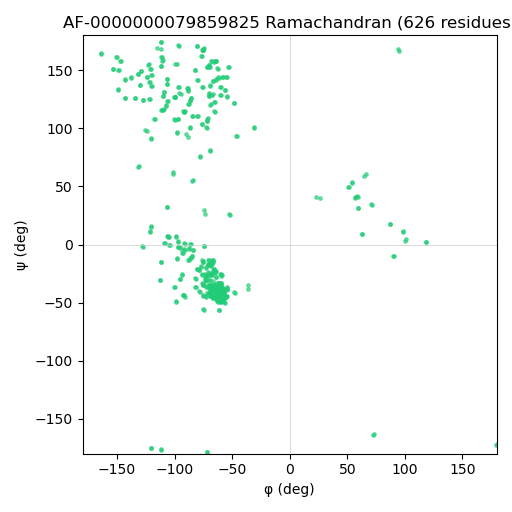 C 1
ATOM 3781 O O . GLU B 1 160 ? 2.729 8.453 10.578 1 98.81 160 GLU B O 1
ATOM 3786 N N . SER B 1 161 ? 0.479 8.25 10.539 1 98.69 161 SER B N 1
ATOM 3787 C CA . SER B 1 161 ? 0.498 6.996 9.789 1 98.69 161 SER B CA 1
ATOM 3788 C C . SER B 1 161 ? 0.707 7.25 8.305 1 98.69 161 SER B C 1
ATOM 3790 O O . SER B 1 161 ? -0.171 7.797 7.629 1 98.69 161 SER B O 1
ATOM 3792 N N . HIS B 1 162 ? 1.875 6.953 7.852 1 98.62 162 HIS B N 1
ATOM 3793 C CA . HIS B 1 162 ? 2.232 7.223 6.461 1 98.62 162 HIS B CA 1
ATOM 3794 C C . HIS B 1 162 ? 3.24 6.203 5.945 1 98.62 162 HIS B C 1
ATOM 3796 O O . HIS B 1 162 ? 4.191 5.852 6.652 1 98.62 162 HIS B O 1
ATOM 3802 N N . ARG B 1 163 ? 2.973 5.691 4.773 1 98.38 163 ARG B N 1
ATOM 3803 C CA . ARG B 1 163 ? 3.939 4.797 4.145 1 98.38 163 ARG B CA 1
ATOM 3804 C C . ARG B 1 163 ? 5.309 5.461 4.039 1 98.38 163 ARG B C 1
ATOM 3806 O O . ARG B 1 163 ? 5.402 6.668 3.814 1 98.38 163 ARG B O 1
ATOM 3813 N N . GLY B 1 164 ? 6.328 4.645 4.211 1 97.69 164 GLY B N 1
ATOM 3814 C CA . GLY B 1 164 ? 7.691 5.152 4.207 1 97.69 164 GLY B CA 1
ATOM 3815 C C . GLY B 1 164 ? 8.18 5.562 5.582 1 97.69 164 GLY B C 1
ATOM 3816 O O . GLY B 1 164 ? 9.375 5.805 5.777 1 97.69 164 GLY B O 1
ATOM 3817 N N . ARG B 1 165 ? 7.266 5.609 6.57 1 98.31 165 ARG B N 1
ATOM 3818 C CA . ARG B 1 165 ? 7.598 6.012 7.93 1 98.31 165 ARG B CA 1
ATOM 3819 C C . ARG B 1 165 ? 7.488 4.836 8.891 1 98.31 165 ARG B C 1
ATOM 3821 O O . ARG B 1 165 ? 7.102 3.734 8.492 1 98.31 165 ARG B O 1
ATOM 3828 N N . MET B 1 166 ? 7.883 5.027 10.164 1 97.31 166 MET B N 1
ATOM 3829 C CA . MET B 1 166 ? 7.891 3.922 11.117 1 97.31 166 MET B CA 1
ATOM 3830 C C . MET B 1 166 ? 6.469 3.463 11.43 1 97.31 166 MET B C 1
ATOM 3832 O O . MET B 1 166 ? 6.262 2.338 11.883 1 97.31 166 MET B O 1
ATOM 3836 N N . PHE B 1 167 ? 5.418 4.32 11.086 1 98.62 167 PHE B N 1
ATOM 3837 C CA . PHE B 1 167 ? 4.031 3.969 11.352 1 98.62 167 PHE B CA 1
ATOM 3838 C C . PHE B 1 167 ? 3.305 3.604 10.062 1 98.62 167 PHE B C 1
ATOM 3840 O O . PHE B 1 167 ? 2.09 3.785 9.953 1 98.62 167 PHE B O 1
ATOM 3847 N N . TYR B 1 168 ? 3.973 3.027 9.086 1 98.62 168 TYR B N 1
ATOM 3848 C CA . TYR B 1 168 ? 3.451 2.736 7.758 1 98.62 168 TYR B CA 1
ATOM 3849 C C . TYR B 1 168 ? 2.422 1.613 7.805 1 98.62 168 TYR B C 1
ATOM 3851 O O . TYR B 1 168 ? 1.553 1.521 6.938 1 98.62 168 TYR B O 1
ATOM 3859 N N . SER B 1 169 ? 2.535 0.744 8.805 1 98.31 169 SER B N 1
ATOM 3860 C CA . SER B 1 169 ? 1.692 -0.434 8.984 1 98.31 169 SER B CA 1
ATOM 3861 C C . SER B 1 169 ? 1.009 -0.423 10.352 1 98.31 169 SER B C 1
ATOM 3863 O O . SER B 1 169 ? 1.605 -0.009 11.344 1 98.31 169 SER B O 1
ATOM 3865 N N . PRO B 1 170 ? -0.245 -0.914 10.398 1 98.19 170 PRO B N 1
ATOM 3866 C CA . PRO B 1 170 ? -0.898 -0.94 11.711 1 98.19 170 PRO B CA 1
ATOM 3867 C C . PRO B 1 170 ? -0.212 -1.886 12.695 1 98.19 170 PRO B C 1
ATOM 3869 O O . PRO B 1 170 ? -0.255 -1.659 13.906 1 98.19 170 PRO B O 1
ATOM 3872 N N . TRP B 1 171 ? 0.478 -2.834 12.18 1 96.38 171 TRP B N 1
ATOM 3873 C CA . TRP B 1 171 ? 0.936 -3.924 13.031 1 96.38 171 TRP B CA 1
ATOM 3874 C C . TRP B 1 171 ? 2.098 -3.473 13.914 1 96.38 171 TRP B C 1
ATOM 3876 O O . TRP B 1 171 ? 2 -3.504 15.141 1 96.38 171 TRP B O 1
ATOM 3886 N N . PRO B 1 172 ? 3.162 -2.971 13.312 1 95.56 172 PRO B N 1
ATOM 3887 C CA . PRO B 1 172 ? 4.18 -2.42 14.211 1 95.56 172 PRO B CA 1
ATOM 3888 C C . PRO B 1 172 ? 3.676 -1.218 15 1 95.56 172 PRO B C 1
ATOM 3890 O O . PRO B 1 172 ? 4.133 -0.98 16.125 1 95.56 172 PRO B O 1
ATOM 3893 N N . THR B 1 173 ? 2.738 -0.467 14.492 1 98.44 173 THR B N 1
ATOM 3894 C CA . THR B 1 173 ? 2.182 0.692 15.188 1 98.44 173 THR B CA 1
ATOM 3895 C C . THR B 1 173 ? 1.498 0.271 16.484 1 98.44 173 THR B C 1
ATOM 3897 O O . THR B 1 173 ? 1.68 0.909 17.516 1 98.44 173 THR B O 1
ATOM 3900 N N . LEU B 1 174 ? 0.73 -0.82 16.406 1 98 174 LEU B N 1
ATOM 3901 C CA . LEU B 1 174 ? 0.01 -1.305 17.578 1 98 174 LEU B CA 1
ATOM 3902 C C . LEU B 1 174 ? 0.979 -1.678 18.703 1 98 174 LEU B C 1
ATOM 3904 O O . LEU B 1 174 ? 0.715 -1.404 19.875 1 98 174 LEU B O 1
ATOM 3908 N N . ALA B 1 175 ? 2.09 -2.258 18.297 1 96.5 175 ALA B N 1
ATOM 3909 C CA . ALA B 1 175 ? 3.102 -2.609 19.281 1 96.5 175 ALA B CA 1
ATOM 3910 C C . ALA B 1 175 ? 3.672 -1.363 19.953 1 96.5 175 ALA B C 1
ATOM 3912 O O . ALA B 1 175 ? 3.861 -1.338 21.172 1 96.5 175 ALA B O 1
ATOM 3913 N N . LEU B 1 176 ? 3.932 -0.337 19.203 1 98.06 176 LEU B N 1
ATOM 3914 C CA . LEU B 1 176 ? 4.496 0.9 19.734 1 98.06 176 LEU B CA 1
ATOM 3915 C C . LEU B 1 176 ? 3.479 1.64 20.594 1 98.06 176 LEU B C 1
ATOM 3917 O O . LEU B 1 176 ? 3.838 2.25 21.609 1 98.06 176 LEU B O 1
ATOM 3921 N N . LEU B 1 177 ? 2.174 1.569 20.203 1 98.31 177 LEU B N 1
ATOM 3922 C CA . LEU B 1 177 ? 1.121 2.191 21 1 98.31 177 LEU B CA 1
ATOM 3923 C C . LEU B 1 177 ? 1.039 1.558 22.375 1 98.31 177 LEU B C 1
ATOM 3925 O O . LEU B 1 177 ? 0.793 2.25 23.375 1 98.31 177 LEU B O 1
ATOM 3929 N N . GLU B 1 178 ? 1.254 0.31 22.453 1 97.25 178 GLU B N 1
ATOM 3930 C CA . GLU B 1 178 ? 1.229 -0.403 23.719 1 97.25 178 GLU B CA 1
ATOM 3931 C C . GLU B 1 178 ? 2.422 -0.019 24.594 1 97.25 178 GLU B C 1
ATOM 3933 O O . GLU B 1 178 ? 2.279 0.166 25.797 1 97.25 178 GLU B O 1
ATOM 3938 N N . GLU B 1 179 ? 3.537 0.171 24 1 97.31 179 GLU B N 1
ATOM 3939 C CA . GLU B 1 179 ? 4.781 0.423 24.734 1 97.31 179 GLU B CA 1
ATOM 3940 C C . GLU B 1 179 ? 4.891 1.889 25.141 1 97.31 179 GLU B C 1
ATOM 3942 O O . GLU B 1 179 ? 5.52 2.209 26.156 1 97.31 179 GLU B O 1
ATOM 3947 N N . PHE B 1 180 ? 4.301 2.764 24.375 1 97.75 180 PHE B N 1
ATOM 3948 C CA . PHE B 1 180 ? 4.387 4.199 24.609 1 97.75 180 PHE B CA 1
ATOM 3949 C C . PHE B 1 180 ? 3.002 4.797 24.828 1 97.75 180 PHE B C 1
ATOM 3951 O O . PHE B 1 180 ? 2.396 5.328 23.891 1 97.75 180 PHE B O 1
ATOM 3958 N N . PRO B 1 181 ? 2.537 4.879 26.016 1 95.25 181 PRO B N 1
ATOM 3959 C CA . PRO B 1 181 ? 1.168 5.309 26.297 1 95.25 181 PRO B CA 1
ATOM 3960 C C . PRO B 1 181 ? 0.912 6.766 25.922 1 95.25 181 PRO B C 1
ATOM 3962 O O . PRO B 1 181 ? -0.24 7.164 25.719 1 95.25 181 PRO B O 1
ATOM 3965 N N . SER B 1 182 ? 1.935 7.574 25.812 1 94.69 182 SER B N 1
ATOM 3966 C CA . SER B 1 182 ? 1.749 8.984 25.5 1 94.69 182 SER B CA 1
ATOM 3967 C C . SER B 1 182 ? 1.799 9.227 24 1 94.69 182 SER B C 1
ATOM 3969 O O . SER B 1 182 ? 1.566 10.352 23.531 1 94.69 182 SER B O 1
ATOM 3971 N N . LEU B 1 183 ? 2.068 8.219 23.219 1 97.81 183 LEU B N 1
ATOM 3972 C CA . LEU B 1 183 ? 2.184 8.336 21.766 1 97.81 183 LEU B CA 1
ATOM 3973 C C . LEU B 1 183 ? 0.842 8.703 21.141 1 97.81 183 LEU B C 1
ATOM 3975 O O . LEU B 1 183 ? -0.167 8.039 21.391 1 97.81 183 LEU B O 1
ATOM 3979 N N . LYS B 1 184 ? 0.819 9.805 20.422 1 97.69 184 LYS B N 1
ATOM 3980 C CA . LYS B 1 184 ? -0.379 10.258 19.719 1 97.69 184 LYS B CA 1
ATOM 3981 C C . LYS B 1 184 ? -0.198 10.172 18.203 1 97.69 184 LYS B C 1
ATOM 3983 O O . LYS B 1 184 ? 0.917 10.312 17.703 1 97.69 184 LYS B O 1
ATOM 3988 N N . LEU B 1 185 ? -1.346 10.016 17.516 1 98.62 185 LEU B N 1
ATOM 3989 C CA . LEU B 1 185 ? -1.286 9.773 16.078 1 98.62 185 LEU B CA 1
ATOM 3990 C C . LEU B 1 185 ? -2.016 10.875 15.312 1 98.62 185 LEU B C 1
ATOM 3992 O O . LEU B 1 185 ? -3.059 11.359 15.758 1 98.62 185 LEU B O 1
ATOM 3996 N N . THR B 1 186 ? -1.439 11.344 14.242 1 98.75 186 THR B N 1
ATOM 3997 C CA . THR B 1 186 ? -2.201 11.82 13.094 1 98.75 186 THR B CA 1
ATOM 3998 C C . THR B 1 186 ? -2.578 10.664 12.172 1 98.75 186 THR B C 1
ATOM 4000 O O . THR B 1 186 ? -1.718 10.094 11.492 1 98.75 186 THR B O 1
ATOM 4003 N N . LEU B 1 187 ? -3.832 10.359 12.133 1 98.81 187 LEU B N 1
ATOM 4004 C CA . LEU B 1 187 ? -4.219 9.117 11.469 1 98.81 187 LEU B CA 1
ATOM 4005 C C . LEU B 1 187 ? -4.664 9.383 10.031 1 98.81 187 LEU B C 1
ATOM 4007 O O . LEU B 1 187 ? -5.695 10.023 9.812 1 98.81 187 LEU B O 1
ATOM 4011 N N . ASP B 1 188 ? -3.898 9.023 9.141 1 98.75 188 ASP B N 1
ATOM 4012 C CA . ASP B 1 188 ? -4.328 8.797 7.762 1 98.75 188 ASP B CA 1
ATOM 4013 C C . ASP B 1 188 ? -4.586 7.309 7.508 1 98.75 188 ASP B C 1
ATOM 4015 O O . ASP B 1 188 ? -3.658 6.555 7.219 1 98.75 188 ASP B O 1
ATOM 4019 N N . PHE B 1 189 ? -5.785 6.945 7.605 1 98.88 189 PHE B N 1
ATOM 4020 C CA . PHE B 1 189 ? -6.234 5.559 7.574 1 98.88 189 PHE B CA 1
ATOM 4021 C C . PHE B 1 189 ? -6.02 4.953 6.195 1 98.88 189 PHE B C 1
ATOM 4023 O O . PHE B 1 189 ? -5.848 3.738 6.066 1 98.88 189 PHE B O 1
ATOM 4030 N N . SER B 1 190 ? -5.957 5.742 5.109 1 98.81 190 SER B N 1
ATOM 4031 C CA . SER B 1 190 ? -5.824 5.262 3.738 1 98.81 190 SER B CA 1
ATOM 4032 C C . SER B 1 190 ? -4.523 4.488 3.543 1 98.81 190 SER B C 1
ATOM 4034 O O . SER B 1 190 ? -4.492 3.494 2.816 1 98.81 190 SER B O 1
ATOM 4036 N N . HIS B 1 191 ? -3.471 4.879 4.262 1 98.75 191 HIS B N 1
ATOM 4037 C CA . HIS B 1 191 ? -2.184 4.203 4.133 1 98.75 191 HIS B CA 1
ATOM 4038 C C . HIS B 1 191 ? -2.25 2.779 4.672 1 98.75 191 HIS B C 1
ATOM 4040 O O . HIS B 1 191 ? -1.695 1.857 4.074 1 98.75 191 HIS B O 1
ATOM 4046 N N . TRP B 1 192 ? -2.918 2.619 5.773 1 98.81 192 TRP B N 1
ATOM 4047 C CA . TRP B 1 192 ? -3.016 1.292 6.375 1 98.81 192 TRP B CA 1
ATOM 4048 C C . TRP B 1 192 ? -3.867 0.366 5.516 1 98.81 192 TRP B C 1
ATOM 4050 O O . TRP B 1 192 ? -3.572 -0.826 5.391 1 98.81 192 TRP B O 1
ATOM 4060 N N . CYS B 1 193 ? -4.898 0.935 4.879 1 98.69 193 CYS B N 1
ATOM 4061 C CA . CYS B 1 193 ? -5.734 0.122 4 1 98.69 193 CYS B CA 1
ATOM 4062 C C . CYS B 1 193 ? -4.93 -0.395 2.811 1 98.69 193 CYS B C 1
ATOM 4064 O O . CYS B 1 193 ? -5.027 -1.571 2.457 1 98.69 193 CYS B O 1
ATOM 4066 N N . VAL B 1 194 ? -4.109 0.426 2.258 1 98.19 194 VAL B N 1
ATOM 4067 C CA . VAL B 1 194 ? -3.311 0.043 1.099 1 98.19 194 VAL B CA 1
ATOM 4068 C C . VAL B 1 194 ? -2.26 -0.986 1.513 1 98.19 194 VAL B C 1
ATOM 4070 O O . VAL B 1 194 ? -2.062 -1.991 0.826 1 98.19 194 VAL B O 1
ATOM 4073 N N . VAL B 1 195 ? -1.66 -0.789 2.635 1 98.69 195 VAL B N 1
ATOM 4074 C CA . VAL B 1 195 ? -0.579 -1.65 3.102 1 98.69 195 VAL B CA 1
ATOM 4075 C C . VAL B 1 195 ? -1.119 -3.049 3.391 1 98.69 195 VAL B C 1
ATOM 4077 O O . VAL B 1 195 ? -0.474 -4.051 3.07 1 98.69 195 VAL B O 1
ATOM 4080 N N . THR B 1 196 ? -2.355 -3.09 3.863 1 98.44 196 THR B N 1
ATOM 4081 C CA . THR B 1 196 ? -2.896 -4.371 4.301 1 98.44 196 THR B CA 1
ATOM 4082 C C . THR B 1 196 ? -3.748 -5 3.203 1 98.44 196 THR B C 1
ATOM 4084 O O . THR B 1 196 ? -4.148 -6.164 3.307 1 98.44 196 THR B O 1
ATOM 4087 N N . GLU B 1 197 ? -4.062 -4.227 2.193 1 98 197 GLU B N 1
ATOM 4088 C CA . GLU B 1 197 ? -4.957 -4.605 1.104 1 98 197 GLU B CA 1
ATOM 4089 C C . GLU B 1 197 ? -6.328 -5.016 1.635 1 98 197 GLU B C 1
ATOM 4091 O O . GLU B 1 197 ? -6.895 -6.016 1.194 1 98 197 GLU B O 1
ATOM 4096 N N . ARG B 1 198 ? -6.789 -4.309 2.594 1 97.5 198 ARG B N 1
ATOM 4097 C CA . ARG B 1 198 ? -8.094 -4.449 3.229 1 97.5 198 ARG B CA 1
ATOM 4098 C C . ARG B 1 198 ? -8.633 -3.098 3.684 1 97.5 198 ARG B C 1
ATOM 4100 O O . ARG B 1 198 ? -7.859 -2.162 3.91 1 97.5 198 ARG B O 1
ATOM 4107 N N . LEU B 1 199 ? -9.945 -3.014 3.842 1 98.12 199 LEU B N 1
ATOM 4108 C CA . LEU B 1 199 ? -10.547 -1.82 4.43 1 98.12 199 LEU B CA 1
ATOM 4109 C C . LEU B 1 199 ? -10.555 -1.912 5.953 1 98.12 199 LEU B C 1
ATOM 4111 O O . LEU B 1 199 ? -11.039 -1.002 6.629 1 98.12 199 LEU B O 1
ATOM 4115 N N . LEU B 1 200 ? -10.031 -3.012 6.477 1 98.38 200 LEU B N 1
ATOM 4116 C CA . LEU B 1 200 ? -9.898 -3.217 7.914 1 98.38 200 LEU B CA 1
ATOM 4117 C C . LEU B 1 200 ? -11.242 -3.027 8.617 1 98.38 200 LEU B C 1
ATOM 4119 O O . LEU B 1 200 ? -11.336 -2.27 9.586 1 98.38 200 LEU B O 1
ATOM 4123 N N . ASP B 1 201 ? -12.211 -3.777 8.078 1 97.75 201 ASP B N 1
ATOM 4124 C CA . ASP B 1 201 ? -13.57 -3.602 8.57 1 97.75 201 ASP B CA 1
ATOM 4125 C C . ASP B 1 201 ? -14.125 -4.91 9.133 1 97.75 201 ASP B C 1
ATOM 4127 O O . ASP B 1 201 ? -15.328 -5.031 9.359 1 97.75 201 ASP B O 1
ATOM 4131 N N . ALA B 1 202 ? -13.25 -5.938 9.305 1 97.44 202 ALA B N 1
ATOM 4132 C CA . ALA B 1 202 ? -13.664 -7.137 10.023 1 97.44 202 ALA B CA 1
ATOM 4133 C C . ALA B 1 202 ? -13.906 -6.832 11.5 1 97.44 202 ALA B C 1
ATOM 4135 O O . ALA B 1 202 ? -13.391 -5.848 12.031 1 97.44 202 ALA B O 1
ATOM 4136 N N . PRO B 1 203 ? -14.688 -7.645 12.164 1 97.12 203 PRO B N 1
ATOM 4137 C CA . PRO B 1 203 ? -14.906 -7.43 13.602 1 97.12 203 PRO B CA 1
ATOM 4138 C C . PRO B 1 203 ? -13.602 -7.355 14.391 1 97.12 203 PRO B C 1
ATOM 4140 O O . PRO B 1 203 ? -13.477 -6.531 15.305 1 97.12 203 PRO B O 1
ATOM 4143 N N . GLU B 1 204 ? -12.656 -8.188 14.016 1 96.88 204 GLU B N 1
ATOM 4144 C CA . GLU B 1 204 ? -11.352 -8.195 14.672 1 96.88 204 GLU B CA 1
ATOM 4145 C C . GLU B 1 204 ? -10.617 -6.879 14.445 1 96.88 204 GLU B C 1
ATOM 4147 O O . GLU B 1 204 ? -9.938 -6.375 15.344 1 96.88 204 GLU B O 1
ATOM 4152 N N . ASP B 1 205 ? -10.773 -6.297 13.258 1 97.94 205 ASP B N 1
ATOM 4153 C CA . ASP B 1 205 ? -10.164 -5.008 12.945 1 97.94 205 ASP B CA 1
ATOM 4154 C C . ASP B 1 205 ? -10.812 -3.885 13.75 1 97.94 205 ASP B C 1
ATOM 4156 O O . ASP B 1 205 ? -10.117 -3.02 14.289 1 97.94 205 ASP B O 1
ATOM 4160 N N . GLU B 1 206 ? -12.117 -3.957 13.859 1 97.81 206 GLU B N 1
ATOM 4161 C CA . GLU B 1 206 ? -12.836 -2.947 14.633 1 97.81 206 GLU B CA 1
ATOM 4162 C C . GLU B 1 206 ? -12.367 -2.92 16.078 1 97.81 206 GLU B C 1
ATOM 4164 O O . GLU B 1 206 ? -12.242 -1.85 16.688 1 97.81 206 GLU B O 1
ATOM 4169 N N . GLU B 1 207 ? -12.086 -4.039 16.578 1 97.81 207 GLU B N 1
ATOM 4170 C CA . GLU B 1 207 ? -11.703 -4.145 17.984 1 97.81 207 GLU B CA 1
ATOM 4171 C C . GLU B 1 207 ? -10.43 -3.361 18.266 1 97.81 207 GLU B C 1
ATOM 4173 O O . GLU B 1 207 ? -10.406 -2.504 19.156 1 97.81 207 GLU B O 1
ATOM 4178 N N . TRP B 1 208 ? -9.352 -3.652 17.547 1 97.88 208 TRP B N 1
ATOM 4179 C CA . TRP B 1 208 ? -8.109 -2.959 17.859 1 97.88 208 TRP B CA 1
ATOM 4180 C C . TRP B 1 208 ? -8.156 -1.507 17.391 1 97.88 208 TRP B C 1
ATOM 4182 O O . TRP B 1 208 ? -7.547 -0.629 18.016 1 97.88 208 TRP B O 1
ATOM 4192 N N . LEU B 1 209 ? -8.922 -1.157 16.344 1 98.62 209 LEU B N 1
ATOM 4193 C CA . LEU B 1 209 ? -9.062 0.229 15.914 1 98.62 209 LEU B CA 1
ATOM 4194 C C . LEU B 1 209 ? -9.742 1.068 16.984 1 98.62 209 LEU B C 1
ATOM 4196 O O . LEU B 1 209 ? -9.258 2.145 17.344 1 98.62 209 LEU B O 1
ATOM 4200 N N . LEU B 1 210 ? -10.828 0.554 17.547 1 98.25 210 LEU B N 1
ATOM 4201 C CA . LEU B 1 210 ? -11.633 1.312 18.5 1 98.25 210 LEU B CA 1
ATOM 4202 C C . LEU B 1 210 ? -10.945 1.383 19.859 1 98.25 210 LEU B C 1
ATOM 4204 O O . LEU B 1 210 ? -10.977 2.42 20.531 1 98.25 210 LEU B O 1
ATOM 4208 N N . ASN B 1 211 ? -10.25 0.311 20.219 1 98 211 ASN B N 1
ATOM 4209 C CA . ASN B 1 211 ? -9.758 0.222 21.594 1 98 211 ASN B CA 1
ATOM 4210 C C . ASN B 1 211 ? -8.32 0.719 21.703 1 98 211 ASN B C 1
ATOM 4212 O O . ASN B 1 211 ? -7.91 1.224 22.75 1 98 211 ASN B O 1
ATOM 4216 N N . LYS B 1 212 ? -7.57 0.566 20.609 1 98.31 212 LYS B N 1
ATOM 4217 C CA . LYS B 1 212 ? -6.141 0.848 20.734 1 98.31 212 LYS B CA 1
ATOM 4218 C C . LYS B 1 212 ? -5.75 2.076 19.922 1 98.31 212 LYS B C 1
ATOM 4220 O O . LYS B 1 212 ? -4.832 2.809 20.281 1 98.31 212 LYS B O 1
ATOM 4225 N N . VAL B 1 213 ? -6.453 2.35 18.797 1 98.75 213 VAL B N 1
ATOM 4226 C CA . VAL B 1 213 ? -6.031 3.402 17.875 1 98.75 213 VAL B CA 1
ATOM 4227 C C . VAL B 1 213 ? -6.844 4.668 18.141 1 98.75 213 VAL B C 1
ATOM 4229 O O . VAL B 1 213 ? -6.277 5.738 18.391 1 98.75 213 VAL B O 1
ATOM 4232 N N . VAL B 1 214 ? -8.133 4.578 18.219 1 98.12 214 VAL B N 1
ATOM 4233 C CA . VAL B 1 214 ? -9.047 5.707 18.297 1 98.12 214 VAL B CA 1
ATOM 4234 C C . VAL B 1 214 ? -8.688 6.582 19.5 1 98.12 214 VAL B C 1
ATOM 4236 O O . VAL B 1 214 ? -8.555 7.805 19.359 1 98.12 214 VAL B O 1
ATOM 4239 N N . PRO B 1 215 ? -8.383 6.023 20.672 1 96.69 215 PRO B N 1
ATOM 4240 C CA . PRO B 1 215 ? -8.07 6.867 21.828 1 96.69 215 PRO B CA 1
ATOM 4241 C C . PRO B 1 215 ? -6.766 7.641 21.656 1 96.69 215 PRO B C 1
ATOM 4243 O O . PRO B 1 215 ? -6.492 8.562 22.422 1 96.69 215 PRO B O 1
ATOM 4246 N N . ARG B 1 216 ? -5.984 7.25 20.656 1 97.38 216 ARG B N 1
ATOM 4247 C CA . ARG B 1 216 ? -4.652 7.824 20.5 1 97.38 216 ARG B CA 1
ATOM 4248 C C . ARG B 1 216 ? -4.617 8.836 19.359 1 97.38 216 ARG B C 1
ATOM 4250 O O . ARG B 1 216 ? -3.596 9.492 19.141 1 97.38 216 ARG B O 1
ATOM 4257 N N . VAL B 1 217 ? -5.727 9.078 18.656 1 97.56 217 VAL B N 1
ATOM 4258 C CA . VAL B 1 217 ? -5.75 9.961 17.5 1 97.56 217 VAL B CA 1
ATOM 4259 C C . VAL B 1 217 ? -5.977 11.398 17.953 1 97.56 217 VAL B C 1
ATOM 4261 O O . VAL B 1 217 ? -6.969 11.695 18.625 1 97.56 217 VAL B O 1
ATOM 4264 N N . ARG B 1 218 ? -5.074 12.227 17.562 1 95.94 218 ARG B N 1
ATOM 4265 C CA . ARG B 1 218 ? -5.172 13.648 17.859 1 95.94 218 ARG B CA 1
ATOM 4266 C C . ARG B 1 218 ? -5.68 14.43 16.656 1 95.94 218 ARG B C 1
ATOM 4268 O O . ARG B 1 218 ? -6.426 15.398 16.797 1 95.94 218 ARG B O 1
ATOM 4275 N N . HIS B 1 219 ? -5.266 14.023 15.492 1 97.44 219 HIS B N 1
ATOM 4276 C CA . HIS B 1 219 ? -5.57 14.695 14.234 1 97.44 219 HIS B CA 1
ATOM 4277 C C . HIS B 1 219 ? -5.914 13.688 13.141 1 97.44 219 HIS B C 1
ATOM 4279 O O . HIS B 1 219 ? -5.332 12.602 13.086 1 97.44 219 HIS B O 1
ATOM 4285 N N . VAL B 1 220 ? -6.902 14.078 12.266 1 98.38 220 VAL B N 1
ATOM 4286 C CA . VAL B 1 220 ? -7.332 13.172 11.211 1 98.38 220 VAL B CA 1
ATOM 4287 C C . VAL B 1 220 ? -6.898 13.727 9.852 1 98.38 220 VAL B C 1
ATOM 4289 O O . VAL B 1 220 ? -7.266 14.836 9.477 1 98.38 220 VAL B O 1
ATOM 4292 N N . HIS B 1 221 ? -6.047 13.023 9.195 1 98.5 221 HIS B N 1
ATOM 4293 C CA . HIS B 1 221 ? -5.902 13.203 7.758 1 98.5 221 HIS B CA 1
ATOM 4294 C C . HIS B 1 221 ? -7 12.453 7 1 98.5 221 HIS B C 1
ATOM 4296 O O . HIS B 1 221 ? -7 11.227 6.953 1 98.5 221 HIS B O 1
ATOM 4302 N N . GLY B 1 222 ? -7.855 13.25 6.434 1 97.75 222 GLY B N 1
ATOM 4303 C CA . GLY B 1 222 ? -9.117 12.703 5.949 1 97.75 222 GLY B CA 1
ATOM 4304 C C . GLY B 1 222 ? -9.133 12.477 4.449 1 97.75 222 GLY B C 1
ATOM 4305 O O . GLY B 1 222 ? -9.984 13.023 3.742 1 97.75 222 GLY B O 1
ATOM 4306 N N . ARG B 1 223 ? -8.297 11.672 3.945 1 96.75 223 ARG B N 1
ATOM 4307 C CA . ARG B 1 223 ? -8.344 11.141 2.586 1 96.75 223 ARG B CA 1
ATOM 4308 C C . ARG B 1 223 ? -8.93 9.734 2.57 1 96.75 223 ARG B C 1
ATOM 4310 O O . ARG B 1 223 ? -8.516 8.875 3.346 1 96.75 223 ARG B O 1
ATOM 4317 N N . VAL B 1 224 ? -9.953 9.562 1.733 1 98.44 224 VAL B N 1
ATOM 4318 C CA . VAL B 1 224 ? -10.516 8.219 1.606 1 98.44 224 VAL B CA 1
ATOM 4319 C C . VAL B 1 224 ? -9.727 7.422 0.574 1 98.44 224 VAL B C 1
ATOM 4321 O O . VAL B 1 224 ? -9.453 7.914 -0.522 1 98.44 224 VAL B O 1
ATOM 4324 N N . GLY B 1 225 ? -9.281 6.273 1.001 1 97.88 225 GLY B N 1
ATOM 4325 C CA . GLY B 1 225 ? -8.578 5.379 0.101 1 97.88 225 GLY B CA 1
ATOM 4326 C C . GLY B 1 225 ? -9.352 4.117 -0.218 1 97.88 225 GLY B C 1
ATOM 4327 O O . GLY B 1 225 ? -10.547 4.027 0.063 1 97.88 225 GLY B O 1
ATOM 4328 N N . THR B 1 226 ? -8.758 3.205 -0.963 1 97.62 226 THR B N 1
ATOM 4329 C CA . THR B 1 226 ? -9.234 1.854 -1.24 1 97.62 226 THR B CA 1
ATOM 4330 C C . THR B 1 226 ? -8.219 0.818 -0.769 1 97.62 226 THR B C 1
ATOM 4332 O O . THR B 1 226 ? -7.207 1.167 -0.155 1 97.62 226 THR B O 1
ATOM 4335 N N . GLU B 1 227 ? -8.492 -0.412 -1.044 1 97.12 227 GLU B N 1
ATOM 4336 C CA . GLU B 1 227 ? -7.527 -1.476 -0.766 1 97.12 227 GLU B CA 1
ATOM 4337 C C . GLU B 1 227 ? -6.332 -1.4 -1.71 1 97.12 227 GLU B C 1
ATOM 4339 O O . GLU B 1 227 ? -5.266 -1.941 -1.413 1 97.12 227 GLU B O 1
ATOM 4344 N N . GLN B 1 228 ? -6.504 -0.674 -2.799 1 96.5 228 GLN B N 1
ATOM 4345 C CA . GLN B 1 228 ? -5.488 -0.73 -3.848 1 96.5 228 GLN B CA 1
ATOM 4346 C C . GLN B 1 228 ? -4.75 0.6 -3.971 1 96.5 228 GLN B C 1
ATOM 4348 O O . GLN B 1 228 ? -3.68 0.667 -4.574 1 96.5 228 GLN B O 1
ATOM 4353 N N . ALA B 1 229 ? -5.34 1.644 -3.359 1 95.44 229 ALA B N 1
ATOM 4354 C CA . ALA B 1 229 ? -4.738 2.971 -3.465 1 95.44 229 ALA B CA 1
ATOM 4355 C C . ALA B 1 229 ? -5.102 3.836 -2.262 1 95.44 229 ALA B C 1
ATOM 4357 O O . ALA B 1 229 ? -6.215 3.744 -1.739 1 95.44 229 ALA B O 1
ATOM 4358 N N . ALA B 1 230 ? -4.18 4.754 -1.952 1 96 230 ALA B N 1
ATOM 4359 C CA . ALA B 1 230 ? -4.402 5.602 -0.782 1 96 230 ALA B CA 1
ATOM 4360 C C . ALA B 1 230 ? -5.449 6.672 -1.074 1 96 230 ALA B C 1
ATOM 4362 O O . ALA B 1 230 ? -5.969 7.309 -0.154 1 96 230 ALA B O 1
ATOM 4363 N N . GLN B 1 231 ? -5.762 6.898 -2.303 1 97.5 231 GLN B N 1
ATOM 4364 C CA . GLN B 1 231 ? -6.738 7.918 -2.67 1 97.5 231 GLN B CA 1
ATOM 4365 C C . GLN B 1 231 ? -7.785 7.355 -3.625 1 97.5 231 GLN B C 1
ATOM 4367 O O . GLN B 1 231 ? -7.453 6.629 -4.562 1 97.5 231 GLN B O 1
ATOM 4372 N N . LEU B 1 232 ? -9.055 7.684 -3.426 1 96.75 232 LEU B N 1
ATOM 4373 C CA . LEU B 1 232 ? -10.156 7.246 -4.277 1 96.75 232 LEU B CA 1
ATOM 4374 C C . LEU B 1 232 ? -9.914 7.652 -5.727 1 96.75 232 LEU B C 1
ATOM 4376 O O . LEU B 1 232 ? -9.586 8.805 -6.008 1 96.75 232 LEU B O 1
ATOM 4380 N N . PRO B 1 233 ? -10.133 6.688 -6.598 1 94.38 233 PRO B N 1
ATOM 4381 C CA . PRO B 1 233 ? -10.039 7.066 -8.008 1 94.38 233 PRO B CA 1
ATOM 4382 C C . PRO B 1 233 ? -11.266 7.832 -8.492 1 94.38 233 PRO B C 1
ATOM 4384 O O . PRO B 1 233 ? -11.172 8.633 -9.43 1 94.38 233 PRO B O 1
ATOM 4387 N N . TYR B 1 234 ? -12.422 7.586 -7.805 1 93.69 234 TYR B N 1
ATOM 4388 C CA . TYR B 1 234 ? -13.672 8.195 -8.242 1 93.69 234 TYR B CA 1
ATOM 4389 C C . TYR B 1 234 ? -14.406 8.836 -7.07 1 93.69 234 TYR B C 1
ATOM 4391 O O . TYR B 1 234 ? -15.547 8.477 -6.773 1 93.69 234 TYR B O 1
ATOM 4399 N N . PRO B 1 235 ? -13.844 9.859 -6.539 1 95.31 235 PRO B N 1
ATOM 4400 C CA . PRO B 1 235 ? -14.422 10.422 -5.316 1 95.31 235 PRO B CA 1
ATOM 4401 C C . PRO B 1 235 ? -15.758 11.117 -5.555 1 95.31 235 PRO B C 1
ATOM 4403 O O . PRO B 1 235 ? -16.516 11.344 -4.609 1 95.31 235 PRO B O 1
ATOM 4406 N N . LEU B 1 236 ? -16.062 11.43 -6.809 1 92.06 236 LEU B N 1
ATOM 4407 C CA . LEU B 1 236 ? -17.297 12.148 -7.125 1 92.06 236 LEU B CA 1
ATOM 4408 C C . LEU B 1 236 ? -18.391 11.18 -7.555 1 92.06 236 LEU B C 1
ATOM 4410 O O . LEU B 1 236 ? -19.5 11.602 -7.855 1 92.06 236 LEU B O 1
ATOM 4414 N N . ASP B 1 237 ? -18.094 9.906 -7.625 1 94.19 237 ASP B N 1
ATOM 4415 C CA . ASP B 1 237 ? -19.078 8.867 -7.93 1 94.19 237 ASP B CA 1
ATOM 4416 C C . ASP B 1 237 ? -19.547 8.164 -6.656 1 94.19 237 ASP B C 1
ATOM 4418 O O . ASP B 1 237 ? -18.844 7.301 -6.125 1 94.19 237 ASP B O 1
ATOM 4422 N N . ASP B 1 238 ? -20.719 8.414 -6.246 1 94.94 238 ASP B N 1
ATOM 4423 C CA . ASP B 1 238 ? -21.234 7.934 -4.969 1 94.94 238 ASP B CA 1
ATOM 4424 C C . ASP B 1 238 ? -21.359 6.41 -4.961 1 94.94 238 ASP B C 1
ATOM 4426 O O . ASP B 1 238 ? -21.078 5.766 -3.947 1 94.94 238 ASP B O 1
ATOM 4430 N N . GLU B 1 239 ? -21.781 5.926 -6.051 1 95.06 239 GLU B N 1
ATOM 4431 C CA . GLU B 1 239 ? -22 4.484 -6.113 1 95.06 239 GLU B CA 1
ATOM 4432 C C . GLU B 1 239 ? -20.672 3.729 -6.07 1 95.06 239 GLU B C 1
ATOM 4434 O O . GLU B 1 239 ? -20.531 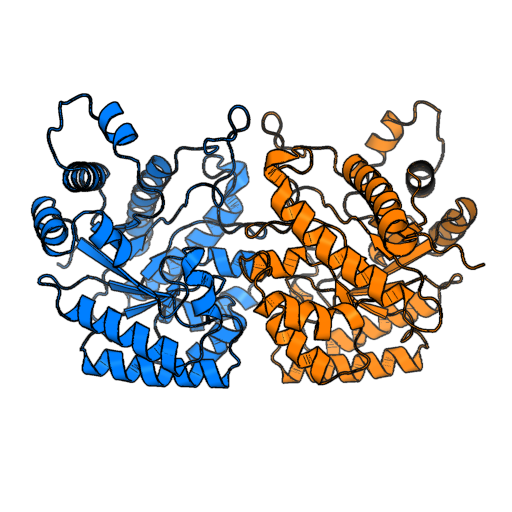2.756 -5.324 1 95.06 239 GLU B O 1
ATOM 4439 N N . LEU B 1 240 ? -19.672 4.152 -6.797 1 94.69 240 LEU B N 1
ATOM 4440 C CA . LEU B 1 240 ? -18.391 3.459 -6.898 1 94.69 240 LEU B CA 1
ATOM 4441 C C . LEU B 1 240 ? -17.594 3.623 -5.617 1 94.69 240 LEU B C 1
ATOM 4443 O O . LEU B 1 240 ? -16.734 2.791 -5.309 1 94.69 240 LEU B O 1
ATOM 4447 N N . SER B 1 241 ? -17.844 4.715 -4.875 1 96.38 241 SER B N 1
ATOM 4448 C CA . SER B 1 241 ? -17 5.031 -3.729 1 96.38 241 SER B CA 1
ATOM 4449 C C . SER B 1 241 ? -17.734 4.781 -2.414 1 96.38 241 SER B C 1
ATOM 4451 O O . SER B 1 241 ? -17.172 4.98 -1.335 1 96.38 241 SER B O 1
ATOM 4453 N N . ARG B 1 242 ? -18.938 4.328 -2.402 1 97.25 242 ARG B N 1
ATOM 4454 C CA . ARG B 1 242 ? -19.828 4.297 -1.257 1 97.25 242 ARG B CA 1
ATOM 4455 C C . ARG B 1 242 ? -19.234 3.48 -0.114 1 97.25 242 ARG B C 1
ATOM 4457 O O . ARG B 1 242 ? -19.188 3.943 1.027 1 97.25 242 ARG B O 1
ATOM 4464 N N . HIS B 1 243 ? -18.781 2.297 -0.46 1 97.44 243 HIS B N 1
ATOM 4465 C CA . HIS B 1 243 ? -18.297 1.389 0.575 1 97.44 243 HIS B CA 1
ATOM 4466 C C . HIS B 1 243 ? -17.094 1.969 1.302 1 97.44 243 HIS B C 1
ATOM 4468 O O . HIS B 1 243 ? -17.016 1.938 2.533 1 97.44 243 HIS B O 1
ATOM 4474 N N . GLU B 1 244 ? -16.156 2.49 0.565 1 98.44 244 GLU B N 1
ATOM 4475 C CA . GLU B 1 244 ? -14.961 3.09 1.149 1 98.44 244 GLU B CA 1
ATOM 4476 C C . GLU B 1 244 ? -15.312 4.328 1.972 1 98.44 244 GLU B C 1
ATOM 4478 O O . GLU B 1 244 ? -14.836 4.488 3.096 1 98.44 244 GLU B O 1
ATOM 4483 N N . VAL B 1 245 ? -16.156 5.18 1.425 1 98.44 245 VAL B N 1
ATOM 4484 C CA . VAL B 1 245 ? -16.531 6.414 2.104 1 98.44 245 VAL B CA 1
ATOM 4485 C C . VAL B 1 245 ? -17.219 6.082 3.428 1 98.44 245 VAL B C 1
ATOM 4487 O O . VAL B 1 245 ? -16.906 6.676 4.461 1 98.44 245 VAL B O 1
ATOM 4490 N N . GLU B 1 246 ? -18.125 5.129 3.389 1 98.31 246 GLU B N 1
ATOM 4491 C CA . GLU B 1 246 ? -18.828 4.73 4.602 1 98.31 246 GLU B CA 1
ATOM 4492 C C . GLU B 1 246 ? -17.875 4.16 5.641 1 98.31 246 GLU B C 1
ATOM 4494 O O . GLU B 1 246 ? -18 4.453 6.832 1 98.31 246 GLU B O 1
ATOM 4499 N N . ARG B 1 247 ? -16.969 3.379 5.184 1 98.75 247 ARG B N 1
ATOM 4500 C CA . ARG B 1 247 ? -16 2.766 6.09 1 98.75 247 ARG B CA 1
ATOM 4501 C C . ARG B 1 247 ? -15.148 3.822 6.785 1 98.75 247 ARG B C 1
ATOM 4503 O O . ARG B 1 247 ? -14.969 3.781 8 1 98.75 247 ARG B O 1
ATOM 4510 N N . PHE B 1 248 ? -14.609 4.727 6.059 1 98.81 248 PHE B N 1
ATOM 4511 C CA . PHE B 1 248 ? -13.766 5.773 6.625 1 98.81 248 PHE B CA 1
ATOM 4512 C C . PHE B 1 248 ? -14.57 6.68 7.551 1 98.81 248 PHE B C 1
ATOM 4514 O O . PHE B 1 248 ? -14.102 7.047 8.625 1 98.81 248 PHE B O 1
ATOM 4521 N N . GLN B 1 249 ? -15.789 6.973 7.117 1 98.5 249 GLN B N 1
ATOM 4522 C CA . GLN B 1 249 ? -16.641 7.82 7.938 1 98.5 249 GLN B CA 1
ATOM 4523 C C . GLN B 1 249 ? -16.906 7.184 9.297 1 98.5 249 GLN B C 1
ATOM 4525 O O . GLN B 1 249 ? -16.875 7.867 10.328 1 98.5 249 GLN B O 1
ATOM 4530 N N . LYS B 1 250 ? -17.188 5.922 9.289 1 98.31 250 LYS B N 1
ATOM 4531 C CA . LYS B 1 250 ? -17.422 5.211 10.539 1 98.31 250 LYS B CA 1
ATOM 4532 C C . LYS B 1 250 ? -16.25 5.383 11.508 1 98.31 250 LYS B C 1
ATOM 4534 O O . LYS B 1 250 ? -16.453 5.621 12.703 1 98.31 250 LYS B O 1
ATOM 4539 N N . LEU B 1 251 ? -15.062 5.258 11.031 1 98.69 251 LEU B N 1
ATOM 4540 C CA . LEU B 1 251 ? -13.875 5.402 11.867 1 98.69 251 LEU B CA 1
ATOM 4541 C C . LEU B 1 251 ? -13.734 6.84 12.359 1 98.69 251 LEU B C 1
ATOM 4543 O O . LEU B 1 251 ? -13.453 7.07 13.539 1 98.69 251 LEU B O 1
ATOM 4547 N N . TRP B 1 252 ? -13.914 7.832 11.438 1 98.25 252 TRP B N 1
ATOM 4548 C CA . TRP B 1 252 ? -13.812 9.234 11.836 1 98.25 252 TRP B CA 1
ATOM 4549 C C . TRP B 1 252 ? -14.859 9.578 12.883 1 98.25 252 TRP B C 1
ATOM 4551 O O . TRP B 1 252 ? -14.562 10.281 13.859 1 98.25 252 TRP B O 1
ATOM 4561 N N . ASP B 1 253 ? -16.078 9.008 12.695 1 97.06 253 ASP B N 1
ATOM 4562 C CA . ASP B 1 253 ? -17.109 9.211 13.695 1 97.06 253 ASP B CA 1
ATOM 4563 C C . ASP B 1 253 ? -16.672 8.695 15.062 1 97.06 253 ASP B C 1
ATOM 4565 O O . ASP B 1 253 ? -16.859 9.375 16.078 1 97.06 253 ASP B O 1
ATOM 4569 N N . ALA B 1 254 ? -16.125 7.543 15.078 1 97.19 254 ALA B N 1
ATOM 4570 C CA . ALA B 1 254 ? -15.672 6.957 16.328 1 97.19 254 ALA B CA 1
ATOM 4571 C C . ALA B 1 254 ? -14.609 7.832 17 1 97.19 254 ALA B C 1
ATOM 4573 O O . ALA B 1 254 ? -14.609 8 18.219 1 97.19 254 ALA B O 1
ATOM 4574 N N . ILE B 1 255 ? -13.727 8.375 16.188 1 96.69 255 ILE B N 1
ATOM 4575 C CA . ILE B 1 255 ? -12.68 9.25 16.703 1 96.69 255 ILE B CA 1
ATOM 4576 C C . ILE B 1 255 ? -13.305 10.492 17.328 1 96.69 255 ILE B C 1
ATOM 4578 O O . ILE B 1 255 ? -12.961 10.867 18.453 1 96.69 255 ILE B O 1
ATOM 4582 N N . TRP B 1 256 ? -14.211 11.086 16.641 1 94.12 256 TRP B N 1
ATOM 4583 C CA . TRP B 1 256 ? -14.812 12.344 17.094 1 94.12 256 TRP B CA 1
ATOM 4584 C C . TRP B 1 256 ? -15.672 12.117 18.328 1 94.12 256 TRP B C 1
ATOM 4586 O O . TRP B 1 256 ? -15.664 12.938 19.25 1 94.12 256 TRP B O 1
ATOM 4596 N N . ILE B 1 257 ? -16.391 11 18.375 1 93.19 257 ILE B N 1
ATOM 4597 C CA . ILE B 1 257 ? -17.188 10.664 19.547 1 93.19 257 ILE B CA 1
ATOM 4598 C C . ILE B 1 257 ? -16.266 10.484 20.75 1 93.19 257 ILE B C 1
ATOM 4600 O O . ILE B 1 257 ? -16.547 11 21.844 1 93.19 257 ILE B O 1
ATOM 4604 N N . HIS B 1 258 ? -15.195 9.812 20.547 1 93.88 258 HIS B N 1
ATOM 4605 C CA . HIS B 1 258 ? -14.242 9.602 21.641 1 93.88 258 HIS B CA 1
ATOM 4606 C C . HIS B 1 258 ? -13.664 10.922 22.125 1 93.88 258 HIS B C 1
ATOM 4608 O O . HIS B 1 258 ? -13.547 11.141 23.328 1 93.88 258 HIS B O 1
ATOM 4614 N N . GLN B 1 259 ? -13.305 11.797 21.203 1 91.75 259 GLN B N 1
ATOM 4615 C CA . GLN B 1 259 ? -12.688 13.07 21.531 1 91.75 259 GLN B CA 1
ATOM 4616 C C . GLN B 1 259 ? -13.656 13.977 22.281 1 91.75 259 GLN B C 1
ATOM 4618 O O . GLN B 1 259 ? -13.258 14.758 23.141 1 91.75 259 GLN B O 1
ATOM 4623 N N . LYS B 1 260 ? -14.852 13.914 21.938 1 87 260 LYS B N 1
ATOM 4624 C CA . LYS B 1 260 ? -15.883 14.688 22.625 1 87 260 LYS B CA 1
ATOM 4625 C C . LYS B 1 260 ? -16 14.266 24.078 1 87 260 LYS B C 1
ATOM 4627 O O . LYS B 1 260 ? -16.188 15.102 24.969 1 87 260 LYS B O 1
ATOM 4632 N N . ASP B 1 261 ? -15.859 13.023 24.297 1 82.31 261 ASP B N 1
ATOM 4633 C CA . ASP B 1 261 ? -16.078 12.461 25.625 1 82.31 261 ASP B CA 1
ATOM 4634 C C . ASP B 1 261 ? -14.852 12.672 26.516 1 82.31 261 ASP B C 1
ATOM 4636 O O . ASP B 1 261 ? -14.938 12.539 27.734 1 82.31 261 ASP B O 1
ATOM 4640 N N . GLU B 1 262 ? -13.75 12.883 25.844 1 77.06 262 GLU B N 1
ATOM 4641 C CA . GLU B 1 262 ? -12.531 13.094 26.625 1 77.06 262 GLU B CA 1
ATOM 4642 C C . GLU B 1 262 ? -12.578 14.43 27.359 1 77.06 262 GLU B C 1
ATOM 4644 O O . GLU B 1 262 ? -13.133 15.406 26.844 1 77.06 262 GLU B O 1
ATOM 4649 N N . ALA B 1 263 ? -12.156 14.383 28.562 1 58.94 263 ALA B N 1
ATOM 4650 C CA . ALA B 1 263 ? -12.094 15.547 29.453 1 58.94 263 ALA B CA 1
ATOM 4651 C C . ALA B 1 263 ? -11.18 16.625 28.875 1 58.94 263 ALA B C 1
ATOM 4653 O O . ALA B 1 263 ? -10.086 16.328 28.375 1 58.94 263 ALA B O 1
ATOM 4654 N N . GLY B 1 264 ? -11.516 17.875 28.875 1 55.44 264 GLY B N 1
ATOM 4655 C CA . GLY B 1 264 ? -10.719 19.031 28.516 1 55.44 264 GLY B CA 1
ATOM 4656 C C . GLY B 1 264 ? -11 19.547 27.125 1 55.44 264 GLY B C 1
ATOM 4657 O O . GLY B 1 264 ? -10.523 20.609 26.734 1 55.44 264 GLY B O 1
ATOM 4658 N N . GLY B 1 265 ? -11.914 18.953 26.484 1 57.12 265 GLY B N 1
ATOM 4659 C CA . GLY B 1 265 ? -12.461 19.531 25.281 1 57.12 265 GLY B CA 1
ATOM 4660 C C . GLY B 1 265 ? -11.461 19.609 24.141 1 57.12 265 GLY B C 1
ATOM 4661 O O . GLY B 1 265 ? -11.125 20.703 23.672 1 57.12 265 GLY B O 1
ATOM 4662 N N . LYS B 1 266 ? -10.844 18.5 23.578 1 68.94 266 LYS B N 1
ATOM 4663 C CA . LYS B 1 266 ? -9.914 18.594 22.453 1 68.94 266 LYS B CA 1
ATOM 4664 C C . LYS B 1 266 ? -10.633 19.062 21.188 1 68.94 266 LYS B C 1
ATOM 4666 O O . LYS B 1 266 ? -11.797 18.734 20.969 1 68.94 266 LYS B O 1
ATOM 4671 N N . ARG B 1 267 ? -10.07 20.078 20.562 1 83.38 267 ARG B N 1
ATOM 4672 C CA . ARG B 1 267 ? -10.625 20.578 19.297 1 83.38 267 ARG B CA 1
ATOM 4673 C C . ARG B 1 267 ? -10.359 19.594 18.172 1 83.38 267 ARG B C 1
ATOM 4675 O O . ARG B 1 267 ? -9.211 19.359 17.797 1 83.38 267 ARG B O 1
ATOM 4682 N N . PRO B 1 268 ? -11.445 18.922 17.734 1 93.12 268 PRO B N 1
ATOM 4683 C CA . PRO B 1 268 ? -11.266 18 16.625 1 93.12 268 PRO B CA 1
ATOM 4684 C C . PRO B 1 268 ? -10.75 18.688 15.359 1 93.12 268 PRO B C 1
ATOM 4686 O O . PRO B 1 268 ? -11.227 19.766 15.008 1 93.12 268 PRO B O 1
ATOM 4689 N N . THR B 1 269 ? -9.719 18.172 14.797 1 97.06 269 THR B N 1
ATOM 4690 C CA . THR B 1 269 ? -9.117 18.734 13.594 1 97.06 269 THR B CA 1
ATOM 4691 C C . THR B 1 269 ? -9.133 17.719 12.453 1 97.06 269 THR B C 1
ATOM 4693 O O . THR B 1 269 ? -9.047 16.516 12.695 1 97.06 269 THR B O 1
ATOM 4696 N N . PHE B 1 270 ? -9.305 18.234 11.234 1 98.38 270 PHE B N 1
ATOM 4697 C CA . PHE B 1 270 ? -9.461 17.422 10.031 1 98.38 270 PHE B CA 1
ATOM 4698 C C . PHE B 1 270 ? -8.773 18.078 8.844 1 98.38 270 PHE B C 1
ATOM 4700 O O . PHE B 1 270 ? -8.969 19.266 8.586 1 98.38 270 PHE B O 1
ATOM 4707 N N . THR B 1 271 ? -7.914 17.375 8.18 1 98.75 271 THR B N 1
ATOM 4708 C CA . THR B 1 271 ? -7.312 17.812 6.926 1 98.75 271 THR B CA 1
ATOM 4709 C C . THR B 1 271 ? -7.684 16.875 5.789 1 98.75 271 THR B C 1
ATOM 4711 O O . THR B 1 271 ? -7.242 15.719 5.766 1 98.75 271 THR B O 1
ATOM 4714 N N . PRO B 1 272 ? -8.539 17.281 4.863 1 98.12 272 PRO B N 1
ATOM 4715 C CA . PRO B 1 272 ? -8.805 16.453 3.684 1 98.12 272 PRO B CA 1
ATOM 4716 C C . PRO B 1 272 ? -7.613 16.375 2.734 1 98.12 272 PRO B C 1
ATOM 4718 O O . PRO B 1 272 ? -7.621 17 1.673 1 98.12 272 PRO B O 1
ATOM 4721 N N . GLU B 1 273 ? -6.719 15.562 3.027 1 96.56 273 GLU B N 1
ATOM 4722 C CA . GLU B 1 273 ? -5.426 15.578 2.35 1 96.56 273 GLU B CA 1
ATOM 4723 C C . GLU B 1 273 ? -5.48 14.789 1.045 1 96.56 273 GLU B C 1
ATOM 4725 O O . GLU B 1 273 ? -4.676 13.875 0.832 1 96.56 273 GLU B O 1
ATOM 4730 N N . TYR B 1 274 ? -6.391 15.094 0.15 1 97.19 274 TYR B N 1
ATOM 4731 C CA . TYR B 1 274 ? -6.324 14.617 -1.228 1 97.19 274 TYR B CA 1
ATOM 4732 C C . TYR B 1 274 ? -5.18 15.289 -1.981 1 97.19 274 TYR B C 1
ATOM 4734 O O . TYR B 1 274 ? -4.992 16.5 -1.887 1 97.19 274 TYR B O 1
ATOM 4742 N N . GLY B 1 275 ? -4.391 14.477 -2.625 1 96.19 275 GLY B N 1
ATOM 4743 C CA . GLY B 1 275 ? -3.201 14.992 -3.287 1 96.19 275 GLY B CA 1
ATOM 4744 C C . GLY B 1 275 ? -3.279 14.914 -4.801 1 96.19 275 GLY B C 1
ATOM 4745 O O . GLY B 1 275 ? -4.152 14.242 -5.348 1 96.19 275 GLY B O 1
ATOM 4746 N N . PRO B 1 276 ? -2.441 15.68 -5.438 1 95.88 276 PRO B N 1
ATOM 4747 C CA . PRO B 1 276 ? -2.398 15.672 -6.902 1 95.88 276 PRO B CA 1
ATOM 4748 C C . PRO B 1 276 ? -1.786 14.398 -7.469 1 95.88 276 PRO B C 1
ATOM 4750 O O . PRO B 1 276 ? -1.529 13.445 -6.727 1 95.88 276 PRO B O 1
ATOM 4753 N N . ILE B 1 277 ? -1.642 14.258 -8.812 1 94.81 277 ILE B N 1
ATOM 4754 C CA . ILE B 1 277 ? -0.896 13.172 -9.445 1 94.81 277 ILE B CA 1
ATOM 4755 C C . ILE B 1 277 ? 0.469 13.023 -8.773 1 94.81 277 ILE B C 1
ATOM 4757 O O . ILE B 1 277 ? 1.18 14.016 -8.578 1 94.81 277 ILE B O 1
ATOM 4761 N N . PRO B 1 278 ? 0.796 11.922 -8.242 1 93.94 278 PRO B N 1
ATOM 4762 C CA . PRO B 1 278 ? 0.29 10.625 -8.711 1 93.94 278 PRO B CA 1
ATOM 4763 C C . PRO B 1 278 ? -0.749 10.023 -7.77 1 93.94 278 PRO B C 1
ATOM 4765 O O . PRO B 1 278 ? -1.169 8.875 -7.957 1 93.94 278 PRO B O 1
ATOM 4768 N N . TYR B 1 279 ? -1.213 10.727 -6.75 1 95.81 279 TYR B N 1
ATOM 4769 C CA . TYR B 1 279 ? -2.285 10.219 -5.898 1 95.81 279 TYR B CA 1
ATOM 4770 C C . TYR B 1 279 ? -3.623 10.25 -6.625 1 95.81 279 TYR B C 1
ATOM 4772 O O . TYR B 1 279 ? -4.387 9.289 -6.578 1 95.81 279 TYR B O 1
ATOM 4780 N N . ALA B 1 280 ? -3.863 11.367 -7.281 1 95.69 280 ALA B N 1
ATOM 4781 C CA . ALA B 1 280 ? -5.055 11.469 -8.125 1 95.69 280 ALA B CA 1
ATOM 4782 C C . ALA B 1 280 ? -4.84 10.781 -9.469 1 95.69 280 ALA B C 1
ATOM 4784 O O . ALA B 1 280 ? -3.754 10.859 -10.047 1 95.69 280 ALA B O 1
ATOM 4785 N N . PRO B 1 281 ? -5.867 10.117 -9.969 1 94.25 281 PRO B N 1
ATOM 4786 C CA . PRO B 1 281 ? -5.762 9.602 -11.336 1 94.25 281 PRO B CA 1
ATOM 4787 C C . PRO B 1 281 ? -5.641 10.711 -12.375 1 94.25 281 PRO B C 1
ATOM 4789 O O . PRO B 1 281 ? -6.023 11.859 -12.109 1 94.25 281 PRO B O 1
ATOM 4792 N N . ARG B 1 282 ? -5.094 10.312 -13.508 1 94.94 282 ARG B N 1
ATOM 4793 C CA . ARG B 1 282 ? -4.965 11.25 -14.617 1 94.94 282 ARG B CA 1
ATOM 4794 C C . ARG B 1 282 ? -6.266 11.344 -15.406 1 94.94 282 ARG B C 1
ATOM 4796 O O . ARG B 1 282 ? -7.016 10.367 -15.5 1 94.94 282 ARG B O 1
ATOM 4803 N N . HIS B 1 283 ? -6.426 12.531 -15.953 1 93.88 283 HIS B N 1
ATOM 4804 C CA . HIS B 1 283 ? -7.574 12.742 -16.828 1 93.88 283 HIS B CA 1
ATOM 4805 C C . HIS B 1 283 ? -7.488 11.867 -18.078 1 93.88 283 HIS B C 1
ATOM 4807 O O . HIS B 1 283 ? -6.406 11.695 -18.641 1 93.88 283 HIS B O 1
ATOM 4813 N N . HIS B 1 284 ? -8.625 11.32 -18.547 1 89.12 284 HIS B N 1
ATOM 4814 C CA . HIS B 1 284 ? -8.633 10.336 -19.625 1 89.12 284 HIS B CA 1
ATOM 4815 C C . HIS B 1 284 ? -8.234 10.969 -20.953 1 89.12 284 HIS B C 1
ATOM 4817 O O . HIS B 1 284 ? -7.66 10.297 -21.812 1 89.12 284 HIS B O 1
ATOM 4823 N N . GLU B 1 285 ? -8.547 12.25 -21.141 1 90.25 285 GLU B N 1
ATOM 4824 C CA . GLU B 1 285 ? -8.25 12.922 -22.406 1 90.25 285 GLU B CA 1
ATOM 4825 C C . GLU B 1 285 ? -6.898 13.625 -22.359 1 90.25 285 GLU B C 1
ATOM 4827 O O . GLU B 1 285 ? -6.141 13.602 -23.328 1 90.25 285 GLU B O 1
ATOM 4832 N N . ASP B 1 286 ? -6.629 14.312 -21.25 1 92.19 286 ASP B N 1
ATOM 4833 C CA . ASP B 1 286 ? -5.375 15.039 -21.062 1 92.19 286 ASP B CA 1
ATOM 4834 C C . ASP B 1 286 ? -4.66 14.578 -19.781 1 92.19 286 ASP B C 1
ATOM 4836 O O . ASP B 1 286 ? -4.891 15.125 -18.703 1 92.19 286 ASP B O 1
ATOM 4840 N N . GLN B 1 287 ? -3.758 13.727 -19.953 1 91 287 GLN B N 1
ATOM 4841 C CA . GLN B 1 287 ? -3.16 12.977 -18.844 1 91 287 GLN B CA 1
ATOM 4842 C C . GLN B 1 287 ? -2.209 13.852 -18.031 1 91 287 GLN B C 1
ATOM 4844 O O . GLN B 1 287 ? -1.646 13.406 -17.031 1 91 287 GLN B O 1
ATOM 4849 N N . GLN B 1 288 ? -2.021 15.102 -18.422 1 90.56 288 GLN B N 1
ATOM 4850 C CA . GLN B 1 288 ? -1.235 16.047 -17.625 1 90.56 288 GLN B CA 1
ATOM 4851 C C . GLN B 1 288 ? -2.031 16.562 -16.438 1 90.56 288 GLN B C 1
ATOM 4853 O O . GLN B 1 288 ? -1.457 17.109 -15.492 1 90.56 288 GLN B O 1
ATOM 4858 N N . PHE B 1 289 ? -3.318 16.406 -16.547 1 92.69 289 PHE B N 1
ATOM 4859 C CA . PHE B 1 289 ? -4.203 16.922 -15.516 1 92.69 289 PHE B CA 1
ATOM 4860 C C . PHE B 1 289 ? -4.836 15.789 -14.719 1 92.69 289 PHE B C 1
ATOM 4862 O O . PHE B 1 289 ? -4.883 14.648 -15.188 1 92.69 289 PHE B O 1
ATOM 4869 N N . GLU B 1 290 ? -5.277 16.125 -13.531 1 94.94 290 GLU B N 1
ATOM 4870 C CA . GLU B 1 290 ? -6.02 15.18 -12.703 1 94.94 290 GLU B CA 1
ATOM 4871 C C . GLU B 1 290 ? -7.41 14.914 -13.273 1 94.94 290 GLU B C 1
ATOM 4873 O O . GLU B 1 290 ? -7.961 15.758 -13.984 1 94.94 290 GLU B O 1
ATOM 4878 N N . ALA B 1 291 ? -7.891 13.766 -12.93 1 94.31 291 ALA B N 1
ATOM 4879 C CA . ALA B 1 291 ? -9.211 13.367 -13.391 1 94.31 291 ALA B CA 1
ATOM 4880 C C . ALA B 1 291 ? -10.305 14.188 -12.711 1 94.31 291 ALA B C 1
ATOM 4882 O O . ALA B 1 291 ? -11.461 14.172 -13.141 1 94.31 291 ALA B O 1
ATOM 4883 N N . TYR B 1 292 ? -10.023 14.93 -11.648 1 94.62 292 TYR B N 1
ATOM 4884 C CA . TYR B 1 292 ? -10.914 15.82 -10.922 1 94.62 292 TYR B CA 1
ATOM 4885 C C . TYR B 1 292 ? -10.141 16.969 -10.289 1 94.62 292 TYR B C 1
ATOM 4887 O O . TYR B 1 292 ? -8.914 16.938 -10.211 1 94.62 292 TYR B O 1
ATOM 4895 N N . ASN B 1 293 ? -10.812 18.047 -9.93 1 94.88 293 ASN B N 1
ATOM 4896 C CA . ASN B 1 293 ? -10.195 19.203 -9.297 1 94.88 293 ASN B CA 1
ATOM 4897 C C . ASN B 1 293 ? -9.883 18.938 -7.828 1 94.88 293 ASN B C 1
ATOM 4899 O O . ASN B 1 293 ? -10.766 19 -6.973 1 94.88 293 ASN B O 1
ATOM 4903 N N . VAL B 1 294 ? -8.625 18.703 -7.512 1 96.44 294 VAL B N 1
ATOM 4904 C CA . VAL B 1 294 ? -8.18 18.297 -6.18 1 96.44 294 VAL B CA 1
ATOM 4905 C C . VAL B 1 294 ? -8.484 19.406 -5.176 1 96.44 294 VAL B C 1
ATOM 4907 O O . VAL B 1 294 ? -8.945 19.141 -4.062 1 96.44 294 VAL B O 1
ATOM 4910 N N . ASP B 1 295 ? -8.219 20.656 -5.574 1 96.69 295 ASP B N 1
ATOM 4911 C CA . ASP B 1 295 ? -8.461 21.797 -4.688 1 96.69 295 ASP B CA 1
ATOM 4912 C C . ASP B 1 295 ? -9.93 21.891 -4.305 1 96.69 295 ASP B C 1
ATOM 4914 O O . ASP B 1 295 ? -10.266 22.016 -3.123 1 96.69 295 ASP B O 1
ATOM 4918 N N . GLU B 1 296 ? -10.734 21.781 -5.254 1 96 296 GLU B N 1
ATOM 4919 C CA . GLU B 1 296 ? -12.172 21.844 -5.02 1 96 296 GLU B CA 1
ATOM 4920 C C . GLU B 1 296 ? -12.648 20.656 -4.188 1 96 296 GLU B C 1
ATOM 4922 O O . GLU B 1 296 ? -13.508 20.797 -3.316 1 96 296 GLU B O 1
ATOM 4927 N N . LEU B 1 297 ? -12.109 19.5 -4.492 1 97.44 297 LEU B N 1
ATOM 4928 C CA . LEU B 1 297 ? -12.477 18.312 -3.742 1 97.44 297 LEU B CA 1
ATOM 4929 C C . LEU B 1 297 ? -12.141 18.469 -2.264 1 97.44 297 LEU B C 1
ATOM 4931 O O . LEU B 1 297 ? -12.945 18.109 -1.399 1 97.44 297 LEU B O 1
ATOM 4935 N N . CYS B 1 298 ? -10.953 19 -1.938 1 98.19 298 CYS B N 1
ATOM 4936 C CA . CYS B 1 298 ? -10.562 19.219 -0.549 1 98.19 298 CYS B CA 1
ATOM 4937 C C . CYS B 1 298 ? -11.562 20.125 0.157 1 98.19 298 CYS B C 1
ATOM 4939 O O . CYS B 1 298 ? -11.977 19.844 1.282 1 98.19 298 CYS B O 1
ATOM 4941 N N . ALA B 1 299 ? -11.984 21.203 -0.528 1 97.94 299 ALA B N 1
ATOM 4942 C CA . ALA B 1 299 ? -12.945 22.141 0.056 1 97.94 299 ALA B CA 1
ATOM 4943 C C . ALA B 1 299 ? -14.297 21.469 0.267 1 97.94 299 ALA B C 1
ATOM 4945 O O . ALA B 1 299 ? -14.93 21.656 1.311 1 97.94 299 ALA B O 1
ATOM 4946 N N . GLN B 1 300 ? -14.703 20.703 -0.703 1 97.69 300 GLN B N 1
ATOM 4947 C CA . GLN B 1 300 ? -15.977 20 -0.618 1 97.69 300 GLN B CA 1
ATOM 4948 C C . GLN B 1 300 ? -15.977 19 0.533 1 97.69 300 GLN B C 1
ATOM 4950 O O . GLN B 1 300 ? -16.953 18.891 1.271 1 97.69 300 GLN B O 1
ATOM 4955 N N . GLN B 1 301 ? -14.891 18.297 0.67 1 97.88 301 GLN B N 1
ATOM 4956 C CA . GLN B 1 301 ? -14.789 17.297 1.728 1 97.88 301 GLN B CA 1
ATOM 4957 C C . GLN B 1 301 ? -14.742 17.953 3.104 1 97.88 301 GLN B C 1
ATOM 4959 O O . GLN B 1 301 ? -15.305 17.422 4.066 1 97.88 301 GLN B O 1
ATOM 4964 N N . ALA B 1 302 ? -14.047 19.062 3.217 1 98.19 302 ALA B N 1
ATOM 4965 C CA . ALA B 1 302 ? -14.039 19.812 4.473 1 98.19 302 ALA B CA 1
ATOM 4966 C C . ALA B 1 302 ? -15.445 20.219 4.879 1 98.19 302 ALA B C 1
ATOM 4968 O O . ALA B 1 302 ? -15.852 20.016 6.027 1 98.19 302 ALA B O 1
ATOM 4969 N N . ALA B 1 303 ? -16.172 20.781 3.936 1 97.62 303 ALA B N 1
ATOM 4970 C CA . ALA B 1 303 ? -17.547 21.219 4.207 1 97.62 303 ALA B CA 1
ATOM 4971 C C . ALA B 1 303 ? -18.422 20.031 4.59 1 97.62 303 ALA B C 1
ATOM 4973 O O . ALA B 1 303 ? -19.203 20.125 5.547 1 97.62 303 ALA B O 1
ATOM 4974 N N . ALA B 1 304 ? -18.312 18.953 3.873 1 97.06 304 ALA B N 1
ATOM 4975 C CA . ALA B 1 304 ? -19.109 17.766 4.137 1 97.06 304 ALA B CA 1
ATOM 4976 C C . ALA B 1 304 ? -18.828 17.188 5.523 1 97.06 304 ALA B C 1
ATOM 4978 O O . ALA B 1 304 ? -19.75 16.797 6.242 1 97.06 304 ALA B O 1
ATOM 4979 N N . GLN B 1 305 ? -17.578 17.172 5.895 1 97.62 305 GLN B N 1
ATOM 4980 C CA . GLN B 1 305 ? -17.203 16.562 7.168 1 97.62 305 GLN B CA 1
ATOM 4981 C C . GLN B 1 305 ? -17.625 17.438 8.344 1 97.62 305 GLN B C 1
ATOM 4983 O O . GLN B 1 305 ? -17.953 16.922 9.414 1 97.62 305 GLN B O 1
ATOM 4988 N N . ARG B 1 306 ? -17.672 18.75 8.18 1 96.25 306 ARG B N 1
ATOM 4989 C CA . ARG B 1 306 ? -18.219 19.625 9.219 1 96.25 306 ARG B CA 1
ATOM 4990 C C . ARG B 1 306 ? -19.688 19.297 9.508 1 96.25 306 ARG B C 1
ATOM 4992 O O . ARG B 1 306 ? -20.094 19.219 10.664 1 96.25 306 ARG B O 1
ATOM 4999 N N . GLN B 1 307 ? -20.359 19.094 8.422 1 95.69 307 GLN B N 1
ATOM 5000 C CA . GLN B 1 307 ? -21.781 18.766 8.57 1 95.69 307 GLN B CA 1
ATOM 5001 C C . GLN B 1 307 ? -21.969 17.406 9.25 1 95.69 307 GLN B C 1
ATOM 5003 O O . GLN B 1 307 ? -22.812 17.266 10.141 1 95.69 307 GLN B O 1
ATOM 5008 N N . LYS B 1 308 ? -21.219 16.5 8.828 1 95.69 308 LYS B N 1
ATOM 5009 C CA . LYS B 1 308 ? -21.328 15.156 9.406 1 95.69 308 LYS B CA 1
ATOM 5010 C C . LYS B 1 308 ? -20.922 15.156 10.875 1 95.69 308 LYS B C 1
ATOM 5012 O O . LYS B 1 308 ? -21.531 14.477 11.695 1 95.69 308 LYS B O 1
ATOM 5017 N N . PHE B 1 309 ? -19.844 15.852 11.117 1 95.38 309 PHE B N 1
ATOM 5018 C CA . PHE B 1 309 ? -19.375 15.984 12.492 1 95.38 309 PHE B CA 1
ATOM 5019 C C . PHE B 1 309 ? -20.484 16.547 13.383 1 95.38 309 PHE B C 1
ATOM 5021 O O . PHE B 1 309 ? -20.719 16.016 14.477 1 95.38 309 PHE B O 1
ATOM 5028 N N . ASP B 1 310 ? -21.188 17.562 12.961 1 91.88 310 ASP B N 1
ATOM 5029 C CA . ASP B 1 310 ? -22.25 18.188 13.727 1 91.88 310 ASP B CA 1
ATOM 5030 C C . ASP B 1 310 ? -23.375 17.188 14.016 1 91.88 310 ASP B C 1
ATOM 5032 O O . ASP B 1 310 ? -23.938 17.188 15.109 1 91.88 310 ASP B O 1
ATOM 5036 N N . ARG B 1 311 ? -23.562 16.344 13.109 1 90.44 311 ARG B N 1
ATOM 5037 C CA . ARG B 1 311 ? -24.625 15.359 13.273 1 90.44 311 ARG B CA 1
ATOM 5038 C C . ARG B 1 311 ? -24.25 14.305 14.305 1 90.44 311 ARG B C 1
ATOM 5040 O O . ARG B 1 311 ? -25.094 13.836 15.07 1 90.44 311 ARG B O 1
ATOM 5047 N N . VAL B 1 312 ? -23.016 13.984 14.32 1 89.75 312 VAL B N 1
ATOM 5048 C CA . VAL B 1 312 ? -22.547 12.891 15.164 1 89.75 312 VAL B CA 1
ATOM 5049 C C . VAL B 1 312 ? -22.328 13.383 16.594 1 89.75 312 VAL B C 1
ATOM 5051 O O . VAL B 1 312 ? -22.609 12.664 17.547 1 89.75 312 VAL B O 1
ATOM 5054 N N . VAL B 1 313 ? -21.859 14.586 16.75 1 83.75 313 VAL B N 1
ATOM 5055 C CA . VAL B 1 313 ? -21.484 15.07 18.078 1 83.75 313 VAL B CA 1
ATOM 5056 C C . VAL B 1 313 ? -22.656 15.812 18.703 1 83.75 313 VAL B C 1
ATOM 5058 O O . VAL B 1 313 ? -22.75 15.906 19.938 1 83.75 313 VAL B O 1
ATOM 5061 N N . GLN B 1 314 ? -23.547 16.359 17.969 1 73.75 314 GLN B N 1
ATOM 5062 C CA . GLN B 1 314 ? -24.719 17.031 18.531 1 73.75 314 GLN B CA 1
ATOM 5063 C C . GLN B 1 314 ? -25.828 16.031 18.828 1 73.75 314 GLN B C 1
ATOM 5065 O O . GLN B 1 314 ? -26.812 16.359 19.5 1 73.75 314 GLN B O 1
ATOM 5070 N N . ALA B 1 315 ? -25.688 14.836 18.5 1 62.09 315 ALA B N 1
ATOM 5071 C CA . ALA B 1 315 ? -26.688 13.828 18.828 1 62.09 315 ALA B CA 1
ATOM 5072 C C . ALA B 1 315 ? -26.453 13.25 20.219 1 62.09 315 ALA B C 1
ATOM 5074 O O . ALA B 1 315 ? -25.312 13.195 20.688 1 62.09 315 ALA B O 1
#